Protein AF-A0A7X7LGB9-F1 (afdb_monomer_lite)

Structure (mmCIF, N/CA/C/O backbone):
data_AF-A0A7X7LGB9-F1
#
_entry.id   AF-A0A7X7LGB9-F1
#
loop_
_atom_site.group_PDB
_atom_site.id
_atom_site.type_symbol
_atom_site.label_atom_id
_atom_site.label_alt_id
_atom_site.label_comp_id
_atom_site.label_asym_id
_atom_site.label_entity_id
_atom_site.label_seq_id
_atom_site.pdbx_PDB_ins_code
_atom_site.Cartn_x
_atom_site.Cartn_y
_atom_site.Cartn_z
_atom_site.occupancy
_atom_site.B_iso_or_equiv
_atom_site.auth_seq_id
_atom_site.auth_comp_id
_atom_site.auth_asym_id
_atom_site.auth_atom_id
_atom_site.pdbx_PDB_model_num
ATOM 1 N N . LEU A 1 1 ? -16.919 -2.072 -1.150 1.00 90.69 1 LEU A N 1
ATOM 2 C CA . LEU A 1 1 ? -17.784 -2.721 -2.164 1.00 90.69 1 LEU A CA 1
ATOM 3 C C . LEU A 1 1 ? -18.386 -4.032 -1.655 1.00 90.69 1 LEU A C 1
ATOM 5 O O . LEU A 1 1 ? -19.567 -4.039 -1.337 1.00 90.69 1 LEU A O 1
ATOM 9 N N . MET A 1 2 ? -17.583 -5.096 -1.514 1.00 95.00 2 MET A N 1
ATOM 10 C CA . MET A 1 2 ? -18.030 -6.426 -1.065 1.00 95.00 2 MET A CA 1
ATOM 11 C C . MET A 1 2 ? -18.875 -6.377 0.216 1.00 95.00 2 MET A C 1
ATOM 13 O O . MET A 1 2 ? -20.050 -6.721 0.174 1.00 95.00 2 MET A O 1
ATOM 17 N N . PHE A 1 3 ? -18.330 -5.839 1.314 1.00 96.50 3 PHE A N 1
ATOM 18 C CA . PHE A 1 3 ? -19.058 -5.692 2.584 1.00 96.50 3 PHE A CA 1
ATOM 19 C C . PHE A 1 3 ? -20.400 -4.949 2.450 1.00 96.50 3 PHE A C 1
ATOM 21 O O . PHE A 1 3 ? -21.400 -5.345 3.041 1.00 96.50 3 PHE A O 1
ATOM 28 N N . HIS A 1 4 ? -20.442 -3.888 1.638 1.00 96.69 4 HIS A N 1
ATOM 29 C CA . HIS A 1 4 ? -21.648 -3.081 1.445 1.00 96.69 4 HIS A CA 1
ATOM 30 C C . HIS A 1 4 ? -22.777 -3.883 0.789 1.00 96.69 4 HIS A C 1
ATOM 32 O O . HIS A 1 4 ? -23.897 -3.906 1.298 1.00 96.69 4 HIS A O 1
ATOM 38 N N . PHE A 1 5 ? -22.493 -4.549 -0.335 1.00 97.56 5 PHE A N 1
ATOM 39 C CA . PHE A 1 5 ? -23.503 -5.344 -1.033 1.00 97.56 5 PHE A CA 1
ATOM 40 C C . PHE A 1 5 ? -23.845 -6.637 -0.299 1.00 97.56 5 PHE A C 1
ATOM 42 O O . PHE A 1 5 ? -24.991 -7.074 -0.370 1.00 97.56 5 PHE A O 1
ATOM 49 N N . PHE A 1 6 ? -22.893 -7.197 0.451 1.00 97.19 6 PHE A N 1
ATOM 50 C CA . PHE A 1 6 ? -23.120 -8.359 1.300 1.00 97.19 6 PHE A CA 1
ATOM 51 C C . PHE A 1 6 ? -24.158 -8.054 2.384 1.00 97.19 6 PHE A C 1
ATOM 53 O O . PHE A 1 6 ? -25.169 -8.744 2.476 1.00 97.19 6 PHE A O 1
ATOM 60 N N . ASN A 1 7 ? -23.982 -6.954 3.125 1.00 95.56 7 ASN A N 1
ATOM 61 C CA . ASN A 1 7 ? -24.929 -6.552 4.170 1.00 95.56 7 ASN A CA 1
ATOM 62 C C . ASN A 1 7 ? -26.306 -6.175 3.614 1.00 95.56 7 ASN A C 1
ATOM 64 O O . ASN A 1 7 ? -27.318 -6.407 4.266 1.00 95.56 7 ASN A O 1
ATOM 68 N N . LYS A 1 8 ? -26.356 -5.617 2.398 1.00 96.44 8 LYS A N 1
ATOM 69 C CA . LYS A 1 8 ? -27.615 -5.332 1.693 1.00 96.44 8 LYS A CA 1
ATOM 70 C C . LYS A 1 8 ? -28.238 -6.563 1.024 1.00 96.44 8 LYS A C 1
ATOM 72 O O . LYS A 1 8 ? -29.241 -6.410 0.337 1.00 96.44 8 LYS A O 1
ATOM 77 N N . GLN A 1 9 ? -27.628 -7.745 1.157 1.00 95.69 9 GLN A N 1
ATOM 78 C CA . GLN A 1 9 ? -28.042 -8.994 0.500 1.00 95.69 9 GLN A CA 1
ATOM 79 C C . GLN A 1 9 ? -28.180 -8.877 -1.032 1.00 95.69 9 GLN A C 1
ATOM 81 O O . GLN A 1 9 ? -28.880 -9.644 -1.688 1.00 95.69 9 GLN A O 1
ATOM 86 N N . LYS A 1 10 ? -27.471 -7.917 -1.635 1.00 97.19 10 LYS A N 1
ATOM 87 C CA . LYS A 1 10 ? -27.460 -7.654 -3.078 1.00 97.19 10 LYS A CA 1
ATOM 88 C C . LYS A 1 10 ? -26.366 -8.489 -3.751 1.00 97.19 10 LYS A C 1
ATOM 90 O O . LYS A 1 10 ? -25.413 -7.947 -4.309 1.00 97.19 10 LYS A O 1
ATOM 95 N N . TYR A 1 11 ? -26.491 -9.816 -3.675 1.00 97.00 11 TYR A N 1
ATOM 96 C CA . TYR A 1 11 ? -25.440 -10.756 -4.095 1.00 97.00 11 TYR A CA 1
ATOM 97 C C . TYR A 1 11 ? -25.090 -10.656 -5.583 1.00 97.00 11 TYR A C 1
ATOM 99 O O . TYR A 1 11 ? -23.913 -10.694 -5.924 1.00 97.00 11 TYR A O 1
ATOM 107 N N . SER A 1 12 ? -26.070 -10.447 -6.468 1.00 96.56 12 SER A N 1
ATOM 108 C CA . SER A 1 12 ? -25.801 -10.306 -7.906 1.00 96.56 12 SER A CA 1
ATOM 109 C C . SER A 1 12 ? -24.891 -9.114 -8.207 1.00 96.56 12 SER A C 1
ATOM 111 O O . SER A 1 12 ? -23.901 -9.260 -8.917 1.00 96.56 12 SER A O 1
ATOM 113 N N . TYR A 1 13 ? -25.169 -7.957 -7.597 1.00 97.06 13 TYR A N 1
ATOM 114 C CA . TYR A 1 13 ? -24.317 -6.771 -7.718 1.00 97.06 13 TYR A CA 1
ATOM 115 C C . TYR A 1 13 ? -22.935 -7.000 -7.107 1.00 97.06 13 TYR A C 1
ATOM 117 O O . TYR A 1 13 ? -21.938 -6.570 -7.682 1.00 97.06 13 TYR A O 1
ATOM 125 N N . LEU A 1 14 ? -22.867 -7.693 -5.964 1.00 97.88 14 LEU A N 1
ATOM 126 C CA . LEU A 1 14 ? -21.600 -8.065 -5.340 1.00 97.88 14 LEU A CA 1
ATOM 127 C C . LEU A 1 14 ? -20.740 -8.877 -6.309 1.00 97.88 14 LEU A C 1
ATOM 129 O O . LEU A 1 14 ? -19.599 -8.492 -6.560 1.00 97.88 14 LEU A O 1
ATOM 133 N N . PHE A 1 15 ? -21.276 -9.966 -6.863 1.00 98.25 15 PHE A N 1
ATOM 134 C CA . PHE A 1 15 ? -20.524 -10.840 -7.759 1.00 98.25 15 PHE A CA 1
ATOM 135 C C . PHE A 1 15 ? -20.129 -10.112 -9.042 1.00 98.25 15 PHE A C 1
ATOM 137 O O . PHE A 1 15 ? -18.942 -10.007 -9.328 1.00 98.25 15 PHE A O 1
ATOM 144 N N . ILE A 1 16 ? -21.084 -9.529 -9.768 1.00 97.69 16 ILE A N 1
ATOM 145 C CA . ILE A 1 16 ? -20.810 -8.903 -11.069 1.00 97.69 16 ILE A CA 1
ATOM 146 C C . ILE A 1 16 ? -19.759 -7.793 -10.939 1.00 97.69 16 ILE A C 1
ATOM 148 O O . ILE A 1 16 ? -18.756 -7.808 -11.648 1.00 97.69 16 ILE A O 1
ATOM 152 N N . LEU A 1 17 ? -19.931 -6.859 -9.997 1.00 97.75 17 LEU A N 1
ATOM 153 C CA . LEU A 1 17 ? -19.014 -5.721 -9.875 1.00 97.75 17 LEU A CA 1
ATOM 154 C C . LEU A 1 17 ? -17.619 -6.140 -9.406 1.00 97.75 17 LEU A C 1
ATOM 156 O O . LEU A 1 17 ? -16.625 -5.581 -9.865 1.00 97.75 17 LEU A O 1
ATOM 160 N N . THR A 1 18 ? -17.521 -7.118 -8.502 1.00 97.19 18 THR A N 1
ATOM 161 C CA . THR A 1 18 ? -16.208 -7.580 -8.027 1.00 97.19 18 THR A CA 1
ATOM 162 C C . THR A 1 18 ? -15.459 -8.362 -9.101 1.00 97.19 18 THR A C 1
ATOM 164 O O . THR A 1 18 ? -14.255 -8.169 -9.231 1.00 97.19 18 THR A O 1
ATOM 167 N N . TYR A 1 19 ? -16.149 -9.145 -9.937 1.00 97.88 19 TYR A N 1
ATOM 168 C CA . TYR A 1 19 ? -15.525 -9.836 -11.068 1.00 97.88 19 TYR A CA 1
ATOM 169 C C . TYR A 1 19 ? -15.124 -8.895 -12.212 1.00 97.88 19 TYR A C 1
ATOM 171 O O . TYR A 1 19 ? -14.071 -9.115 -12.802 1.00 97.88 19 TYR A O 1
ATOM 179 N N . ILE A 1 20 ? -15.871 -7.813 -12.473 1.00 97.12 20 ILE A N 1
ATOM 180 C CA . ILE A 1 20 ? -15.446 -6.758 -13.417 1.00 97.12 20 ILE A CA 1
ATOM 181 C C . ILE A 1 20 ? -14.145 -6.089 -12.937 1.00 97.12 20 ILE A C 1
ATOM 183 O O . ILE A 1 20 ? -13.202 -5.895 -13.705 1.00 97.12 20 ILE A O 1
ATOM 187 N N . ILE A 1 21 ? -14.049 -5.770 -11.642 1.00 96.56 21 ILE A N 1
ATOM 188 C CA . ILE A 1 21 ? -12.813 -5.218 -11.065 1.00 96.56 21 ILE A CA 1
ATOM 189 C C . ILE A 1 21 ? -11.687 -6.260 -11.113 1.00 96.56 21 ILE A C 1
ATOM 191 O O . ILE A 1 21 ? -10.544 -5.919 -11.433 1.00 96.56 21 ILE A O 1
ATOM 195 N N . ALA A 1 22 ? -11.997 -7.529 -10.833 1.00 96.88 22 ALA A N 1
ATOM 196 C CA . ALA A 1 22 ? -11.032 -8.618 -10.896 1.00 96.88 22 ALA A CA 1
ATOM 197 C C . ALA A 1 22 ? -10.492 -8.813 -12.318 1.00 96.88 22 ALA A C 1
ATOM 199 O O . ALA A 1 22 ? -9.289 -9.009 -12.456 1.00 96.88 22 ALA A O 1
ATOM 200 N N . SER A 1 23 ? -11.318 -8.695 -13.368 1.00 97.56 23 SER A N 1
ATOM 201 C CA . SER A 1 23 ? -10.850 -8.793 -14.759 1.00 97.56 23 SER A CA 1
ATOM 202 C C . SER A 1 23 ? -9.877 -7.675 -15.108 1.00 97.56 23 SER A C 1
ATOM 204 O O . SER A 1 23 ? -8.796 -7.955 -15.619 1.00 97.56 23 SER A O 1
ATOM 206 N N . SER A 1 24 ? -10.185 -6.427 -14.745 1.00 96.12 24 SER A N 1
ATOM 207 C CA . SER A 1 24 ? -9.262 -5.307 -14.968 1.00 96.12 24 SER A CA 1
ATOM 208 C C . SER A 1 24 ? -7.958 -5.502 -14.194 1.00 96.12 24 SER A C 1
ATOM 210 O O . SER A 1 24 ? -6.872 -5.315 -14.732 1.00 96.12 24 SER A O 1
ATOM 212 N N . THR A 1 25 ? -8.049 -5.956 -12.943 1.00 94.19 25 THR A N 1
ATOM 213 C CA . THR A 1 25 ? -6.868 -6.202 -12.103 1.00 94.19 25 THR A CA 1
ATOM 214 C C . THR A 1 25 ? -6.035 -7.374 -12.629 1.00 94.19 25 THR A C 1
ATOM 216 O O . THR A 1 25 ? -4.808 -7.323 -12.574 1.00 94.19 25 THR A O 1
ATOM 219 N N . PHE A 1 26 ? -6.668 -8.411 -13.184 1.00 95.25 26 PHE A N 1
ATOM 220 C CA . PHE A 1 26 ? -5.982 -9.536 -13.818 1.00 95.25 26 PHE A CA 1
ATOM 221 C C . PHE A 1 26 ? -5.215 -9.091 -15.064 1.00 95.25 26 PHE A C 1
ATOM 223 O O . PHE A 1 26 ? -4.068 -9.482 -15.241 1.00 95.25 26 PHE A O 1
ATOM 230 N N . LEU A 1 27 ? -5.790 -8.216 -15.890 1.00 94.44 27 LEU A N 1
ATOM 231 C CA . LEU A 1 27 ? -5.083 -7.653 -17.045 1.00 94.44 27 LEU A CA 1
ATOM 232 C C . LEU A 1 27 ? -3.901 -6.750 -16.642 1.00 94.44 27 LEU A C 1
ATOM 234 O O . LEU A 1 27 ? -2.987 -6.557 -17.435 1.00 94.44 27 LEU A O 1
ATOM 238 N N . MET A 1 28 ? -3.878 -6.234 -15.407 1.00 91.19 28 MET A N 1
ATOM 239 C CA . MET A 1 28 ? -2.767 -5.426 -14.879 1.00 91.19 28 MET A CA 1
ATOM 240 C C . MET A 1 28 ? -1.692 -6.245 -14.149 1.00 91.19 28 MET A C 1
ATOM 242 O O . MET A 1 28 ? -0.513 -5.906 -14.211 1.00 91.19 28 MET A O 1
ATOM 246 N N . LYS A 1 29 ? -2.088 -7.270 -13.381 1.00 88.19 29 LYS A N 1
ATOM 247 C CA . LYS A 1 29 ? -1.201 -8.000 -12.451 1.00 88.19 29 LYS A CA 1
ATOM 248 C C . LYS A 1 29 ? -1.229 -9.525 -12.584 1.00 88.19 29 LYS A C 1
ATOM 250 O O . LYS A 1 29 ? -0.450 -10.189 -11.905 1.00 88.19 29 LYS A O 1
ATOM 255 N N . GLY A 1 30 ? -2.095 -10.087 -13.419 1.00 90.94 30 GLY A N 1
ATOM 256 C CA . GLY A 1 30 ? -2.214 -11.525 -13.650 1.00 90.94 30 GLY A CA 1
ATOM 257 C C . GLY A 1 30 ? -2.900 -12.293 -12.516 1.00 90.94 30 GLY A C 1
ATOM 258 O O . GLY A 1 30 ? -3.811 -11.796 -11.847 1.00 90.94 30 GLY A O 1
ATOM 259 N N . ILE A 1 31 ? -2.435 -13.528 -12.300 1.00 90.25 31 ILE A N 1
ATOM 260 C CA . ILE A 1 31 ? -3.031 -14.548 -11.415 1.00 90.25 31 ILE A CA 1
ATOM 261 C C . ILE A 1 31 ? -3.324 -14.072 -9.983 1.00 90.25 31 ILE A C 1
ATOM 263 O O . ILE A 1 31 ? -4.385 -14.441 -9.470 1.00 90.25 31 ILE A O 1
ATOM 267 N N . PRO A 1 32 ? -2.491 -13.239 -9.322 1.00 88.75 32 PRO A N 1
ATOM 268 C CA . PRO A 1 32 ? -2.776 -12.806 -7.957 1.00 88.75 32 PRO A CA 1
ATOM 269 C C . PRO A 1 32 ? -4.174 -12.189 -7.795 1.00 88.75 32 PRO A C 1
ATOM 271 O O . PRO A 1 32 ? -4.833 -12.448 -6.793 1.00 88.75 32 PRO A O 1
ATOM 274 N N . ALA A 1 33 ? -4.680 -11.457 -8.796 1.00 91.88 33 ALA A N 1
ATOM 275 C CA . ALA A 1 33 ? -6.021 -10.863 -8.759 1.00 91.88 33 ALA A CA 1
ATOM 276 C C . ALA A 1 33 ? -7.133 -11.901 -8.516 1.00 91.88 33 ALA A C 1
ATOM 278 O O . ALA A 1 33 ? -8.051 -11.657 -7.731 1.00 91.88 33 ALA A O 1
ATOM 279 N N . LEU A 1 34 ? -7.026 -13.072 -9.152 1.00 93.50 34 LEU A N 1
ATOM 280 C CA . LEU A 1 34 ? -7.978 -14.169 -8.982 1.00 93.50 34 LEU A CA 1
ATOM 281 C C . LEU A 1 34 ? -7.879 -14.799 -7.595 1.00 93.50 34 LEU A C 1
ATOM 283 O O . LEU A 1 34 ? -8.910 -15.072 -6.984 1.00 93.50 34 LEU A O 1
ATOM 287 N N . ALA A 1 35 ? -6.661 -14.982 -7.078 1.00 92.00 35 ALA A N 1
ATOM 288 C CA . ALA A 1 35 ? -6.456 -15.511 -5.733 1.00 92.00 35 ALA A CA 1
ATOM 289 C C . ALA A 1 35 ? -7.105 -14.601 -4.674 1.00 92.00 35 ALA A C 1
ATOM 291 O O . ALA A 1 35 ? -7.884 -15.085 -3.852 1.00 92.00 35 ALA A O 1
ATOM 292 N N . PHE A 1 36 ? -6.881 -13.280 -4.747 1.00 92.75 36 PHE A N 1
ATOM 293 C CA . PHE A 1 36 ? -7.501 -12.321 -3.820 1.00 92.75 36 PHE A CA 1
ATOM 294 C C . PHE A 1 36 ? -9.024 -12.306 -3.920 1.00 92.75 36 PHE A C 1
ATOM 296 O O . PHE A 1 36 ? -9.704 -12.259 -2.894 1.00 92.75 36 PHE A O 1
ATOM 303 N N . GLN A 1 37 ? -9.570 -12.356 -5.136 1.00 96.06 37 GLN A N 1
ATOM 304 C CA . GLN A 1 37 ? -11.014 -12.398 -5.361 1.00 96.06 37 GLN A CA 1
ATOM 305 C C . GLN A 1 37 ? -11.632 -13.671 -4.764 1.00 96.06 37 GLN A C 1
ATOM 307 O O . GLN A 1 37 ? -12.593 -13.587 -3.997 1.00 96.06 37 GLN A O 1
ATOM 312 N N . ALA A 1 38 ? -11.062 -14.840 -5.070 1.00 96.25 38 ALA A N 1
ATOM 313 C CA . ALA A 1 38 ? -11.567 -16.126 -4.601 1.00 96.25 38 ALA A CA 1
ATOM 314 C C . ALA A 1 38 ? -11.508 -16.234 -3.071 1.00 96.25 38 ALA A C 1
ATOM 316 O O . ALA A 1 38 ? -12.519 -16.549 -2.441 1.00 96.25 38 ALA A O 1
ATOM 317 N N . ILE A 1 39 ? -10.361 -15.904 -2.464 1.00 96.69 39 ILE A N 1
ATOM 318 C CA . ILE A 1 39 ? -10.184 -15.936 -1.006 1.00 96.69 39 ILE A CA 1
ATOM 319 C C . ILE A 1 39 ? -11.137 -14.954 -0.332 1.00 96.69 39 ILE A C 1
ATOM 321 O O . ILE A 1 39 ? -11.820 -15.322 0.621 1.00 96.69 39 ILE A O 1
ATOM 325 N N . SER A 1 40 ? -11.236 -13.720 -0.834 1.00 96.94 40 SER A N 1
ATOM 326 C CA . SER A 1 40 ? -12.088 -12.699 -0.216 1.00 96.94 40 SER A CA 1
ATOM 327 C C . SER A 1 40 ? -13.568 -13.077 -0.248 1.00 96.94 40 SER A C 1
ATOM 329 O O . SER A 1 40 ? -14.252 -12.906 0.761 1.00 96.94 40 SER A O 1
ATOM 331 N N . LEU A 1 41 ? -14.068 -13.622 -1.365 1.00 97.75 41 LEU A N 1
ATOM 332 C CA . LEU A 1 41 ? -15.443 -14.120 -1.450 1.00 97.75 41 LEU A CA 1
ATOM 333 C C . LEU A 1 41 ? -15.659 -15.321 -0.528 1.00 97.75 41 LEU A C 1
ATOM 335 O O . LEU A 1 41 ? -16.600 -15.318 0.263 1.00 97.75 41 LEU A O 1
ATOM 339 N N . LEU A 1 42 ? -14.779 -16.321 -0.592 1.00 97.75 42 LEU A N 1
ATOM 340 C CA . LEU A 1 42 ? -14.874 -17.524 0.231 1.00 97.75 42 LEU A CA 1
ATOM 341 C C . LEU A 1 42 ? -14.981 -17.165 1.716 1.00 97.75 42 LEU A C 1
ATOM 343 O O . LEU A 1 42 ? -15.925 -17.556 2.402 1.00 97.75 42 LEU A O 1
ATOM 347 N N . VAL A 1 43 ? -14.047 -16.348 2.188 1.00 97.38 43 VAL A N 1
ATOM 348 C CA . VAL A 1 43 ? -13.953 -15.909 3.579 1.00 97.38 43 VAL A CA 1
ATOM 349 C C . VAL A 1 43 ? -15.163 -15.078 3.987 1.00 97.38 43 VAL A C 1
ATOM 351 O O . VAL A 1 43 ? -15.717 -15.306 5.060 1.00 97.38 43 VAL A O 1
ATOM 354 N N . LEU A 1 44 ? -15.620 -14.156 3.134 1.00 97.56 44 LEU A N 1
ATOM 355 C CA . LEU A 1 44 ? -16.805 -13.339 3.397 1.00 97.56 44 LEU A CA 1
ATOM 356 C C . LEU A 1 44 ? -18.060 -14.198 3.598 1.00 97.56 44 LEU A C 1
ATOM 358 O O . LEU A 1 44 ? -18.796 -13.996 4.564 1.00 97.56 44 LEU A O 1
ATOM 362 N N . PHE A 1 45 ? -18.300 -15.170 2.715 1.00 97.56 45 PHE A N 1
ATOM 363 C CA . PHE A 1 45 ? -19.491 -16.018 2.785 1.00 97.56 45 PHE A CA 1
ATOM 364 C C . PHE A 1 45 ? -19.404 -17.094 3.877 1.00 97.56 45 PHE A C 1
ATOM 366 O O . PHE A 1 45 ? -20.441 -17.443 4.444 1.00 97.56 45 PHE A O 1
ATOM 373 N N . ILE A 1 46 ? -18.206 -17.578 4.228 1.00 97.31 46 ILE A N 1
ATOM 374 C CA . ILE A 1 46 ? -18.001 -18.426 5.415 1.00 97.31 46 ILE A CA 1
ATOM 375 C C . ILE A 1 46 ? -18.271 -17.619 6.686 1.00 97.31 46 ILE A C 1
ATOM 377 O O . ILE A 1 46 ? -19.080 -18.032 7.517 1.00 97.31 46 ILE A O 1
ATOM 381 N N . TRP A 1 47 ? -17.648 -16.445 6.821 1.00 96.56 47 TRP A N 1
ATOM 382 C CA . TRP A 1 47 ? -17.803 -15.578 7.990 1.00 96.56 47 TRP A CA 1
ATOM 383 C C . TRP A 1 47 ? -19.260 -15.165 8.206 1.00 96.56 47 TRP A C 1
ATOM 385 O O . TRP A 1 47 ? -19.775 -15.238 9.321 1.00 96.56 47 TRP A O 1
ATOM 395 N N . GLY A 1 48 ? -19.955 -14.800 7.129 1.00 95.12 48 GLY A N 1
ATOM 396 C CA . GLY A 1 48 ? -21.374 -14.472 7.172 1.00 95.12 48 GLY A CA 1
ATOM 397 C C . GLY A 1 48 ? -22.313 -15.679 7.255 1.00 95.12 48 GLY A C 1
ATOM 398 O O . GLY A 1 48 ? -23.522 -15.484 7.177 1.00 95.12 48 GLY A O 1
ATOM 399 N N . LYS A 1 49 ? -21.792 -16.911 7.393 1.00 96.25 49 LYS A N 1
ATOM 400 C CA . LYS A 1 49 ? -22.556 -18.174 7.466 1.00 96.25 49 LYS A CA 1
ATOM 401 C C . LYS A 1 49 ? -23.522 -18.388 6.291 1.00 96.25 49 LYS A C 1
ATOM 403 O O . LYS A 1 49 ? -24.580 -18.993 6.433 1.00 96.25 49 LYS A O 1
ATOM 408 N N . GLN A 1 50 ? -23.159 -17.898 5.110 1.00 96.19 50 GLN A N 1
ATOM 409 C CA . GLN A 1 50 ? -23.975 -17.923 3.893 1.00 96.19 50 GLN A CA 1
ATOM 410 C C . GLN A 1 50 ? -23.264 -18.646 2.741 1.00 96.19 50 GLN A C 1
ATOM 412 O O . GLN A 1 50 ? -23.480 -18.319 1.579 1.00 96.19 50 GLN A O 1
ATOM 417 N N . PHE A 1 51 ? -22.442 -19.657 3.041 1.00 96.19 51 PHE A N 1
ATOM 418 C CA . PHE A 1 51 ? -21.613 -20.384 2.067 1.00 96.19 51 PHE A CA 1
ATOM 419 C C . PHE A 1 51 ? -22.371 -20.827 0.802 1.00 96.19 51 PHE A C 1
ATOM 421 O O . PHE A 1 51 ? -21.887 -20.637 -0.310 1.00 96.19 51 PHE A O 1
ATOM 428 N N . LYS A 1 52 ? -23.612 -21.313 0.951 1.00 95.94 52 LYS A N 1
ATOM 429 C CA . LYS A 1 52 ? -24.465 -21.740 -0.175 1.00 95.94 52 LYS A CA 1
ATOM 430 C C . LYS A 1 52 ? -24.703 -20.637 -1.219 1.00 95.94 52 LYS A C 1
ATOM 432 O O . LYS A 1 52 ? -24.942 -20.941 -2.382 1.00 95.94 52 LYS A O 1
ATOM 437 N N . LYS A 1 53 ? -24.618 -19.358 -0.838 1.00 95.94 53 LYS A N 1
ATOM 438 C CA . LYS A 1 53 ? -24.806 -18.218 -1.749 1.00 95.94 53 LYS A CA 1
ATOM 439 C C . LYS A 1 53 ? -23.661 -18.057 -2.758 1.00 95.94 53 LYS A C 1
ATOM 441 O O . LYS A 1 53 ? -23.862 -17.388 -3.767 1.00 95.94 53 LYS A O 1
ATOM 446 N N . LEU A 1 54 ? -22.512 -18.705 -2.545 1.00 96.50 54 LEU A N 1
ATOM 447 C CA . LEU A 1 54 ? -21.459 -18.820 -3.562 1.00 96.50 54 LEU A CA 1
ATOM 448 C C . LEU A 1 54 ? -21.910 -19.641 -4.779 1.00 96.50 54 LEU A C 1
ATOM 450 O O . LEU A 1 54 ? -21.330 -19.502 -5.843 1.00 96.50 54 LEU A O 1
ATOM 454 N N . PHE A 1 55 ? -22.955 -20.459 -4.665 1.00 97.00 55 PHE A N 1
ATOM 455 C CA . PHE A 1 55 ? -23.466 -21.271 -5.775 1.00 97.00 55 PHE A CA 1
ATOM 456 C C . PHE A 1 55 ? -24.692 -20.643 -6.449 1.00 97.00 55 PHE A C 1
ATOM 458 O O . PHE A 1 55 ? -25.452 -21.323 -7.133 1.00 97.00 55 PHE A O 1
ATOM 465 N N . LEU A 1 56 ? -24.920 -19.340 -6.253 1.00 96.25 56 LEU A N 1
ATOM 466 C CA . LEU A 1 56 ? -25.973 -18.630 -6.973 1.00 96.25 56 LEU A CA 1
ATOM 467 C C . LEU A 1 56 ? -25.635 -18.527 -8.471 1.00 96.25 56 LEU A C 1
ATOM 469 O O . LEU A 1 56 ? -24.481 -18.244 -8.802 1.00 96.25 56 LEU A O 1
ATOM 473 N N . PRO A 1 57 ? -26.630 -18.611 -9.377 1.00 97.31 57 PRO A N 1
ATOM 474 C CA . PRO A 1 57 ? -26.426 -18.403 -10.815 1.00 97.31 57 PRO A CA 1
ATOM 475 C C . PRO A 1 57 ? -25.706 -17.090 -11.147 1.00 97.31 57 PRO A C 1
ATOM 477 O O . PRO A 1 57 ? -24.883 -17.034 -12.054 1.00 97.31 57 PRO A O 1
ATOM 480 N N . SER A 1 58 ? -25.942 -16.040 -10.356 1.00 97.06 58 SER A N 1
ATOM 481 C CA . SER A 1 58 ? -25.260 -14.752 -10.500 1.00 97.06 58 SER A CA 1
ATOM 482 C C . SER A 1 58 ? -23.742 -14.827 -10.312 1.00 97.06 58 SER A C 1
ATOM 484 O O . SER A 1 58 ? -23.024 -14.020 -10.895 1.00 97.06 58 SER A O 1
ATOM 486 N N . HIS A 1 59 ? -23.241 -15.758 -9.494 1.00 98.12 59 HIS A N 1
ATOM 487 C CA . HIS A 1 59 ? -21.802 -15.955 -9.321 1.00 98.12 59 HIS A CA 1
ATOM 488 C C . HIS A 1 59 ? -21.190 -16.591 -10.572 1.00 98.12 59 HIS A C 1
ATOM 490 O O . HIS A 1 59 ? -20.187 -16.097 -11.077 1.00 98.12 59 HIS A O 1
ATOM 496 N N . PHE A 1 60 ? -21.846 -17.611 -11.131 1.00 98.00 60 PHE A N 1
ATOM 497 C CA . PHE A 1 60 ? -21.434 -18.231 -12.391 1.00 98.00 60 PHE A CA 1
ATOM 498 C C . PHE A 1 60 ? -21.497 -17.251 -13.565 1.00 98.00 60 PHE A C 1
ATOM 500 O O . PHE A 1 60 ? -20.565 -17.197 -14.361 1.00 98.00 60 PHE A O 1
ATOM 507 N N . LEU A 1 61 ? -22.535 -16.411 -13.627 1.00 98.06 61 LEU A N 1
ATOM 508 C CA . LEU A 1 61 ? -22.611 -15.319 -14.598 1.00 98.06 61 LEU A CA 1
ATOM 509 C C . LEU A 1 61 ? -21.423 -14.355 -14.452 1.00 98.06 61 LEU A C 1
ATOM 511 O O . LEU A 1 61 ? -20.812 -13.979 -15.446 1.00 98.06 61 LEU A O 1
ATOM 515 N N . ALA A 1 62 ? -21.059 -13.983 -13.223 1.00 97.94 62 ALA A N 1
ATOM 516 C CA . ALA A 1 62 ? -19.919 -13.106 -12.965 1.00 97.94 62 ALA A CA 1
ATOM 517 C C . ALA A 1 62 ? -18.572 -13.743 -13.365 1.00 97.94 62 ALA A C 1
ATOM 519 O O . ALA A 1 62 ? -17.725 -13.065 -13.946 1.00 97.94 62 ALA A O 1
ATOM 520 N N . ILE A 1 63 ? -18.398 -15.049 -13.130 1.00 98.19 63 ILE A N 1
ATOM 521 C CA . ILE A 1 63 ? -17.250 -15.820 -13.634 1.00 98.19 63 ILE A CA 1
ATOM 522 C C . ILE A 1 63 ? -17.235 -15.807 -15.168 1.00 98.19 63 ILE A C 1
ATOM 524 O O . ILE A 1 63 ? -16.191 -15.549 -15.762 1.00 98.19 63 ILE A O 1
ATOM 528 N N . GLY A 1 64 ? -18.387 -16.015 -15.813 1.00 98.19 64 GLY A N 1
ATOM 529 C CA . GLY A 1 64 ? -18.529 -15.935 -17.268 1.00 98.19 64 GLY A CA 1
ATOM 530 C C . GLY A 1 64 ? -18.135 -14.566 -17.826 1.00 98.19 64 GLY A C 1
ATOM 531 O O . GLY A 1 64 ? -17.378 -14.499 -18.790 1.00 98.19 64 GLY A O 1
ATOM 532 N N . ILE A 1 65 ? -18.558 -13.475 -17.178 1.00 97.88 65 ILE A N 1
ATOM 533 C CA . ILE A 1 65 ? -18.148 -12.105 -17.533 1.00 97.88 65 ILE A CA 1
ATOM 534 C C . ILE A 1 65 ? -16.628 -11.947 -17.426 1.00 97.88 65 ILE A C 1
ATOM 536 O O . ILE A 1 65 ? -16.002 -11.400 -18.331 1.00 97.88 65 ILE A O 1
ATOM 540 N N . PHE A 1 66 ? -16.012 -12.447 -16.354 1.00 98.25 66 PHE A N 1
ATOM 541 C CA . PHE A 1 66 ? -14.558 -12.397 -16.200 1.00 98.25 66 PHE A CA 1
ATOM 542 C C . PHE A 1 66 ? -13.834 -13.159 -17.314 1.00 98.25 66 PHE A C 1
ATOM 544 O O . PHE A 1 66 ? -12.908 -12.618 -17.920 1.00 98.25 66 PHE A O 1
ATOM 551 N N . VAL A 1 67 ? -14.268 -14.389 -17.610 1.00 97.88 67 VAL A N 1
ATOM 552 C CA . VAL A 1 67 ? -13.696 -15.213 -18.685 1.00 97.88 67 VAL A CA 1
ATOM 553 C C . VAL A 1 67 ? -13.872 -14.527 -20.035 1.00 97.88 67 VAL A C 1
ATOM 555 O O . VAL A 1 67 ? -12.929 -14.493 -20.817 1.00 97.88 67 VAL A O 1
ATOM 558 N N . PHE A 1 68 ? -15.032 -13.928 -20.293 1.00 98.00 68 PHE A N 1
ATOM 559 C CA . PHE A 1 68 ? -15.289 -13.185 -21.521 1.00 98.00 68 PHE A CA 1
ATOM 560 C C . PHE A 1 68 ? -14.351 -11.980 -21.674 1.00 98.00 68 PHE A C 1
ATOM 562 O O . PHE A 1 68 ? -13.749 -11.809 -22.729 1.00 98.00 68 PHE A O 1
ATOM 569 N N . LEU A 1 69 ? -14.171 -11.171 -20.626 1.00 97.81 69 LEU A N 1
ATOM 570 C CA . LEU A 1 69 ? -13.320 -9.978 -20.686 1.00 97.81 69 LEU A CA 1
ATOM 571 C C . LEU A 1 69 ? -11.833 -10.330 -20.823 1.00 97.81 69 LEU A C 1
ATOM 573 O O . LEU A 1 69 ? -11.143 -9.807 -21.698 1.00 97.81 69 LEU A O 1
ATOM 577 N N . VAL A 1 70 ? -11.333 -11.231 -19.974 1.00 96.81 70 VAL A N 1
ATOM 578 C CA . VAL A 1 70 ? -9.918 -11.631 -19.980 1.00 96.81 70 VAL A CA 1
ATOM 579 C C . VAL A 1 70 ? -9.604 -12.496 -21.198 1.00 96.81 70 VAL A C 1
ATOM 581 O O . VAL A 1 70 ? -8.633 -12.243 -21.909 1.00 96.81 70 VAL A O 1
ATOM 584 N N . GLY A 1 71 ? -10.437 -13.501 -21.464 1.00 95.44 71 GLY A N 1
ATOM 585 C CA . GLY A 1 71 ? -10.299 -14.390 -22.612 1.00 95.44 71 GLY A CA 1
ATOM 586 C C . GLY A 1 71 ? -10.454 -13.643 -23.930 1.00 95.44 71 GLY A C 1
ATOM 587 O O . GLY A 1 71 ? -9.638 -13.838 -24.823 1.00 95.44 71 GLY A O 1
ATOM 588 N N . GLY A 1 72 ? -11.418 -12.725 -24.031 1.00 96.12 72 GLY A N 1
ATOM 589 C CA . GLY A 1 72 ? -11.601 -11.868 -25.201 1.00 96.12 72 GLY A CA 1
ATOM 590 C C . GLY A 1 72 ? -10.370 -11.011 -25.496 1.00 96.12 72 GLY A C 1
ATOM 591 O O . GLY A 1 72 ? -9.929 -10.957 -26.642 1.00 96.12 72 GLY A O 1
ATOM 592 N N . TYR A 1 73 ? -9.752 -10.416 -24.470 1.00 95.69 73 TYR A N 1
ATOM 593 C CA . TYR A 1 73 ? -8.497 -9.676 -24.634 1.00 95.69 73 TYR A CA 1
ATOM 594 C C . TYR A 1 73 ? -7.377 -10.555 -25.208 1.00 95.69 73 TYR A C 1
ATOM 596 O O . TYR A 1 73 ? -6.784 -10.209 -26.231 1.00 95.69 73 TYR A O 1
ATOM 604 N N . TYR A 1 74 ? -7.103 -11.709 -24.591 1.00 93.94 74 TYR A N 1
ATOM 605 C CA . TYR A 1 74 ? -6.024 -12.591 -25.047 1.00 93.94 74 TYR A CA 1
ATOM 606 C C . TYR A 1 74 ? -6.317 -13.244 -26.399 1.00 93.94 74 TYR A C 1
ATOM 608 O O . TYR A 1 74 ? -5.400 -13.441 -27.194 1.00 93.94 74 TYR A O 1
ATOM 616 N N . PHE A 1 75 ? -7.584 -13.527 -26.697 1.00 93.88 75 PHE A N 1
ATOM 617 C CA . PHE A 1 75 ? -8.011 -14.018 -28.000 1.00 93.88 75 PHE A CA 1
ATOM 618 C C . PHE A 1 75 ? -7.717 -12.988 -29.096 1.00 93.88 75 PHE A C 1
ATOM 620 O O . PHE A 1 75 ? -7.026 -13.305 -30.063 1.00 93.88 75 PHE A O 1
ATOM 627 N N . LEU A 1 76 ? -8.148 -11.734 -28.914 1.00 94.75 76 LEU A N 1
ATOM 628 C CA . LEU A 1 76 ? -7.856 -10.646 -29.853 1.00 94.75 76 LEU A CA 1
ATOM 629 C C . LEU A 1 76 ? -6.350 -10.384 -29.986 1.00 94.75 76 LEU A C 1
ATOM 631 O O . LEU A 1 76 ? -5.863 -10.106 -31.082 1.00 94.75 76 LEU A O 1
ATOM 635 N N . PHE A 1 77 ? -5.601 -10.495 -28.887 1.00 92.75 77 PHE A N 1
ATOM 636 C CA . PHE A 1 77 ? -4.147 -10.368 -28.902 1.00 92.75 77 PHE A CA 1
ATOM 637 C C . PHE A 1 77 ? -3.480 -11.474 -29.733 1.00 92.75 77 PHE A C 1
ATOM 639 O O . PHE A 1 77 ? -2.576 -11.186 -30.519 1.00 92.75 77 PHE A O 1
ATOM 646 N N . ASN A 1 78 ? -3.954 -12.716 -29.610 1.00 92.31 78 ASN A N 1
ATOM 647 C CA . ASN A 1 78 ? -3.455 -13.858 -30.373 1.00 92.31 78 ASN A CA 1
ATOM 648 C C . ASN A 1 78 ? -3.793 -13.772 -31.865 1.00 92.31 78 ASN A C 1
ATOM 650 O O . ASN A 1 78 ? -2.975 -14.169 -32.686 1.00 92.31 78 ASN A O 1
ATOM 654 N N . LEU A 1 79 ? -4.954 -13.218 -32.234 1.00 92.94 79 LEU A N 1
ATOM 655 C CA . LEU A 1 79 ? -5.283 -12.974 -33.646 1.00 92.94 79 LEU A CA 1
ATOM 656 C C . LEU A 1 79 ? -4.271 -12.037 -34.321 1.00 92.94 79 LEU A C 1
ATOM 658 O O . LEU A 1 79 ? -3.994 -12.188 -35.506 1.00 92.94 79 LEU A O 1
ATOM 662 N N . LYS A 1 80 ? -3.703 -11.087 -33.568 1.00 92.25 80 LYS A N 1
ATOM 663 C CA . LYS A 1 80 ? -2.650 -10.184 -34.057 1.00 92.25 80 LYS A CA 1
ATOM 664 C C . LYS A 1 80 ? -1.242 -10.770 -33.943 1.00 92.25 80 LYS A C 1
ATOM 666 O O . LYS A 1 80 ? -0.360 -10.346 -34.678 1.00 92.25 80 LYS A O 1
ATOM 671 N N . ASN A 1 81 ? -1.031 -11.713 -33.024 1.00 89.88 81 ASN A N 1
ATOM 672 C CA . ASN A 1 81 ? 0.270 -12.318 -32.734 1.00 89.88 81 ASN A CA 1
ATOM 673 C C . ASN A 1 81 ? 0.126 -13.847 -32.613 1.00 89.88 81 ASN A C 1
ATOM 675 O O . ASN A 1 81 ? 0.076 -14.374 -31.493 1.00 89.88 81 ASN A O 1
ATOM 679 N N . PRO A 1 82 ? 0.016 -14.568 -33.743 1.00 88.00 82 PRO A N 1
ATOM 680 C CA . PRO A 1 82 ? -0.222 -16.006 -33.724 1.00 88.00 82 PRO A CA 1
ATOM 681 C C . PRO A 1 82 ? 0.889 -16.767 -32.991 1.00 88.00 82 PRO A C 1
ATOM 683 O O . PRO A 1 82 ? 2.073 -16.523 -33.207 1.00 88.00 82 PRO A O 1
ATOM 686 N N . GLY A 1 83 ? 0.501 -17.708 -32.126 1.00 84.94 83 GLY A N 1
ATOM 687 C CA . GLY A 1 83 ? 1.432 -18.603 -31.426 1.00 84.94 83 GLY A CA 1
ATOM 688 C C . GLY A 1 83 ? 1.981 -18.075 -30.097 1.00 84.94 83 GLY A C 1
ATOM 689 O O . GLY A 1 83 ? 2.731 -18.785 -29.436 1.00 84.94 83 GLY A O 1
ATOM 690 N N . VAL A 1 84 ? 1.585 -16.874 -29.657 1.00 86.56 84 VAL A N 1
ATOM 691 C CA . VAL A 1 84 ? 2.118 -16.251 -28.426 1.00 86.56 84 VAL A CA 1
ATOM 692 C C . VAL A 1 84 ? 1.385 -16.701 -27.148 1.00 86.56 84 VAL A C 1
ATOM 694 O O . VAL A 1 84 ? 1.936 -16.605 -26.050 1.00 86.56 84 VAL A O 1
ATOM 697 N N . LEU A 1 85 ? 0.162 -17.242 -27.252 1.00 87.31 85 LEU A N 1
ATOM 698 C CA . LEU A 1 85 ? -0.632 -17.666 -26.083 1.00 87.31 85 LEU A CA 1
ATOM 699 C C . LEU A 1 85 ? 0.077 -18.658 -25.143 1.00 87.31 85 LEU A C 1
ATOM 701 O O . LEU A 1 85 ? 0.032 -18.421 -23.932 1.00 87.31 85 LEU A O 1
ATOM 705 N N . PRO A 1 86 ? 0.730 -19.736 -25.627 1.00 88.62 86 PRO A N 1
ATOM 706 C CA . PRO A 1 86 ? 1.422 -20.674 -24.746 1.00 88.62 86 PRO A CA 1
ATOM 707 C C . PRO A 1 86 ? 2.506 -19.994 -23.905 1.00 88.62 86 PRO A C 1
ATOM 709 O O . PRO A 1 86 ? 2.596 -20.247 -22.704 1.00 88.62 86 PRO A O 1
ATOM 712 N N . GLU A 1 87 ? 3.274 -19.077 -24.501 1.00 86.94 87 GLU A N 1
ATOM 713 C CA . GLU A 1 87 ? 4.326 -18.334 -23.800 1.00 86.94 87 GLU A CA 1
ATOM 714 C C . GLU A 1 87 ? 3.752 -17.348 -22.776 1.00 86.94 87 GLU A C 1
ATOM 716 O O . GLU A 1 87 ? 4.285 -17.232 -21.673 1.00 86.94 87 GLU A O 1
ATOM 721 N N . ILE A 1 88 ? 2.620 -16.699 -23.070 1.00 87.81 88 ILE A N 1
ATOM 722 C CA . ILE A 1 88 ? 1.914 -15.854 -22.091 1.00 87.81 88 ILE A CA 1
ATOM 723 C C . ILE A 1 88 ? 1.459 -16.684 -20.891 1.00 87.81 88 ILE A C 1
ATOM 725 O O . ILE A 1 88 ? 1.715 -16.304 -19.750 1.00 87.81 88 ILE A O 1
ATOM 729 N N . VAL A 1 89 ? 0.791 -17.816 -21.127 1.00 88.12 89 VAL A N 1
ATOM 730 C CA . VAL A 1 89 ? 0.289 -18.682 -20.049 1.00 88.12 89 VAL A CA 1
ATOM 731 C C . VAL A 1 89 ? 1.446 -19.214 -19.210 1.00 88.12 89 VAL A C 1
ATOM 733 O O . VAL A 1 89 ? 1.407 -19.136 -17.981 1.00 88.12 89 VAL A O 1
ATOM 736 N N . LYS A 1 90 ? 2.510 -19.686 -19.867 1.00 88.62 90 LYS A N 1
ATOM 737 C CA . LYS A 1 90 ? 3.738 -20.134 -19.211 1.00 88.62 90 LYS A CA 1
ATOM 738 C C . LYS A 1 90 ? 4.350 -19.024 -18.365 1.00 88.62 90 LYS A C 1
ATOM 740 O O . LYS A 1 90 ? 4.697 -19.279 -17.218 1.00 88.62 90 LYS A O 1
ATOM 745 N N . THR A 1 91 ? 4.415 -17.799 -18.885 1.00 87.19 91 THR A N 1
ATOM 746 C CA . THR A 1 91 ? 4.929 -16.631 -18.158 1.00 87.19 91 THR A CA 1
ATOM 747 C C . THR A 1 91 ? 4.053 -16.295 -16.953 1.00 87.19 91 THR A C 1
ATOM 749 O O . THR A 1 91 ? 4.576 -16.125 -15.858 1.00 87.19 91 THR A O 1
ATOM 752 N N . LEU A 1 92 ? 2.725 -16.261 -17.104 1.00 87.19 92 LEU A N 1
ATOM 753 C CA . LEU A 1 92 ? 1.791 -15.968 -16.010 1.00 87.19 92 LEU A CA 1
ATOM 754 C C . LEU A 1 92 ? 1.910 -16.981 -14.868 1.00 87.19 92 LEU A C 1
ATOM 756 O O . LEU A 1 92 ? 1.938 -16.589 -13.699 1.00 87.19 92 LEU A O 1
ATOM 760 N N . ILE A 1 93 ? 1.992 -18.271 -15.202 1.00 84.75 93 ILE A N 1
ATOM 761 C CA . ILE A 1 93 ? 2.175 -19.344 -14.222 1.00 84.75 93 ILE A CA 1
ATOM 762 C C . ILE A 1 93 ? 3.562 -19.232 -13.593 1.00 84.75 93 ILE A C 1
ATOM 764 O O . ILE A 1 93 ? 3.673 -19.177 -12.371 1.00 84.75 93 ILE A O 1
ATOM 768 N N . TYR A 1 94 ? 4.612 -19.132 -14.411 1.00 82.50 94 TYR A N 1
ATOM 769 C CA . TYR A 1 94 ? 5.988 -19.046 -13.937 1.00 82.50 94 TYR A CA 1
ATOM 770 C C . TYR A 1 94 ? 6.178 -17.863 -12.986 1.00 82.50 94 TYR A C 1
ATOM 772 O O . TYR A 1 94 ? 6.606 -18.076 -11.859 1.00 82.50 94 TYR A O 1
ATOM 780 N N . GLU A 1 95 ? 5.769 -16.651 -13.362 1.00 79.06 95 GLU A N 1
ATOM 781 C CA . GLU A 1 95 ? 5.894 -15.440 -12.534 1.00 79.06 95 GLU A CA 1
ATOM 782 C C . GLU A 1 95 ? 5.113 -15.501 -11.216 1.00 79.06 95 GLU A C 1
ATOM 784 O O . GLU A 1 95 ? 5.476 -14.821 -10.248 1.00 79.06 95 GLU A O 1
ATOM 789 N N . SER A 1 96 ? 4.050 -16.307 -11.174 1.00 72.62 96 SER A N 1
ATOM 790 C CA . SER A 1 96 ? 3.216 -16.496 -9.985 1.00 72.62 96 SER A CA 1
ATOM 791 C C . SER A 1 96 ? 3.747 -17.607 -9.077 1.00 72.62 96 SER A C 1
ATOM 793 O O . SER A 1 96 ? 3.650 -17.494 -7.859 1.00 72.62 96 SER A O 1
ATOM 795 N N . THR A 1 97 ? 4.342 -18.661 -9.644 1.00 69.31 97 THR A N 1
ATOM 796 C CA . THR A 1 97 ? 4.880 -19.808 -8.897 1.00 69.31 97 THR A CA 1
ATOM 797 C C . THR A 1 97 ? 6.329 -19.599 -8.463 1.00 69.31 97 THR A C 1
ATOM 799 O O . THR A 1 97 ? 6.712 -20.082 -7.399 1.00 69.31 97 THR A O 1
ATOM 802 N N . HIS A 1 98 ? 7.144 -18.856 -9.224 1.00 61.09 98 HIS A N 1
ATOM 803 C CA . HIS A 1 98 ? 8.575 -18.688 -8.931 1.00 61.09 98 HIS A CA 1
ATOM 804 C C . HIS A 1 98 ? 8.838 -18.034 -7.571 1.00 61.09 98 HIS A C 1
ATOM 806 O O . HIS A 1 98 ? 9.870 -18.285 -6.965 1.00 61.09 98 HIS A O 1
ATOM 812 N N . LYS A 1 99 ? 7.874 -17.254 -7.074 1.00 59.00 99 LYS A N 1
ATOM 813 C CA . LYS A 1 99 ? 7.967 -16.497 -5.819 1.00 59.00 99 LYS A CA 1
ATOM 814 C C . LYS A 1 99 ? 7.416 -17.260 -4.605 1.00 59.00 99 LYS A C 1
ATOM 816 O O . LYS A 1 99 ? 7.456 -16.747 -3.493 1.00 59.00 99 LYS A O 1
ATOM 821 N N . THR A 1 100 ? 6.901 -18.480 -4.792 1.00 58.91 100 THR A N 1
ATOM 822 C CA . THR A 1 100 ? 6.331 -19.303 -3.706 1.00 58.91 100 THR A CA 1
ATOM 823 C C . THR A 1 100 ? 7.398 -20.167 -3.021 1.00 58.91 100 THR A C 1
ATOM 825 O O . THR A 1 100 ? 8.341 -20.623 -3.668 1.00 58.91 100 THR A O 1
ATOM 828 N N . GLY A 1 101 ? 7.250 -20.420 -1.711 1.00 51.34 101 GLY A N 1
ATOM 829 C CA . GLY A 1 101 ? 8.250 -21.091 -0.856 1.00 51.34 101 GLY A CA 1
ATOM 830 C C . GLY A 1 101 ? 8.729 -22.485 -1.298 1.00 51.34 101 GLY A C 1
ATOM 831 O O . GLY A 1 101 ? 9.722 -22.982 -0.777 1.00 51.34 101 GLY A O 1
ATOM 832 N N . VAL A 1 102 ? 8.095 -23.096 -2.306 1.00 56.22 102 VAL A N 1
ATOM 833 C CA . VAL A 1 102 ? 8.480 -24.400 -2.876 1.00 56.22 102 VAL A CA 1
ATOM 834 C C . VAL A 1 102 ? 9.893 -24.384 -3.479 1.00 56.22 102 VAL A C 1
ATOM 836 O O . VAL A 1 102 ? 10.560 -25.413 -3.480 1.00 56.22 102 VAL A O 1
ATOM 839 N N . LYS A 1 103 ? 10.384 -23.233 -3.964 1.00 59.28 103 LYS A N 1
ATOM 840 C CA . LYS A 1 103 ? 11.711 -23.135 -4.605 1.00 59.28 103 LYS A CA 1
ATOM 841 C C . LYS A 1 103 ? 12.840 -22.618 -3.714 1.00 59.28 103 LYS A C 1
ATOM 843 O O . LYS A 1 103 ? 13.997 -22.780 -4.081 1.00 59.28 103 LYS A O 1
ATOM 848 N N . MET A 1 104 ? 12.535 -21.997 -2.575 1.00 58.47 104 MET A N 1
ATOM 849 C CA . MET A 1 104 ? 13.521 -21.176 -1.854 1.00 58.47 104 MET A CA 1
ATOM 850 C C . MET A 1 104 ? 14.214 -21.860 -0.677 1.00 58.47 104 MET A C 1
ATOM 852 O O . MET A 1 104 ? 15.104 -21.275 -0.064 1.00 58.47 104 MET A O 1
ATOM 856 N N . GLY A 1 105 ? 13.875 -23.119 -0.407 1.00 67.06 105 GLY A N 1
ATOM 857 C CA . GLY A 1 105 ? 14.423 -23.877 0.711 1.00 67.06 105 GLY A CA 1
ATOM 858 C C . GLY A 1 105 ? 13.640 -23.646 2.004 1.00 67.06 105 GLY A C 1
ATOM 859 O O . GLY A 1 105 ? 13.054 -22.590 2.248 1.00 67.06 105 GLY A O 1
ATOM 860 N N . PHE A 1 106 ? 13.606 -24.674 2.847 1.00 74.06 106 PHE A N 1
ATOM 861 C CA . PHE A 1 106 ? 12.815 -24.669 4.077 1.00 74.06 106 PHE A CA 1
ATOM 862 C C . PHE A 1 106 ? 13.253 -23.570 5.058 1.00 74.06 106 PHE A C 1
ATOM 864 O O . PHE A 1 106 ? 12.412 -22.864 5.608 1.00 74.06 106 PHE A O 1
ATOM 871 N N . TRP A 1 107 ? 14.563 -23.380 5.237 1.00 77.31 107 TRP A N 1
ATOM 872 C CA . TRP A 1 107 ? 15.113 -22.458 6.237 1.00 77.31 107 TRP A CA 1
ATOM 873 C C . TRP A 1 107 ? 14.866 -20.981 5.928 1.00 77.31 107 TRP A C 1
ATOM 875 O O . TRP A 1 107 ? 14.558 -20.214 6.836 1.00 77.31 107 TRP A O 1
ATOM 885 N N . THR A 1 108 ? 14.947 -20.583 4.658 1.00 74.62 108 THR A N 1
ATOM 886 C CA . THR A 1 108 ? 14.634 -19.209 4.228 1.00 74.62 108 THR A CA 1
ATOM 887 C C . THR A 1 108 ? 13.150 -18.916 4.422 1.00 74.62 108 THR A C 1
ATOM 889 O O . THR A 1 108 ? 12.787 -17.866 4.945 1.00 74.62 108 THR A O 1
ATOM 892 N N . THR A 1 109 ? 12.292 -19.883 4.089 1.00 76.88 109 THR A N 1
ATOM 893 C CA . THR A 1 109 ? 10.845 -19.777 4.287 1.00 76.88 109 THR A CA 1
ATOM 894 C C . THR A 1 109 ? 10.492 -19.709 5.766 1.00 76.88 109 THR A C 1
ATOM 896 O O . THR A 1 109 ? 9.700 -18.861 6.163 1.00 76.88 109 THR A O 1
ATOM 899 N N . PHE A 1 110 ? 11.118 -20.540 6.599 1.00 82.19 110 PHE A N 1
ATOM 900 C CA . PHE A 1 110 ? 10.910 -20.516 8.042 1.00 82.19 110 PHE A CA 1
ATOM 901 C C . PHE A 1 110 ? 11.364 -19.193 8.665 1.00 82.19 110 PHE A C 1
ATOM 903 O O . PHE A 1 110 ? 10.610 -18.603 9.430 1.00 82.19 110 PHE A O 1
ATOM 910 N N . GLY A 1 111 ? 12.549 -18.688 8.305 1.00 83.50 111 GLY A N 1
ATOM 911 C CA . GLY A 1 111 ? 13.015 -17.373 8.754 1.00 83.50 111 GLY A CA 1
ATOM 912 C C . GLY A 1 111 ? 12.041 -16.258 8.364 1.00 83.50 111 GLY A C 1
ATOM 913 O O . GLY A 1 111 ? 11.637 -15.462 9.213 1.00 83.50 111 GLY A O 1
ATOM 914 N N . HIS A 1 112 ? 11.578 -16.273 7.111 1.00 85.56 112 HIS A N 1
ATOM 915 C CA . HIS A 1 112 ? 10.602 -15.314 6.593 1.00 85.56 112 HIS A CA 1
ATOM 916 C C . HIS A 1 112 ? 9.281 -15.319 7.368 1.00 85.56 112 HIS A C 1
ATOM 918 O O . HIS A 1 112 ? 8.729 -14.253 7.625 1.00 85.56 112 HIS A O 1
ATOM 924 N N . LEU A 1 113 ? 8.791 -16.482 7.823 1.00 85.56 113 LEU A N 1
ATOM 925 C CA . LEU A 1 113 ? 7.568 -16.550 8.640 1.00 85.56 113 LEU A CA 1
ATOM 926 C C . LEU A 1 113 ? 7.646 -15.656 9.888 1.00 85.56 113 LEU A C 1
ATOM 928 O O . LEU A 1 113 ? 6.621 -15.115 10.312 1.00 85.56 113 LEU A O 1
ATOM 932 N N . PHE A 1 114 ? 8.839 -15.493 10.464 1.00 87.31 114 PHE A N 1
ATOM 933 C CA . PHE A 1 114 ? 9.049 -14.663 11.646 1.00 87.31 114 PHE A CA 1
ATOM 934 C C . PHE A 1 114 ? 9.453 -13.232 11.311 1.00 87.31 114 PHE A C 1
ATOM 936 O O . PHE A 1 114 ? 9.012 -12.332 12.018 1.00 87.31 114 PHE A O 1
ATOM 943 N N . THR A 1 115 ? 10.251 -12.984 10.266 1.00 88.75 115 THR A N 1
ATOM 944 C CA . THR A 1 115 ? 10.695 -11.618 9.925 1.00 88.75 115 THR A CA 1
ATOM 945 C C . THR A 1 115 ? 9.616 -10.813 9.206 1.00 88.75 115 THR A C 1
ATOM 947 O O . THR A 1 115 ? 9.452 -9.623 9.484 1.00 88.75 115 THR A O 1
ATOM 950 N N . PHE A 1 116 ? 8.816 -11.461 8.355 1.00 89.12 116 PHE A N 1
ATOM 951 C CA . PHE A 1 116 ? 7.836 -10.809 7.489 1.00 89.12 116 PHE A CA 1
ATOM 952 C C . PHE A 1 116 ? 6.836 -9.899 8.221 1.00 89.12 116 PHE A C 1
ATOM 954 O O . PHE A 1 116 ? 6.594 -8.791 7.740 1.00 89.12 116 PHE A O 1
ATOM 961 N N . PRO A 1 117 ? 6.259 -10.268 9.383 1.00 88.69 117 PRO A N 1
ATOM 962 C CA . PRO A 1 117 ? 5.357 -9.372 10.106 1.00 88.69 117 PRO A CA 1
ATOM 963 C C . PRO A 1 117 ? 6.047 -8.084 10.549 1.00 88.69 117 PRO A C 1
ATOM 965 O O . PRO A 1 117 ? 5.469 -7.005 10.427 1.00 88.69 117 PRO A O 1
ATOM 968 N N . PHE A 1 118 ? 7.288 -8.177 11.031 1.00 90.00 118 PHE A N 1
ATOM 969 C CA . PHE A 1 118 ? 8.055 -7.010 11.462 1.00 90.00 118 PHE A CA 1
ATOM 970 C C . PHE A 1 118 ? 8.455 -6.140 10.270 1.00 90.00 118 PHE A C 1
ATOM 972 O O . PHE A 1 118 ? 8.294 -4.922 10.336 1.00 90.00 118 PHE A O 1
ATOM 979 N N . GLU A 1 119 ? 8.890 -6.751 9.166 1.00 89.56 119 GLU A N 1
ATOM 980 C CA . GLU A 1 119 ? 9.174 -6.051 7.909 1.00 89.56 119 GLU A CA 1
ATOM 981 C C . GLU A 1 119 ? 7.932 -5.335 7.376 1.00 89.56 119 GLU A C 1
ATOM 983 O O . GLU A 1 119 ? 7.995 -4.156 7.024 1.00 89.56 119 GLU A O 1
ATOM 988 N N . LEU A 1 120 ? 6.777 -6.007 7.386 1.00 89.44 120 LEU A N 1
ATOM 989 C CA . LEU A 1 120 ? 5.498 -5.413 7.023 1.00 89.44 120 LEU A CA 1
ATOM 990 C C . LEU A 1 120 ? 5.229 -4.177 7.884 1.00 89.44 120 LEU A C 1
ATOM 992 O O . LEU A 1 120 ? 4.968 -3.105 7.346 1.00 89.44 120 LEU A O 1
ATOM 996 N N . PHE A 1 121 ? 5.324 -4.274 9.211 1.00 90.06 121 PHE A N 1
ATOM 997 C CA . PHE A 1 121 ? 5.078 -3.107 10.056 1.00 90.06 121 PHE A CA 1
ATOM 998 C C . PHE A 1 121 ? 6.079 -1.977 9.806 1.00 90.06 121 PHE A C 1
ATOM 1000 O O . PHE A 1 121 ? 5.658 -0.822 9.725 1.00 90.06 121 PHE A O 1
ATOM 1007 N N . TYR A 1 122 ? 7.360 -2.307 9.630 1.00 90.94 122 TYR A N 1
ATOM 1008 C CA . TYR A 1 122 ? 8.445 -1.361 9.385 1.00 90.94 122 TYR A CA 1
ATOM 1009 C C . TYR A 1 122 ? 8.270 -0.587 8.073 1.00 90.94 122 TYR A C 1
ATOM 1011 O O . TYR A 1 122 ? 8.325 0.643 8.070 1.00 90.94 122 TYR A O 1
ATOM 1019 N N . HIS A 1 123 ? 7.991 -1.277 6.965 1.00 90.62 123 HIS A N 1
ATOM 1020 C CA . HIS A 1 123 ? 7.880 -0.658 5.640 1.00 90.62 123 HIS A CA 1
ATOM 1021 C C . HIS A 1 123 ? 6.728 0.340 5.511 1.00 90.62 123 HIS A C 1
ATOM 1023 O O . HIS A 1 123 ? 6.759 1.202 4.632 1.00 90.62 123 HIS A O 1
ATOM 1029 N N . PHE A 1 124 ? 5.724 0.231 6.379 1.00 92.00 124 PHE A N 1
ATOM 1030 C CA . PHE A 1 124 ? 4.563 1.114 6.392 1.00 92.00 124 PHE A CA 1
ATOM 1031 C C . PHE A 1 124 ? 4.533 2.054 7.599 1.00 92.00 124 PHE A C 1
ATOM 1033 O O . PHE A 1 124 ? 3.512 2.703 7.836 1.00 92.00 124 PHE A O 1
ATOM 1040 N N . LEU A 1 125 ? 5.633 2.181 8.349 1.00 92.31 125 LEU A N 1
ATOM 1041 C CA . LEU A 1 125 ? 5.755 3.242 9.345 1.00 92.31 125 LEU A CA 1
ATOM 1042 C C . LEU A 1 125 ? 5.600 4.621 8.676 1.00 92.31 125 LEU A C 1
ATOM 1044 O O . LEU A 1 125 ? 6.074 4.830 7.558 1.00 92.31 125 LEU A O 1
ATOM 1048 N N . PRO A 1 126 ? 4.943 5.586 9.342 1.00 92.44 126 PRO A N 1
ATOM 1049 C CA . PRO A 1 126 ? 4.364 5.513 10.690 1.00 92.44 126 PRO A CA 1
ATOM 1050 C C . PRO A 1 126 ? 2.908 5.001 10.733 1.00 92.44 126 PRO A C 1
ATOM 1052 O O . PRO A 1 126 ? 2.303 4.950 11.803 1.00 92.44 126 PRO A O 1
ATOM 1055 N N . TRP A 1 127 ? 2.321 4.624 9.595 1.00 92.38 127 TRP A N 1
ATOM 1056 C CA . TRP A 1 127 ? 0.893 4.292 9.451 1.00 92.38 127 TRP A CA 1
ATOM 1057 C C . TRP A 1 127 ? 0.462 3.000 10.134 1.00 92.38 127 TRP A C 1
ATOM 1059 O O . TRP A 1 127 ? -0.719 2.792 10.406 1.00 92.38 127 TRP A O 1
ATOM 1069 N N . THR A 1 128 ? 1.422 2.139 10.432 1.00 94.00 128 THR A N 1
ATOM 1070 C CA . THR A 1 128 ? 1.226 0.899 11.178 1.00 94.00 128 THR A CA 1
ATOM 1071 C C . THR A 1 128 ? 1.221 1.096 12.689 1.00 94.00 128 THR A C 1
ATOM 1073 O O . THR A 1 128 ? 0.673 0.259 13.402 1.00 94.00 128 THR A O 1
ATOM 1076 N N . LEU A 1 129 ? 1.746 2.215 13.204 1.00 94.75 129 LEU A N 1
ATOM 1077 C CA . LEU A 1 129 ? 1.822 2.463 14.647 1.00 94.75 129 LEU A CA 1
ATOM 1078 C C . LEU A 1 129 ? 0.457 2.416 15.368 1.00 94.75 129 LEU A C 1
ATOM 1080 O O . LEU A 1 129 ? 0.382 1.823 16.445 1.00 94.75 129 LEU A O 1
ATOM 1084 N N . PRO A 1 130 ? -0.646 2.955 14.806 1.00 95.75 130 PRO A N 1
ATOM 1085 C CA . PRO A 1 130 ? -1.969 2.877 15.432 1.00 95.75 130 PRO A CA 1
ATOM 1086 C C . PRO A 1 130 ? -2.478 1.456 15.674 1.00 95.75 130 PRO A C 1
ATOM 1088 O O . PRO A 1 130 ? -3.306 1.251 16.556 1.00 95.75 130 PRO A O 1
ATOM 1091 N N . ILE A 1 131 ? -1.984 0.464 14.927 1.00 96.00 131 ILE A N 1
ATOM 1092 C CA . ILE A 1 131 ? -2.379 -0.942 15.088 1.00 96.00 131 ILE A CA 1
ATOM 1093 C C . ILE A 1 131 ? -1.971 -1.453 16.471 1.00 96.00 131 ILE A C 1
ATOM 1095 O O . ILE A 1 131 ? -2.720 -2.210 17.083 1.00 96.00 131 ILE A O 1
ATOM 1099 N N . PHE A 1 132 ? -0.841 -0.991 17.015 1.00 96.06 132 PHE A N 1
ATOM 1100 C CA . PHE A 1 132 ? -0.374 -1.406 18.341 1.00 96.06 132 PHE A CA 1
ATOM 1101 C C . PHE A 1 132 ? -1.292 -0.937 19.480 1.00 96.06 132 PHE A C 1
ATOM 1103 O O . PHE A 1 132 ? -1.218 -1.474 20.581 1.00 96.06 132 PHE A O 1
ATOM 1110 N N . LEU A 1 133 ? -2.238 -0.019 19.231 1.00 96.88 133 LEU A N 1
ATOM 1111 C CA . LEU A 1 133 ? -3.285 0.297 20.209 1.00 96.88 133 LEU A CA 1
ATOM 1112 C C . LEU A 1 133 ? -4.226 -0.889 20.472 1.00 96.88 133 LEU A C 1
ATOM 1114 O O . LEU A 1 133 ? -4.886 -0.926 21.510 1.00 96.88 133 LEU A O 1
ATOM 1118 N N . LEU A 1 134 ? -4.268 -1.878 19.575 1.00 96.88 134 LEU A N 1
ATOM 1119 C CA . LEU A 1 134 ? -4.998 -3.129 19.780 1.00 96.88 134 LEU A CA 1
ATOM 1120 C C . LEU A 1 134 ? -4.390 -4.014 20.875 1.00 96.88 134 LEU A C 1
ATOM 1122 O O . LEU A 1 134 ? -5.069 -4.925 21.337 1.00 96.88 134 LEU A O 1
ATOM 1126 N N . LEU A 1 135 ? -3.160 -3.744 21.329 1.00 96.19 135 LEU A N 1
ATOM 1127 C CA . LEU A 1 135 ? -2.578 -4.432 22.487 1.00 96.19 135 LEU A CA 1
ATOM 1128 C C . LEU A 1 135 ? -3.334 -4.100 23.786 1.00 96.19 135 LEU A C 1
ATOM 1130 O O . LEU A 1 135 ? -3.315 -4.877 24.739 1.00 96.19 135 LEU A O 1
ATOM 1134 N N . PHE A 1 136 ? -4.056 -2.974 23.829 1.00 96.31 136 PHE A N 1
ATOM 1135 C CA . PHE A 1 136 ? -4.889 -2.612 24.971 1.00 96.31 136 PHE A CA 1
ATOM 1136 C C . PHE A 1 136 ? -6.261 -3.288 24.873 1.00 96.31 136 PHE A C 1
ATOM 1138 O O . PHE A 1 136 ? -7.066 -2.970 23.996 1.00 96.31 136 PHE A O 1
ATOM 1145 N N . LYS A 1 137 ? -6.570 -4.171 25.834 1.00 95.12 137 LYS A N 1
ATOM 1146 C CA . LYS A 1 137 ? -7.806 -4.982 25.871 1.00 95.12 137 LYS A CA 1
ATOM 1147 C C . LYS A 1 137 ? -9.083 -4.174 25.609 1.00 95.12 137 LYS A C 1
ATOM 1149 O O . LYS A 1 137 ? -9.925 -4.595 24.817 1.00 95.12 137 LYS A O 1
ATOM 1154 N N . LYS A 1 138 ? -9.238 -3.007 26.244 1.00 96.12 138 LYS A N 1
ATOM 1155 C CA . LYS A 1 138 ? -10.426 -2.152 26.069 1.00 96.12 138 LYS A CA 1
ATOM 1156 C C . LYS A 1 138 ? -10.542 -1.620 24.636 1.00 96.12 138 LYS A C 1
ATOM 1158 O O . LYS A 1 138 ? -11.617 -1.704 24.040 1.00 96.12 138 LYS A O 1
ATOM 1163 N N . THR A 1 139 ? -9.436 -1.147 24.062 1.00 97.00 139 THR A N 1
ATOM 1164 C CA . THR A 1 139 ? -9.370 -0.690 22.667 1.00 97.00 139 THR A CA 1
ATOM 1165 C C . THR A 1 139 ? -9.648 -1.832 21.697 1.00 97.00 139 THR A C 1
ATOM 1167 O O . THR A 1 139 ? -10.453 -1.654 20.787 1.00 97.00 139 THR A O 1
ATOM 1170 N N . PHE A 1 140 ? -9.062 -3.014 21.912 1.00 97.56 140 PHE A N 1
ATOM 1171 C CA . PHE A 1 140 ? -9.318 -4.206 21.099 1.00 97.56 140 PHE A CA 1
ATOM 1172 C C . PHE A 1 140 ? -10.812 -4.541 21.042 1.00 97.56 140 PHE A C 1
ATOM 1174 O O . PHE A 1 140 ? -11.404 -4.607 19.962 1.00 97.56 140 PHE A O 1
ATOM 1181 N N . VAL A 1 141 ? -11.447 -4.679 22.211 1.00 96.94 141 VAL A N 1
ATOM 1182 C CA . VAL A 1 141 ? -12.871 -5.023 22.318 1.00 96.94 141 VAL A CA 1
ATOM 1183 C C . VAL A 1 141 ? -13.738 -3.972 21.626 1.00 96.94 141 VAL A C 1
ATOM 1185 O O . VAL A 1 141 ? -14.617 -4.324 20.843 1.00 96.94 141 VAL A O 1
ATOM 1188 N N . ASN A 1 142 ? -13.486 -2.683 21.866 1.00 97.12 142 ASN A N 1
ATOM 1189 C CA . ASN A 1 142 ? -14.269 -1.611 21.251 1.00 97.12 142 ASN A CA 1
ATOM 1190 C C . ASN A 1 142 ? -14.046 -1.500 19.737 1.00 97.12 142 ASN A C 1
ATOM 1192 O O . ASN A 1 142 ? -14.995 -1.234 19.000 1.00 97.12 142 ASN A O 1
ATOM 1196 N N . THR A 1 143 ? -12.829 -1.767 19.263 1.00 97.69 143 THR A N 1
ATOM 1197 C CA . THR A 1 143 ? -12.487 -1.758 17.834 1.00 97.69 143 THR A CA 1
ATOM 1198 C C . THR A 1 143 ? -13.297 -2.802 17.078 1.00 97.69 143 THR A C 1
ATOM 1200 O O . THR A 1 143 ? -13.987 -2.497 16.105 1.00 97.69 143 THR A O 1
ATOM 1203 N N . PHE A 1 144 ? -13.292 -4.035 17.581 1.00 97.94 144 PHE A N 1
ATOM 1204 C CA . PHE A 1 144 ? -13.963 -5.152 16.930 1.00 97.94 144 PHE A CA 1
ATOM 1205 C C . PHE A 1 144 ? -15.461 -5.252 17.248 1.00 97.94 144 PHE A C 1
ATOM 1207 O O . PHE A 1 144 ? -16.123 -6.164 16.762 1.00 97.94 144 PHE A O 1
ATOM 1214 N N . LYS A 1 145 ? -16.071 -4.307 17.974 1.00 97.06 145 LYS A N 1
ATOM 1215 C CA . LYS A 1 145 ? -17.545 -4.180 17.980 1.00 97.06 145 LYS A CA 1
ATOM 1216 C C . LYS A 1 145 ? -18.081 -3.797 16.599 1.00 97.06 145 LYS A C 1
ATOM 1218 O O . LYS A 1 145 ? -19.176 -4.214 16.238 1.00 97.06 145 LYS A O 1
ATOM 1223 N N . ASN A 1 146 ? -17.298 -3.065 15.808 1.00 97.69 146 ASN A N 1
ATOM 1224 C CA . ASN A 1 146 ? -17.689 -2.639 14.473 1.00 97.69 146 ASN A CA 1
ATOM 1225 C C . ASN A 1 146 ? -17.541 -3.776 13.442 1.00 97.69 146 ASN A C 1
ATOM 1227 O O . ASN A 1 146 ? -16.444 -4.291 13.206 1.00 97.69 146 ASN A O 1
ATOM 1231 N N . SER A 1 147 ? -18.648 -4.146 12.792 1.00 96.44 147 SER A N 1
ATOM 1232 C CA . SER A 1 147 ? -18.692 -5.229 11.801 1.00 96.44 147 SER A CA 1
ATOM 1233 C C . SER A 1 147 ? -17.839 -4.962 10.559 1.00 96.44 147 SER A C 1
ATOM 1235 O O . SER A 1 147 ? -17.291 -5.904 9.994 1.00 96.44 147 SER A O 1
ATOM 1237 N N . PHE A 1 148 ? -17.682 -3.700 10.145 1.00 97.56 148 PHE A N 1
ATOM 1238 C CA . PHE A 1 148 ? -16.822 -3.349 9.012 1.00 97.56 148 PHE A CA 1
ATOM 1239 C C . PHE A 1 148 ? -15.340 -3.527 9.355 1.00 97.56 148 PHE A C 1
ATOM 1241 O O . PHE A 1 148 ? -14.571 -4.038 8.546 1.00 97.56 148 PHE A O 1
ATOM 1248 N N . ILE A 1 149 ? -14.946 -3.176 10.581 1.00 98.12 149 ILE A N 1
ATOM 1249 C CA . ILE A 1 149 ? -13.569 -3.360 11.052 1.00 98.12 149 ILE A CA 1
ATOM 1250 C C . ILE A 1 149 ? -13.234 -4.845 11.209 1.00 98.12 149 ILE A C 1
ATOM 1252 O O . ILE A 1 149 ? -12.171 -5.282 10.770 1.00 98.12 149 ILE A O 1
ATOM 1256 N N . LYS A 1 150 ? -14.169 -5.641 11.748 1.00 97.44 150 LYS A N 1
ATOM 1257 C CA . LYS A 1 150 ? -14.071 -7.110 11.744 1.00 97.44 150 LYS A CA 1
ATOM 1258 C C . LYS A 1 150 ? -13.876 -7.653 10.331 1.00 97.44 150 LYS A C 1
ATOM 1260 O O . LYS A 1 150 ? -12.943 -8.413 10.104 1.00 97.44 150 LYS A O 1
ATOM 1265 N N . TYR A 1 151 ? -14.716 -7.230 9.386 1.00 97.12 151 TYR A N 1
ATOM 1266 C CA . TYR A 1 151 ? -14.591 -7.616 7.983 1.00 97.12 151 TYR A CA 1
ATOM 1267 C C . TYR A 1 151 ? -13.196 -7.287 7.423 1.00 97.12 151 TYR A C 1
ATOM 1269 O O . TYR A 1 151 ? -12.550 -8.166 6.859 1.00 97.12 151 TYR A O 1
ATOM 1277 N N . ASN A 1 152 ? -12.686 -6.069 7.640 1.00 97.94 152 ASN A N 1
ATOM 1278 C CA . ASN A 1 152 ? -11.354 -5.677 7.166 1.00 97.94 152 ASN A CA 1
ATOM 1279 C C . ASN A 1 152 ? -10.245 -6.562 7.750 1.00 97.94 152 ASN A C 1
ATOM 1281 O O . ASN A 1 152 ? -9.346 -6.960 7.013 1.00 97.94 152 ASN A O 1
ATOM 1285 N N . ALA A 1 153 ? -10.317 -6.903 9.040 1.00 97.56 153 ALA A N 1
ATOM 1286 C CA . ALA A 1 153 ? -9.321 -7.756 9.686 1.00 97.56 153 ALA A CA 1
ATOM 1287 C C . ALA A 1 153 ? -9.345 -9.184 9.143 1.00 97.56 153 ALA A C 1
ATOM 1289 O O . ALA A 1 153 ? -8.296 -9.732 8.826 1.00 97.56 153 ALA A O 1
ATOM 1290 N N . ILE A 1 154 ? -10.533 -9.767 8.981 1.00 97.19 154 ILE A N 1
ATOM 1291 C CA . ILE A 1 154 ? -10.678 -11.136 8.479 1.00 97.19 154 ILE A CA 1
ATOM 1292 C C . ILE A 1 154 ? -10.181 -11.225 7.028 1.00 97.19 154 ILE A C 1
ATOM 1294 O O . ILE A 1 154 ? -9.415 -12.129 6.698 1.00 97.19 154 ILE A O 1
ATOM 1298 N N . ILE A 1 155 ? -10.556 -10.271 6.170 1.00 97.25 155 ILE A N 1
ATOM 1299 C CA . ILE A 1 155 ? -10.088 -10.233 4.777 1.00 97.25 155 ILE A CA 1
ATOM 1300 C C . ILE A 1 155 ? -8.578 -10.005 4.709 1.00 97.25 155 ILE A C 1
ATOM 1302 O O . ILE A 1 155 ? -7.909 -10.643 3.897 1.00 97.25 155 ILE A O 1
ATOM 1306 N N . PHE A 1 156 ? -8.026 -9.133 5.558 1.00 96.25 156 PHE A N 1
ATOM 1307 C CA . PHE A 1 156 ? -6.583 -8.938 5.644 1.00 96.25 156 PHE A CA 1
ATOM 1308 C C . PHE A 1 156 ? -5.866 -10.236 6.036 1.00 96.25 156 PHE A C 1
ATOM 1310 O O . PHE A 1 156 ? -4.989 -10.680 5.302 1.00 96.25 156 PHE A O 1
ATOM 1317 N N . ILE A 1 157 ? -6.279 -10.874 7.136 1.00 95.31 157 ILE A N 1
ATOM 1318 C CA . ILE A 1 157 ? -5.666 -12.110 7.645 1.00 95.31 157 ILE A CA 1
ATOM 1319 C C . ILE A 1 157 ? -5.733 -13.225 6.598 1.00 95.31 157 ILE A C 1
ATOM 1321 O O . ILE A 1 157 ? -4.741 -13.904 6.364 1.00 95.31 157 ILE A O 1
ATOM 1325 N N . ALA A 1 158 ? -6.869 -13.400 5.925 1.00 95.81 158 ALA A N 1
ATOM 1326 C CA . ALA A 1 158 ? -7.001 -14.476 4.952 1.00 95.81 158 ALA A CA 1
ATOM 1327 C C . ALA A 1 158 ? -6.107 -14.285 3.717 1.00 95.81 158 ALA A C 1
ATOM 1329 O O . ALA A 1 158 ? -5.556 -15.246 3.190 1.00 95.81 158 ALA A O 1
ATOM 1330 N N . ASN A 1 159 ? -5.949 -13.044 3.255 1.00 94.88 159 ASN A N 1
ATOM 1331 C CA . ASN A 1 159 ? -5.193 -12.757 2.039 1.00 94.88 159 ASN A CA 1
ATOM 1332 C C . ASN A 1 159 ? -3.684 -12.589 2.290 1.00 94.88 159 ASN A C 1
ATOM 1334 O O . ASN A 1 159 ? -2.891 -12.829 1.382 1.00 94.88 159 ASN A O 1
ATOM 1338 N N . ILE A 1 160 ? -3.265 -12.203 3.503 1.00 92.25 160 ILE A N 1
ATOM 1339 C CA . ILE A 1 160 ? -1.846 -11.959 3.807 1.00 92.25 160 ILE A CA 1
ATOM 1340 C C . ILE A 1 160 ? -1.067 -13.274 3.894 1.00 92.25 160 ILE A C 1
ATOM 1342 O O . ILE A 1 160 ? 0.131 -13.290 3.627 1.00 92.25 160 ILE A O 1
ATOM 1346 N N . ILE A 1 161 ? -1.758 -14.382 4.188 1.00 88.31 161 ILE A N 1
ATOM 1347 C CA . ILE A 1 161 ? -1.182 -15.728 4.292 1.00 88.31 161 ILE A CA 1
ATOM 1348 C C . ILE A 1 161 ? -0.411 -16.112 3.023 1.00 88.31 161 ILE A C 1
ATOM 1350 O O . ILE A 1 161 ? 0.681 -16.657 3.136 1.00 88.31 161 ILE A O 1
ATOM 1354 N N . ILE A 1 162 ? -0.904 -15.761 1.826 1.00 86.12 162 ILE A N 1
ATOM 1355 C CA . ILE A 1 162 ? -0.191 -16.051 0.565 1.00 86.12 162 ILE A CA 1
ATOM 1356 C C . ILE A 1 162 ? 1.225 -15.456 0.581 1.00 86.12 162 ILE A C 1
ATOM 1358 O O . ILE A 1 162 ? 2.174 -16.093 0.132 1.00 86.12 162 ILE A O 1
ATOM 1362 N N . TYR A 1 163 ? 1.372 -14.243 1.114 1.00 86.25 163 TYR A N 1
ATOM 1363 C CA . TYR A 1 163 ? 2.657 -13.549 1.177 1.00 86.25 163 TYR A CA 1
ATOM 1364 C C . TYR A 1 163 ? 3.518 -13.981 2.356 1.00 86.25 163 TYR A C 1
ATOM 1366 O O . TYR A 1 163 ? 4.744 -13.953 2.272 1.00 86.25 163 TYR A O 1
ATOM 1374 N N . TRP A 1 164 ? 2.877 -14.434 3.428 1.00 85.19 164 TRP A N 1
ATOM 1375 C CA . TRP A 1 164 ? 3.563 -14.991 4.582 1.00 85.19 164 TRP A CA 1
ATOM 1376 C C . TRP A 1 164 ? 4.373 -16.240 4.207 1.00 85.19 164 TRP A C 1
ATOM 1378 O O . TRP A 1 164 ? 5.453 -16.446 4.740 1.00 85.19 164 TRP A O 1
ATOM 1388 N N . PHE A 1 165 ? 3.913 -17.023 3.225 1.00 81.62 165 PHE A N 1
ATOM 1389 C CA . PHE A 1 165 ? 4.629 -18.189 2.680 1.00 81.62 165 PHE A CA 1
ATOM 1390 C C . PHE A 1 165 ? 5.442 -17.889 1.401 1.00 81.62 165 PHE A C 1
ATOM 1392 O O . PHE A 1 165 ? 5.848 -18.807 0.683 1.00 81.62 165 PHE A O 1
ATOM 1399 N N . SER A 1 166 ? 5.678 -16.612 1.091 1.00 80.56 166 SER A N 1
ATOM 1400 C CA . SER A 1 166 ? 6.370 -16.150 -0.119 1.00 80.56 166 SER A CA 1
ATOM 1401 C C . SER A 1 166 ? 7.602 -15.317 0.269 1.00 80.56 166 SER A C 1
ATOM 1403 O O . SER A 1 166 ? 7.482 -14.096 0.361 1.00 80.56 166 SER A O 1
ATOM 1405 N N . PRO A 1 167 ? 8.784 -15.933 0.463 1.00 69.56 167 PRO A N 1
ATOM 1406 C CA . PRO A 1 167 ? 9.991 -15.248 0.956 1.00 69.56 167 PRO A CA 1
ATOM 1407 C C . PRO A 1 167 ? 10.470 -14.049 0.119 1.00 69.56 167 PRO A C 1
ATOM 1409 O O . PRO A 1 167 ? 11.093 -13.134 0.635 1.00 69.56 167 PRO A O 1
ATOM 1412 N N . GLU A 1 168 ? 10.124 -13.998 -1.168 1.00 70.69 168 GLU A N 1
ATOM 1413 C CA . GLU A 1 168 ? 10.458 -12.898 -2.091 1.00 70.69 168 GLU A CA 1
ATOM 1414 C C . GLU A 1 168 ? 9.306 -11.887 -2.239 1.00 70.69 168 GLU A C 1
ATOM 1416 O O . GLU A 1 168 ? 9.211 -11.136 -3.219 1.00 70.69 168 GLU A O 1
ATOM 1421 N N . ALA A 1 169 ? 8.370 -11.865 -1.289 1.00 69.00 169 ALA A N 1
ATOM 1422 C CA . ALA A 1 169 ? 7.273 -10.913 -1.311 1.00 69.00 169 ALA A CA 1
ATOM 1423 C C . ALA A 1 169 ? 7.793 -9.489 -1.075 1.00 69.00 169 ALA A C 1
ATOM 1425 O O . ALA A 1 169 ? 8.006 -9.054 0.052 1.00 69.00 169 ALA A O 1
ATOM 1426 N N . PHE A 1 170 ? 7.933 -8.714 -2.151 1.00 71.88 170 PHE A N 1
ATOM 1427 C CA . PHE A 1 170 ? 8.257 -7.298 -2.025 1.00 71.88 170 PHE A 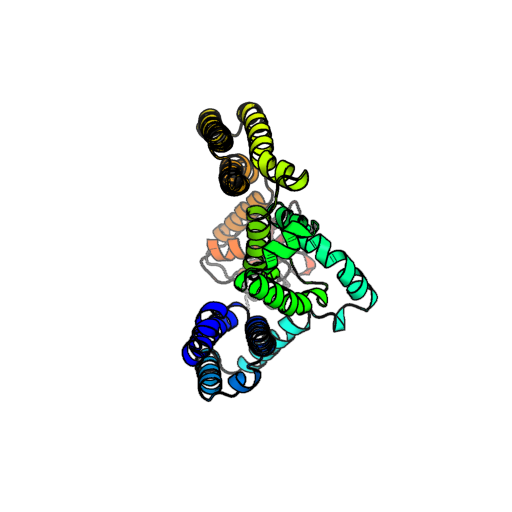CA 1
ATOM 1428 C C . PHE A 1 170 ? 7.129 -6.532 -1.303 1.00 71.88 170 PHE A C 1
ATOM 1430 O O . PHE A 1 170 ? 5.956 -6.711 -1.651 1.00 71.88 170 PHE A O 1
ATOM 1437 N N . PRO A 1 171 ? 7.444 -5.565 -0.417 1.00 77.69 171 PRO A N 1
ATOM 1438 C CA . PRO A 1 171 ? 6.440 -4.797 0.334 1.00 77.69 171 PRO A CA 1
ATOM 1439 C C . PRO A 1 171 ? 5.385 -4.111 -0.547 1.00 77.69 171 PRO A C 1
ATOM 1441 O O . PRO A 1 171 ? 4.213 -4.013 -0.184 1.00 77.69 171 PRO A O 1
ATOM 1444 N N . ARG A 1 172 ? 5.769 -3.700 -1.765 1.00 82.38 172 ARG A N 1
ATOM 1445 C CA . ARG A 1 172 ? 4.861 -3.105 -2.765 1.00 82.38 172 ARG A CA 1
ATOM 1446 C C . ARG A 1 172 ? 3.703 -4.018 -3.184 1.00 82.38 172 ARG A C 1
ATOM 1448 O O . ARG A 1 172 ? 2.687 -3.533 -3.677 1.00 82.38 172 ARG A O 1
ATOM 1455 N N . TYR A 1 173 ? 3.824 -5.333 -3.008 1.00 84.31 173 TYR A N 1
ATOM 1456 C CA . TYR A 1 173 ? 2.733 -6.272 -3.278 1.00 84.31 173 TYR A CA 1
ATOM 1457 C C . TYR A 1 173 ? 1.605 -6.152 -2.255 1.00 84.31 173 TYR A C 1
ATOM 1459 O O . TYR A 1 173 ? 0.446 -6.368 -2.598 1.00 84.31 173 TYR A O 1
ATOM 1467 N N . LEU A 1 174 ? 1.924 -5.693 -1.046 1.00 87.56 174 LEU A N 1
ATOM 1468 C CA . LEU A 1 174 ? 0.995 -5.588 0.074 1.00 87.56 174 LEU A CA 1
ATOM 1469 C C . LEU A 1 174 ? 0.188 -4.282 0.053 1.00 87.56 174 LEU A C 1
ATOM 1471 O O . LEU A 1 174 ? -0.774 -4.147 0.805 1.00 87.56 174 LEU A O 1
ATOM 1475 N N . PHE A 1 175 ? 0.520 -3.337 -0.839 1.00 89.50 175 PHE A N 1
ATOM 1476 C CA . PHE A 1 175 ? -0.106 -2.007 -0.913 1.00 89.50 175 PHE A CA 1
ATOM 1477 C C . PHE A 1 175 ? -1.630 -2.069 -1.026 1.00 89.50 175 PHE A C 1
ATOM 1479 O O . PHE A 1 175 ? -2.324 -1.272 -0.407 1.00 89.50 175 PHE A O 1
ATOM 1486 N N . MET A 1 176 ? -2.164 -3.044 -1.762 1.00 89.69 176 MET A N 1
ATOM 1487 C CA . MET A 1 176 ? -3.613 -3.216 -1.921 1.00 89.69 176 MET A CA 1
ATOM 1488 C C . MET A 1 176 ? -4.327 -3.625 -0.625 1.00 89.69 176 MET A C 1
ATOM 1490 O O . MET A 1 176 ? -5.519 -3.377 -0.470 1.00 89.69 176 MET A O 1
ATOM 1494 N N . MET A 1 177 ? -3.604 -4.246 0.309 1.00 91.19 177 MET A N 1
ATOM 1495 C CA . MET A 1 177 ? -4.138 -4.714 1.586 1.00 91.19 177 MET A CA 1
ATOM 1496 C C . MET A 1 177 ? -3.994 -3.666 2.692 1.00 91.19 177 MET A C 1
ATOM 1498 O O . MET A 1 177 ? -4.734 -3.701 3.674 1.00 91.19 177 MET A O 1
ATOM 1502 N N . MET A 1 178 ? -3.076 -2.712 2.527 1.00 93.12 178 MET A N 1
ATOM 1503 C CA . MET A 1 178 ? -2.802 -1.682 3.528 1.00 93.12 178 MET A CA 1
ATOM 1504 C C . MET A 1 178 ? -4.012 -0.822 3.895 1.00 93.12 178 MET A C 1
ATOM 1506 O O . MET A 1 178 ? -4.192 -0.585 5.088 1.00 93.12 178 MET A O 1
ATOM 1510 N N . PRO A 1 179 ? -4.907 -0.425 2.966 1.00 94.56 179 PRO A N 1
ATOM 1511 C CA . PRO A 1 179 ? -6.129 0.278 3.342 1.00 94.56 179 PRO A CA 1
ATOM 1512 C C . PRO A 1 179 ? -6.964 -0.469 4.391 1.00 94.56 179 PRO A C 1
ATOM 1514 O O . PRO A 1 179 ? -7.519 0.170 5.283 1.00 94.56 179 PRO A O 1
ATOM 1517 N N . LEU A 1 180 ? -7.025 -1.807 4.342 1.00 95.88 180 LEU A N 1
ATOM 1518 C CA . LEU A 1 180 ? -7.750 -2.611 5.335 1.00 95.88 180 LEU A CA 1
ATOM 1519 C C . LEU A 1 180 ? -7.108 -2.466 6.718 1.00 95.88 180 LEU A C 1
ATOM 1521 O O . LEU A 1 180 ? -7.795 -2.182 7.699 1.00 95.88 180 LEU A O 1
ATOM 1525 N N . VAL A 1 181 ? -5.784 -2.605 6.771 1.00 95.44 181 VAL A N 1
ATOM 1526 C CA . VAL A 1 181 ? -4.983 -2.537 7.996 1.00 95.44 181 VAL A CA 1
ATOM 1527 C C . VAL A 1 181 ? -5.006 -1.139 8.610 1.00 95.44 181 VAL A C 1
ATOM 1529 O O . VAL A 1 181 ? -5.272 -0.986 9.801 1.00 95.44 181 VAL A O 1
ATOM 1532 N N . PHE A 1 182 ? -4.784 -0.107 7.798 1.00 95.12 182 PHE A N 1
ATOM 1533 C CA . PHE A 1 182 ? -4.801 1.281 8.250 1.00 95.12 182 PHE A CA 1
ATOM 1534 C C . PHE A 1 182 ? -6.186 1.678 8.752 1.00 95.12 182 PHE A C 1
ATOM 1536 O O . PHE A 1 182 ? -6.291 2.349 9.774 1.00 95.12 182 PHE A O 1
ATOM 1543 N N . THR A 1 183 ? -7.257 1.199 8.108 1.00 96.31 183 THR A N 1
ATOM 1544 C CA . THR A 1 183 ? -8.626 1.428 8.595 1.00 96.31 183 THR A CA 1
ATOM 1545 C C . THR A 1 183 ? -8.820 0.844 9.995 1.00 96.31 183 THR A C 1
ATOM 1547 O O . THR A 1 183 ? -9.403 1.507 10.852 1.00 96.31 183 THR A O 1
ATOM 1550 N N . ILE A 1 184 ? -8.306 -0.364 10.260 1.00 97.69 184 ILE A N 1
ATOM 1551 C CA . ILE A 1 184 ? -8.348 -0.969 11.600 1.00 97.69 184 ILE A CA 1
ATOM 1552 C C . ILE A 1 184 ? -7.558 -0.110 12.596 1.00 97.69 184 ILE A C 1
ATOM 1554 O O . ILE A 1 184 ? -8.089 0.234 13.649 1.00 97.69 184 ILE A O 1
ATOM 1558 N N . GLY A 1 185 ? -6.320 0.265 12.260 1.00 96.62 185 GLY A N 1
ATOM 1559 C CA . GLY A 1 185 ? -5.451 1.060 13.131 1.00 96.62 185 GLY A CA 1
ATOM 1560 C C . GLY A 1 185 ? -6.023 2.443 13.460 1.00 96.62 185 GLY A C 1
ATOM 1561 O O . GLY A 1 185 ? -6.063 2.836 14.624 1.00 96.62 185 GLY A O 1
ATOM 1562 N N . PHE A 1 186 ? -6.529 3.179 12.468 1.00 95.69 186 PHE A N 1
ATOM 1563 C CA . PHE A 1 186 ? -7.142 4.489 12.700 1.00 95.69 186 PHE A CA 1
ATOM 1564 C C . PHE A 1 186 ? -8.455 4.392 13.472 1.00 95.69 186 PHE A C 1
ATOM 1566 O O . PHE A 1 186 ? -8.714 5.229 14.338 1.00 95.69 186 PHE A O 1
ATOM 1573 N N . TYR A 1 187 ? -9.264 3.359 13.218 1.00 96.88 187 TYR A N 1
ATOM 1574 C CA . TYR A 1 187 ? -10.455 3.132 14.028 1.00 96.88 187 TYR A CA 1
ATOM 1575 C C . TYR A 1 187 ? -10.075 2.812 15.478 1.00 96.88 187 TYR A C 1
ATOM 1577 O O . TYR A 1 187 ? -10.634 3.420 16.390 1.00 96.88 187 TYR A O 1
ATOM 1585 N N . ALA A 1 188 ? -9.072 1.953 15.699 1.00 97.06 188 ALA A N 1
ATOM 1586 C CA . ALA A 1 188 ? -8.529 1.670 17.028 1.00 97.06 188 ALA A CA 1
ATOM 1587 C C . ALA A 1 188 ? -8.048 2.945 17.733 1.00 97.06 188 ALA A C 1
ATOM 1589 O O . ALA A 1 188 ? -8.382 3.176 18.893 1.00 97.06 188 ALA A O 1
ATOM 1590 N N . TYR A 1 189 ? -7.348 3.826 17.018 1.00 96.12 189 TYR A N 1
ATOM 1591 C CA . TYR A 1 189 ? -6.957 5.138 17.526 1.00 96.12 189 TYR A CA 1
ATOM 1592 C C . TYR A 1 189 ? -8.161 5.999 17.934 1.00 96.12 189 TYR A C 1
ATOM 1594 O O . TYR A 1 189 ? -8.142 6.602 19.013 1.00 96.12 189 TYR A O 1
ATOM 1602 N N . SER A 1 190 ? -9.226 6.017 17.129 1.00 94.50 190 SER A N 1
ATOM 1603 C CA . SER A 1 190 ? -10.425 6.814 17.411 1.00 94.50 190 SER A CA 1
ATOM 1604 C C . SER A 1 190 ? -11.158 6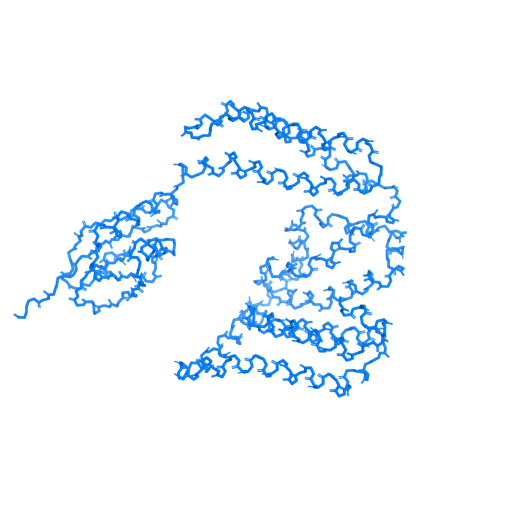.363 18.682 1.00 94.50 190 SER A C 1
ATOM 1606 O O . SER A 1 190 ? -11.570 7.208 19.473 1.00 94.50 190 SER A O 1
ATOM 1608 N N . VAL A 1 191 ? -11.243 5.049 18.931 1.00 95.12 191 VAL A N 1
ATOM 1609 C CA . VAL A 1 191 ? -11.963 4.465 20.082 1.00 95.12 191 VAL A CA 1
ATOM 1610 C C . VAL A 1 191 ? -11.081 4.197 21.306 1.00 95.12 191 VAL A C 1
ATOM 1612 O O . VAL A 1 191 ? -11.583 3.760 22.341 1.00 95.12 191 VAL A O 1
ATOM 1615 N N . SER A 1 192 ? -9.769 4.411 21.193 1.00 95.06 192 SER A N 1
ATOM 1616 C CA . SER A 1 192 ? -8.828 4.231 22.299 1.00 95.06 192 SER A CA 1
ATOM 1617 C C . SER A 1 192 ? -8.964 5.352 23.324 1.00 95.06 192 SER A C 1
ATOM 1619 O O . SER A 1 192 ? -8.973 6.535 22.971 1.00 95.06 192 SER A O 1
ATOM 1621 N N . ASP A 1 193 ? -8.937 4.993 24.605 1.00 91.62 193 ASP A N 1
ATOM 1622 C CA . ASP A 1 193 ? -8.744 5.964 25.682 1.00 91.62 193 ASP A CA 1
ATOM 1623 C C . ASP A 1 193 ? -7.331 6.563 25.637 1.00 91.62 193 ASP A C 1
ATOM 1625 O O . ASP A 1 193 ? -6.451 6.087 24.905 1.00 91.62 193 ASP A O 1
ATOM 1629 N N . LYS A 1 194 ? -7.105 7.607 26.443 1.00 91.12 194 LYS A N 1
ATOM 1630 C CA . LYS A 1 194 ? -5.770 8.171 26.658 1.00 91.12 194 LYS A CA 1
ATOM 1631 C C . LYS A 1 194 ? -4.855 7.099 27.257 1.00 91.12 194 LYS A C 1
ATOM 1633 O O . LYS A 1 194 ? -5.100 6.606 28.351 1.00 91.12 194 LYS A O 1
ATOM 1638 N N . ASN A 1 195 ? -3.794 6.766 26.534 1.00 93.25 195 ASN A N 1
ATOM 1639 C CA . ASN A 1 195 ? -2.691 5.924 26.985 1.00 93.25 195 ASN A CA 1
ATOM 1640 C C . ASN A 1 195 ? -1.380 6.460 26.393 1.00 93.25 195 ASN A C 1
ATOM 1642 O O . ASN A 1 195 ? -1.409 7.325 25.513 1.00 93.25 195 ASN A O 1
ATOM 1646 N N . ILE A 1 196 ? -0.247 5.937 26.866 1.00 94.12 196 ILE A N 1
ATOM 1647 C CA . ILE A 1 196 ? 1.084 6.401 26.454 1.00 94.12 196 ILE A CA 1
ATOM 1648 C C . ILE A 1 196 ? 1.283 6.326 24.934 1.00 94.12 196 ILE A C 1
ATOM 1650 O O . ILE A 1 196 ? 1.759 7.278 24.326 1.00 94.12 196 ILE A O 1
ATOM 1654 N N . LEU A 1 197 ? 0.836 5.245 24.287 1.00 94.56 197 LEU A N 1
ATOM 1655 C CA . LEU A 1 197 ? 0.989 5.071 22.844 1.00 94.56 197 LEU A CA 1
ATOM 1656 C C . LEU A 1 197 ? 0.123 6.065 22.060 1.00 94.56 197 LEU A C 1
ATOM 1658 O O . LEU A 1 197 ? 0.594 6.666 21.100 1.00 94.56 197 LEU A O 1
ATOM 1662 N N . LYS A 1 198 ? -1.126 6.289 22.480 1.00 94.56 198 LYS A N 1
ATOM 1663 C CA . LYS A 1 198 ? -2.004 7.296 21.869 1.00 94.56 198 LYS A CA 1
ATOM 1664 C C . LYS A 1 198 ? -1.421 8.699 22.019 1.00 94.56 198 LYS A C 1
ATOM 1666 O O . LYS A 1 198 ? -1.455 9.460 21.059 1.00 94.56 198 LYS A O 1
ATOM 1671 N N . GLN A 1 199 ? -0.835 9.015 23.174 1.00 94.19 199 GLN A N 1
ATOM 1672 C CA . GLN A 1 199 ? -0.116 10.274 23.366 1.00 94.19 199 GLN A CA 1
ATOM 1673 C C . GLN A 1 199 ? 1.072 10.379 22.404 1.00 94.19 199 GLN A C 1
ATOM 1675 O O . GLN A 1 199 ? 1.170 11.368 21.689 1.00 94.19 199 GLN A O 1
ATOM 1680 N N . ILE A 1 200 ? 1.923 9.354 22.294 1.00 94.94 200 ILE A N 1
ATOM 1681 C CA . ILE A 1 200 ? 3.035 9.350 21.327 1.00 94.94 200 ILE A CA 1
ATOM 1682 C C . ILE A 1 200 ? 2.528 9.636 19.905 1.00 94.94 200 ILE A C 1
ATOM 1684 O O . ILE A 1 200 ? 3.065 10.508 19.226 1.00 94.94 200 ILE A O 1
ATOM 1688 N N . LEU A 1 201 ? 1.457 8.961 19.475 1.00 95.44 201 LEU A N 1
ATOM 1689 C CA . LEU A 1 201 ? 0.832 9.182 18.166 1.00 95.44 201 LEU A CA 1
ATOM 1690 C C . LEU A 1 201 ? 0.296 10.610 17.995 1.00 95.44 201 LEU A C 1
ATOM 1692 O O . LEU A 1 201 ? 0.422 11.183 16.913 1.00 95.44 201 LEU A O 1
ATOM 1696 N N . ASP A 1 202 ? -0.278 11.191 19.050 1.00 95.12 202 ASP A N 1
ATOM 1697 C CA . ASP A 1 202 ? -0.767 12.569 19.047 1.00 95.12 202 ASP A CA 1
ATOM 1698 C C . ASP A 1 202 ? 0.374 13.575 18.897 1.00 95.12 202 ASP A C 1
ATOM 1700 O O . ASP A 1 202 ? 0.217 14.555 18.175 1.00 95.12 202 ASP A O 1
ATOM 1704 N N . TYR A 1 203 ? 1.513 13.353 19.557 1.00 95.75 203 TYR A N 1
ATOM 1705 C CA . TYR A 1 203 ? 2.669 14.259 19.537 1.00 95.75 203 TYR A CA 1
ATOM 1706 C C . TYR A 1 203 ? 3.595 14.058 18.327 1.00 95.75 203 TYR A C 1
ATOM 1708 O O . TYR A 1 203 ? 4.363 14.958 17.994 1.00 95.75 203 TYR A O 1
ATOM 1716 N N . LEU A 1 204 ? 3.503 12.928 17.624 1.00 95.69 204 LEU A N 1
ATOM 1717 C CA . LEU A 1 204 ? 4.331 12.614 16.458 1.00 95.69 204 LEU A CA 1
ATOM 1718 C C . LEU A 1 204 ? 4.351 13.720 15.372 1.00 95.69 204 LEU A C 1
ATOM 1720 O O . LEU A 1 204 ? 5.448 14.143 15.002 1.00 95.69 204 LEU A O 1
ATOM 1724 N N . PRO A 1 205 ? 3.210 14.256 14.878 1.00 95.75 205 PRO A N 1
ATOM 1725 C CA . PRO A 1 205 ? 3.224 15.344 13.890 1.00 95.75 205 PRO A CA 1
ATOM 1726 C C . PRO A 1 205 ? 3.812 16.659 14.424 1.00 95.75 205 PRO A C 1
ATOM 1728 O O . PRO A 1 205 ? 4.358 17.438 13.642 1.00 95.75 205 PRO A O 1
ATOM 1731 N N . LEU A 1 206 ? 3.732 16.905 15.738 1.00 96.56 206 LEU A N 1
ATOM 1732 C CA . LEU A 1 206 ? 4.324 18.081 16.381 1.00 96.56 206 LEU A CA 1
ATOM 1733 C C . LEU A 1 206 ? 5.853 17.975 16.382 1.00 96.56 206 LEU A C 1
ATOM 1735 O O . LEU A 1 206 ? 6.536 18.878 15.905 1.00 96.56 206 LEU A O 1
ATOM 1739 N N . ILE A 1 207 ? 6.378 16.848 16.873 1.00 96.81 207 ILE A N 1
ATOM 1740 C CA . ILE A 1 207 ? 7.820 16.576 16.935 1.00 96.81 207 ILE A CA 1
ATOM 1741 C C . ILE A 1 207 ? 8.421 16.608 15.526 1.00 96.81 207 ILE A C 1
ATOM 1743 O O . ILE A 1 207 ? 9.426 17.278 15.296 1.00 96.81 207 ILE A O 1
ATOM 1747 N N . ALA A 1 208 ? 7.773 15.945 14.565 1.00 96.69 208 ALA A N 1
ATOM 1748 C CA . ALA A 1 208 ? 8.237 15.902 13.184 1.00 96.69 208 ALA A CA 1
ATOM 1749 C C . ALA A 1 208 ? 8.275 17.299 12.535 1.00 96.69 208 ALA A C 1
ATOM 1751 O O . ALA A 1 208 ? 9.254 17.640 11.872 1.00 96.69 208 ALA A O 1
ATOM 1752 N N . SER A 1 209 ? 7.258 18.135 12.787 1.00 97.19 209 SER A N 1
ATOM 1753 C CA . SER A 1 209 ? 7.225 19.529 12.321 1.00 97.19 209 SER A CA 1
ATOM 1754 C C . SER A 1 209 ? 8.375 20.362 12.894 1.00 97.19 209 SER A C 1
ATOM 1756 O O . SER A 1 209 ? 9.027 21.080 12.141 1.00 97.19 209 SER A O 1
ATOM 1758 N N . PHE A 1 210 ? 8.680 20.247 14.193 1.00 97.81 210 PHE A N 1
ATOM 1759 C CA . PHE A 1 210 ? 9.809 20.969 14.797 1.00 97.81 210 PHE A CA 1
ATOM 1760 C C . PHE A 1 210 ? 11.159 20.547 14.212 1.00 97.81 210 PHE A C 1
ATOM 1762 O O . PHE A 1 210 ? 11.973 21.408 13.879 1.00 97.81 210 PHE A O 1
ATOM 1769 N N . ILE A 1 211 ? 11.378 19.240 14.036 1.00 96.81 211 ILE A N 1
ATOM 1770 C CA . ILE A 1 211 ? 12.598 18.721 13.403 1.00 96.81 211 ILE A CA 1
ATOM 1771 C C . ILE A 1 211 ? 12.721 19.262 11.974 1.00 96.81 211 ILE A C 1
ATOM 1773 O O . ILE A 1 211 ? 13.781 19.753 11.592 1.00 96.81 211 ILE A O 1
ATOM 1777 N N . ALA A 1 212 ? 11.640 19.224 11.190 1.00 95.88 212 ALA A N 1
ATOM 1778 C CA . ALA A 1 212 ? 11.651 19.707 9.812 1.00 9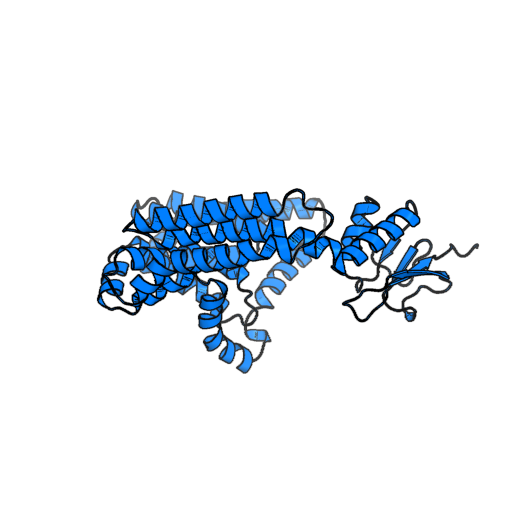5.88 212 ALA A CA 1
ATOM 1779 C C . ALA A 1 212 ? 11.908 21.220 9.711 1.00 95.88 212 ALA A C 1
ATOM 1781 O O . ALA A 1 212 ? 12.665 21.639 8.839 1.00 95.88 212 ALA A O 1
ATOM 1782 N N . ILE A 1 213 ? 11.341 22.031 10.613 1.00 96.56 213 ILE A N 1
ATOM 1783 C CA . ILE A 1 213 ? 11.646 23.469 10.704 1.00 96.56 213 ILE A CA 1
ATOM 1784 C C . ILE A 1 213 ? 13.133 23.672 11.000 1.00 96.56 213 ILE A C 1
ATOM 1786 O O . ILE A 1 213 ? 13.783 24.445 10.302 1.00 96.56 213 ILE A O 1
ATOM 1790 N N . GLY A 1 214 ? 13.679 22.942 11.980 1.00 94.38 214 GLY A N 1
ATOM 1791 C CA . GLY A 1 214 ? 15.105 22.976 12.299 1.00 94.38 214 GLY A CA 1
ATOM 1792 C C . GLY A 1 214 ? 15.964 22.705 11.066 1.00 94.38 214 GLY A C 1
ATOM 1793 O O . GLY A 1 214 ? 16.812 23.521 10.728 1.00 94.38 214 GLY A O 1
ATOM 1794 N N . LEU A 1 215 ? 15.684 21.623 10.331 1.00 92.19 215 LEU A N 1
ATOM 1795 C CA . LEU A 1 215 ? 16.395 21.283 9.094 1.00 92.19 215 LEU A CA 1
ATOM 1796 C C . LEU A 1 215 ? 16.287 22.383 8.026 1.00 92.19 215 LEU A C 1
ATOM 1798 O O . LEU A 1 215 ? 17.295 22.742 7.420 1.00 92.19 215 LEU A O 1
ATOM 1802 N N . LEU A 1 216 ? 15.093 22.942 7.807 1.00 91.69 216 LEU A N 1
ATOM 1803 C CA . LEU A 1 216 ? 14.863 23.981 6.797 1.00 91.69 216 LEU A CA 1
ATOM 1804 C C . LEU A 1 216 ? 15.587 25.295 7.098 1.00 91.69 216 LEU A C 1
ATOM 1806 O O . LEU A 1 216 ? 15.980 25.983 6.161 1.00 91.69 216 LEU A O 1
ATOM 1810 N N . LEU A 1 217 ? 15.811 25.632 8.371 1.00 91.00 217 LEU A N 1
ATOM 1811 C CA . LEU A 1 217 ? 16.61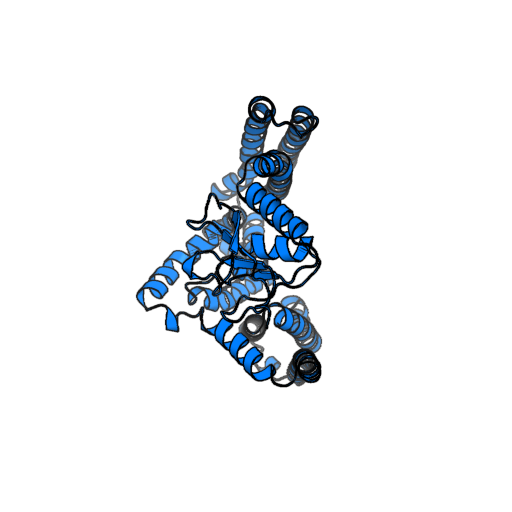5 26.803 8.737 1.00 91.00 217 LEU A CA 1
ATOM 1812 C C . LEU A 1 217 ? 18.077 26.665 8.282 1.00 91.00 217 LEU A C 1
ATOM 1814 O O . LEU A 1 217 ? 18.710 27.667 7.959 1.00 91.00 217 LEU A O 1
ATOM 1818 N N . TYR A 1 218 ? 18.601 25.438 8.198 1.00 86.50 218 TYR A N 1
ATOM 1819 C CA . TYR A 1 218 ? 19.970 25.174 7.741 1.00 86.50 218 TYR A CA 1
ATOM 1820 C C . TYR A 1 218 ? 20.098 25.036 6.216 1.00 86.50 218 TYR A C 1
ATOM 1822 O O . TYR A 1 218 ? 21.189 25.240 5.679 1.00 86.50 218 TYR A O 1
ATOM 1830 N N . VAL A 1 219 ? 19.013 24.718 5.498 1.00 85.50 219 VAL A N 1
ATOM 1831 C CA . VAL A 1 219 ? 19.036 24.448 4.046 1.00 85.50 219 VAL A CA 1
ATOM 1832 C C . VAL A 1 219 ? 19.700 25.564 3.219 1.00 85.50 219 VAL A C 1
ATOM 1834 O O . VAL A 1 219 ? 20.591 25.232 2.431 1.00 85.50 219 VAL A O 1
ATOM 1837 N N . PRO A 1 220 ? 19.369 26.863 3.395 1.00 81.12 220 PRO A N 1
ATOM 1838 C CA . PRO A 1 220 ? 19.966 27.944 2.603 1.00 81.12 220 PRO A CA 1
ATOM 1839 C C . PRO A 1 220 ? 21.488 28.083 2.753 1.00 81.12 220 PRO A C 1
ATOM 1841 O O . PRO A 1 220 ? 22.140 28.655 1.882 1.00 81.12 220 PRO A O 1
ATOM 1844 N N . PHE A 1 221 ? 22.062 27.573 3.846 1.00 80.50 221 PHE A N 1
ATOM 1845 C CA . PHE A 1 221 ? 23.495 27.674 4.124 1.00 80.50 221 PHE A CA 1
ATOM 1846 C C . PHE A 1 221 ? 24.304 26.527 3.503 1.00 80.50 221 PHE A C 1
ATOM 1848 O O . PHE A 1 221 ? 25.454 26.739 3.120 1.00 80.50 221 PHE A O 1
ATOM 1855 N N . PHE A 1 222 ? 23.710 25.334 3.379 1.00 75.06 222 PHE A N 1
ATOM 1856 C CA . PHE A 1 222 ? 24.389 24.124 2.895 1.00 75.06 222 PHE A CA 1
ATOM 1857 C C . PHE A 1 222 ? 24.158 23.836 1.409 1.00 75.06 222 PHE A C 1
ATOM 1859 O O . PHE A 1 222 ? 25.076 23.387 0.726 1.00 75.06 222 PHE A O 1
ATOM 1866 N N . LEU A 1 223 ? 22.959 24.105 0.889 1.00 71.12 223 LEU A N 1
ATOM 1867 C CA . LEU A 1 223 ? 22.622 23.852 -0.513 1.00 71.12 223 LEU A CA 1
ATOM 1868 C C . LEU A 1 223 ? 22.850 25.121 -1.345 1.00 71.12 223 LEU A C 1
ATOM 1870 O O . LEU A 1 223 ? 21.907 25.766 -1.802 1.00 71.12 223 LEU A O 1
ATOM 1874 N N . LYS A 1 224 ? 24.120 25.505 -1.526 1.00 64.31 224 LYS A N 1
ATOM 1875 C CA . LYS A 1 224 ? 24.521 26.562 -2.473 1.00 64.31 224 LYS A CA 1
ATOM 1876 C C . LYS A 1 224 ? 24.551 26.004 -3.895 1.00 64.31 224 LYS A C 1
ATOM 1878 O O . LYS A 1 224 ? 25.616 25.852 -4.486 1.00 64.31 224 LYS A O 1
ATOM 1883 N N . GLU A 1 225 ? 23.389 25.660 -4.428 1.00 63.59 225 GLU A N 1
ATOM 1884 C CA . GLU A 1 225 ? 23.295 25.088 -5.769 1.00 63.59 225 GLU A CA 1
ATOM 1885 C C . GLU A 1 225 ? 22.882 26.108 -6.816 1.00 63.59 225 GLU A C 1
ATOM 1887 O O . GLU A 1 225 ? 22.024 26.967 -6.596 1.00 63.59 225 GLU A O 1
ATOM 1892 N N . LYS A 1 226 ? 23.524 26.002 -7.980 1.00 55.59 226 LYS A N 1
ATOM 1893 C CA . LYS A 1 226 ? 23.347 26.906 -9.112 1.00 55.59 226 LYS A CA 1
ATOM 1894 C C . LYS A 1 226 ? 22.134 26.468 -9.934 1.00 55.59 226 LYS A C 1
ATOM 1896 O O . LYS A 1 226 ? 22.284 25.968 -11.036 1.00 55.59 226 LYS A O 1
ATOM 1901 N N . GLY A 1 227 ? 20.926 26.693 -9.426 1.00 58.75 227 GLY A N 1
ATOM 1902 C CA . GLY A 1 227 ? 19.727 26.390 -10.218 1.00 58.75 227 GLY A CA 1
ATOM 1903 C C . GLY A 1 227 ? 18.389 26.592 -9.523 1.00 58.75 227 GLY A C 1
ATOM 1904 O O . GLY A 1 227 ? 17.382 26.801 -10.198 1.00 58.75 227 GLY A O 1
ATOM 1905 N N . ILE A 1 228 ? 18.351 26.591 -8.188 1.00 63.53 228 ILE A N 1
ATOM 1906 C CA . ILE A 1 228 ? 17.106 26.838 -7.455 1.00 63.53 228 ILE A CA 1
ATOM 1907 C C . ILE A 1 228 ? 17.015 28.319 -7.088 1.00 63.53 228 ILE A C 1
ATOM 1909 O O . ILE A 1 228 ? 17.631 28.793 -6.130 1.00 63.53 228 ILE A O 1
ATOM 1913 N N . VAL A 1 229 ? 16.213 29.056 -7.857 1.00 61.38 229 VAL A N 1
ATOM 1914 C CA . VAL A 1 229 ? 15.879 30.450 -7.558 1.00 61.38 229 VAL A CA 1
ATOM 1915 C C . VAL A 1 229 ? 15.114 30.501 -6.227 1.00 61.38 229 VAL A C 1
ATOM 1917 O O . VAL A 1 229 ? 14.054 29.899 -6.074 1.00 61.38 229 VAL A O 1
ATOM 1920 N N . ASN A 1 230 ? 15.668 31.241 -5.262 1.00 81.38 230 ASN A N 1
ATOM 1921 C CA . ASN A 1 230 ? 15.086 31.568 -3.953 1.00 81.38 230 ASN A CA 1
ATOM 1922 C C . ASN A 1 230 ? 14.861 30.394 -2.974 1.00 81.38 230 ASN A C 1
ATOM 1924 O O . ASN A 1 230 ? 13.805 30.293 -2.345 1.00 81.38 230 ASN A O 1
ATOM 1928 N N . MET A 1 231 ? 15.894 29.575 -2.734 1.00 82.19 231 MET A N 1
ATOM 1929 C CA . MET A 1 231 ? 15.922 28.555 -1.662 1.00 82.19 231 MET A CA 1
ATOM 1930 C C . MET A 1 231 ? 15.436 29.068 -0.296 1.00 82.19 231 MET A C 1
ATOM 1932 O O . MET A 1 231 ? 14.730 28.359 0.424 1.00 82.19 231 MET A O 1
ATOM 1936 N N . ALA A 1 232 ? 15.774 30.312 0.055 1.00 87.25 232 ALA A N 1
ATOM 1937 C CA . ALA A 1 232 ? 15.322 30.944 1.292 1.00 87.25 232 ALA A CA 1
ATOM 1938 C C . ALA A 1 232 ? 13.797 31.154 1.321 1.00 87.25 232 ALA A C 1
ATOM 1940 O O . ALA A 1 232 ? 13.159 30.840 2.322 1.00 87.25 232 ALA A O 1
ATOM 1941 N N . LEU A 1 233 ? 13.194 31.610 0.216 1.00 88.81 233 LEU A N 1
ATOM 1942 C CA . LEU A 1 233 ? 11.745 31.818 0.120 1.00 88.81 233 LEU A CA 1
ATOM 1943 C C . LEU A 1 233 ? 10.984 30.490 0.190 1.00 88.81 233 LEU A C 1
ATOM 1945 O O . LEU A 1 233 ? 9.993 30.386 0.909 1.00 88.81 233 LEU A O 1
ATOM 1949 N N . LEU A 1 234 ? 11.476 29.458 -0.504 1.00 90.31 234 LEU A N 1
ATOM 1950 C CA . LEU A 1 234 ? 10.916 28.108 -0.405 1.00 90.31 234 LEU A CA 1
ATOM 1951 C C . LEU A 1 234 ? 11.019 27.569 1.027 1.00 90.31 234 LEU A C 1
ATOM 1953 O O . LEU A 1 234 ? 10.065 26.981 1.533 1.00 90.31 234 LEU A O 1
ATOM 1957 N N . SER A 1 235 ? 12.148 27.800 1.703 1.00 92.00 235 SER A N 1
ATOM 1958 C CA . SER A 1 235 ? 12.335 27.373 3.095 1.00 92.00 235 SER A CA 1
ATOM 1959 C C . SER A 1 235 ? 11.341 28.077 4.020 1.00 92.00 235 SER A C 1
ATOM 1961 O O . SER A 1 235 ? 10.681 27.412 4.814 1.00 92.00 235 SER A O 1
ATOM 1963 N N . LEU A 1 236 ? 11.150 29.392 3.862 1.00 93.69 236 LEU A N 1
ATOM 1964 C CA . LEU A 1 236 ? 10.151 30.165 4.609 1.00 93.69 236 LEU A CA 1
ATOM 1965 C C . LEU A 1 236 ? 8.722 29.663 4.367 1.00 93.69 236 LEU A C 1
ATOM 1967 O O . LEU A 1 236 ? 7.958 29.530 5.322 1.00 93.69 236 LEU A O 1
ATOM 1971 N N . LEU A 1 237 ? 8.368 29.327 3.122 1.00 95.25 237 LEU A N 1
ATOM 1972 C CA . LEU A 1 237 ? 7.058 28.764 2.787 1.00 95.25 237 LEU A CA 1
ATOM 1973 C C . LEU A 1 237 ? 6.805 27.440 3.524 1.00 95.25 237 LEU A C 1
ATOM 1975 O O . LEU A 1 237 ? 5.762 27.275 4.156 1.00 95.25 237 LEU A O 1
ATOM 1979 N N . PHE A 1 238 ? 7.751 26.496 3.483 1.00 96.00 238 PHE A N 1
ATOM 1980 C CA . PHE A 1 238 ? 7.583 25.216 4.180 1.00 96.00 238 PHE A CA 1
ATOM 1981 C C . PHE A 1 238 ? 7.643 25.356 5.704 1.00 96.00 238 PHE A C 1
ATOM 1983 O O . PHE A 1 238 ? 6.900 24.663 6.398 1.00 96.00 238 PHE A O 1
ATOM 1990 N N . ILE A 1 239 ? 8.443 26.287 6.234 1.00 96.88 239 ILE A N 1
ATOM 1991 C CA . ILE A 1 239 ? 8.411 26.643 7.658 1.00 96.88 239 ILE A CA 1
ATOM 1992 C C . ILE A 1 239 ? 7.015 27.150 8.039 1.00 96.88 239 ILE A C 1
ATOM 1994 O O . ILE A 1 239 ? 6.458 26.678 9.028 1.00 96.88 239 ILE A O 1
ATOM 1998 N N . ALA A 1 240 ? 6.405 28.032 7.241 1.00 97.69 240 ALA A N 1
ATOM 1999 C CA . ALA A 1 240 ? 5.045 28.514 7.484 1.00 97.69 240 ALA A CA 1
ATOM 2000 C C . ALA A 1 240 ? 4.013 27.371 7.461 1.00 97.69 240 ALA A C 1
ATOM 2002 O O . ALA A 1 240 ? 3.147 27.313 8.334 1.00 97.69 240 ALA A O 1
ATOM 2003 N N . ILE A 1 241 ? 4.138 26.416 6.530 1.00 97.81 241 ILE A N 1
ATOM 2004 C CA . ILE A 1 241 ? 3.287 25.214 6.480 1.00 97.81 241 ILE A CA 1
ATOM 2005 C C . ILE A 1 241 ? 3.447 24.366 7.752 1.00 97.81 241 ILE A C 1
ATOM 2007 O O . ILE A 1 241 ? 2.451 23.936 8.335 1.00 97.81 241 ILE A O 1
ATOM 2011 N N . PHE A 1 242 ? 4.675 24.136 8.222 1.00 97.94 242 PHE A N 1
ATOM 2012 C CA . PHE A 1 242 ? 4.903 23.358 9.442 1.00 97.94 242 PHE A CA 1
ATOM 2013 C C . PHE A 1 242 ? 4.443 24.100 10.702 1.00 97.94 242 PHE A C 1
ATOM 2015 O O . PHE A 1 242 ? 3.840 23.482 11.577 1.00 97.94 242 PHE A O 1
ATOM 2022 N N . ILE A 1 243 ? 4.602 25.425 10.775 1.00 97.75 243 ILE A N 1
ATOM 2023 C CA . ILE A 1 243 ? 4.006 26.251 11.838 1.00 97.75 243 ILE A CA 1
ATOM 2024 C C . ILE A 1 243 ? 2.476 26.147 11.805 1.00 97.75 243 ILE A C 1
ATOM 2026 O O . ILE A 1 243 ? 1.845 26.020 12.856 1.00 97.75 243 ILE A O 1
ATOM 2030 N N . PHE A 1 244 ? 1.866 26.138 10.619 1.00 97.38 244 PHE A N 1
ATOM 2031 C CA . PHE A 1 244 ? 0.426 25.946 10.476 1.00 97.38 244 PHE A CA 1
ATOM 2032 C C . PHE A 1 244 ? -0.021 24.560 10.968 1.00 97.38 244 PHE A C 1
ATOM 2034 O O . PHE A 1 244 ? -1.016 24.462 11.683 1.00 97.38 244 PHE A O 1
ATOM 2041 N N . ILE A 1 245 ? 0.743 23.496 10.699 1.00 96.69 245 ILE A N 1
ATOM 2042 C CA . ILE A 1 245 ? 0.483 22.159 11.265 1.00 96.69 245 ILE A CA 1
ATOM 2043 C C . ILE A 1 245 ? 0.562 22.183 12.802 1.00 96.69 245 ILE A C 1
ATOM 2045 O O . ILE A 1 245 ? -0.300 21.606 13.466 1.00 96.69 245 ILE A O 1
ATOM 2049 N N . ILE A 1 246 ? 1.534 22.893 13.384 1.00 97.12 246 ILE A N 1
ATOM 2050 C CA . ILE A 1 246 ? 1.652 23.077 14.843 1.00 97.12 246 ILE A CA 1
ATOM 2051 C C . ILE A 1 246 ? 0.442 23.842 15.402 1.00 97.12 246 ILE A C 1
ATOM 2053 O O . ILE A 1 246 ? -0.098 23.488 16.454 1.00 97.12 246 ILE A O 1
ATOM 2057 N N . TYR A 1 247 ? -0.015 24.879 14.701 1.00 96.75 247 TYR A N 1
ATOM 2058 C CA . TYR A 1 247 ? -1.221 25.623 15.056 1.00 96.75 247 TYR A CA 1
ATOM 2059 C C . TYR A 1 247 ? -2.467 24.724 15.034 1.00 96.75 247 TYR A C 1
ATOM 2061 O O . TYR A 1 247 ? -3.218 24.693 16.014 1.00 96.75 247 TYR A O 1
ATOM 2069 N N . LEU A 1 248 ? -2.656 23.937 13.967 1.00 95.69 248 LEU A N 1
ATOM 2070 C CA . LEU A 1 248 ? -3.754 22.975 13.860 1.00 95.69 248 LEU A CA 1
ATOM 2071 C C . LEU A 1 248 ? -3.688 21.924 14.967 1.00 95.69 248 LEU A C 1
ATOM 2073 O O . LEU A 1 248 ? -4.711 21.607 15.564 1.00 95.69 248 LEU A O 1
ATOM 2077 N N . TRP A 1 249 ? -2.493 21.443 15.312 1.00 96.00 249 TRP A N 1
ATOM 2078 C CA . TRP A 1 249 ? -2.298 20.503 16.413 1.00 96.00 249 TRP A CA 1
ATOM 2079 C C . TRP A 1 249 ? -2.773 21.064 17.762 1.00 96.00 249 TRP A C 1
ATOM 2081 O O . TRP A 1 249 ? -3.382 20.344 18.559 1.00 96.00 249 TRP A O 1
ATOM 2091 N N . LYS A 1 250 ? -2.548 22.363 18.015 1.00 94.06 250 LYS A N 1
ATOM 2092 C CA . LYS A 1 250 ? -3.059 23.040 19.219 1.00 94.06 250 LYS A CA 1
ATOM 2093 C C . LYS A 1 250 ? -4.581 23.183 19.197 1.00 94.06 250 LYS A C 1
ATOM 2095 O O . LYS A 1 250 ? -5.213 22.992 20.232 1.00 94.06 250 LYS A O 1
ATOM 2100 N N . LYS A 1 251 ? -5.166 23.525 18.044 1.00 93.12 251 LYS A N 1
ATOM 2101 C CA . LYS A 1 251 ? -6.617 23.739 17.896 1.00 93.12 251 LYS A CA 1
ATOM 2102 C C . LYS A 1 251 ? -7.418 22.440 17.904 1.00 93.12 251 LYS A C 1
ATOM 2104 O O . LYS A 1 251 ? -8.521 22.406 18.441 1.00 93.12 251 LYS A O 1
ATOM 2109 N N . GLN A 1 252 ? -6.873 21.378 17.327 1.00 86.38 252 GLN A N 1
ATOM 2110 C CA . GLN A 1 252 ? -7.551 20.106 17.155 1.00 86.38 252 GLN A CA 1
ATOM 2111 C C . GLN A 1 252 ? -7.186 19.141 18.289 1.00 86.38 252 GLN A C 1
ATOM 2113 O O . GLN A 1 252 ? -6.020 18.816 18.507 1.00 86.38 252 GLN A O 1
ATOM 2118 N N . THR A 1 253 ? -8.191 18.646 19.012 1.00 79.44 253 THR A N 1
ATOM 2119 C CA . THR A 1 253 ? -8.012 17.668 20.103 1.00 79.44 253 THR A CA 1
ATOM 2120 C C . THR A 1 253 ? -8.330 16.232 19.684 1.00 79.44 253 THR A C 1
ATOM 2122 O O . THR A 1 253 ? -7.969 15.295 20.392 1.00 79.44 253 THR A O 1
ATOM 2125 N N . THR A 1 254 ? -8.962 16.036 18.524 1.00 80.69 254 THR A N 1
ATOM 2126 C CA . THR A 1 254 ? -9.366 14.730 17.982 1.00 80.69 254 THR A CA 1
ATOM 2127 C C . THR A 1 254 ? -8.641 14.437 16.671 1.00 80.69 254 THR A C 1
ATOM 2129 O O . THR A 1 254 ? -8.465 15.329 15.855 1.00 80.69 254 THR A O 1
ATOM 2132 N N . ASN A 1 255 ? -8.235 13.191 16.410 1.00 83.12 255 ASN A N 1
ATOM 2133 C CA . ASN A 1 255 ? -7.625 12.796 15.124 1.00 83.12 255 ASN A CA 1
ATOM 2134 C C . ASN A 1 255 ? -6.331 13.538 14.754 1.00 83.12 255 ASN A C 1
ATOM 2136 O O . ASN A 1 255 ? -6.040 13.726 13.574 1.00 83.12 255 ASN A O 1
ATOM 2140 N N . ARG A 1 256 ? -5.510 13.891 15.752 1.00 91.62 256 ARG A N 1
ATOM 2141 C CA . ARG A 1 256 ? -4.214 14.566 15.550 1.00 91.62 256 ARG A CA 1
ATOM 2142 C C . ARG A 1 256 ? -3.279 13.793 14.631 1.00 91.62 256 ARG A C 1
ATOM 2144 O O . ARG A 1 256 ? -2.525 14.401 13.884 1.00 91.62 256 ARG A O 1
ATOM 2151 N N . ILE A 1 257 ? -3.387 12.468 14.609 1.00 90.31 257 ILE A N 1
ATOM 2152 C CA . ILE A 1 257 ? -2.618 11.624 13.694 1.00 90.31 257 ILE A CA 1
ATOM 2153 C C . ILE A 1 257 ? -2.857 11.945 12.207 1.00 90.31 257 ILE A C 1
ATOM 2155 O O . ILE A 1 257 ? -1.978 11.706 11.387 1.00 90.31 257 ILE A O 1
ATOM 2159 N N . MET A 1 258 ? -3.991 12.546 11.830 1.00 90.69 258 MET A N 1
ATOM 2160 C CA . MET A 1 258 ? -4.218 12.995 10.448 1.00 90.69 258 MET A CA 1
ATOM 2161 C C . MET A 1 258 ? -3.293 14.149 10.048 1.00 90.69 258 MET A C 1
ATOM 2163 O O . MET A 1 258 ? -2.929 14.261 8.880 1.00 90.69 258 MET A O 1
ATOM 2167 N N . LEU A 1 259 ? -2.828 14.956 11.007 1.00 94.56 259 LEU A N 1
ATOM 2168 C CA . LEU A 1 259 ? -1.828 16.000 10.761 1.00 94.56 259 LEU A CA 1
ATOM 2169 C C . LEU A 1 259 ? -0.488 15.417 10.304 1.00 94.56 259 LEU A C 1
ATOM 2171 O O . LEU A 1 259 ? 0.265 16.085 9.601 1.00 94.56 259 LEU A O 1
ATOM 2175 N N . LEU A 1 260 ? -0.216 14.151 10.628 1.00 94.25 260 LEU A N 1
ATOM 2176 C CA . LEU A 1 260 ? 0.952 13.440 10.122 1.00 94.25 260 LEU A CA 1
ATOM 2177 C C . LEU A 1 260 ? 0.871 13.206 8.608 1.00 94.25 260 LEU A C 1
ATOM 2179 O O . LEU A 1 260 ? 1.901 13.227 7.945 1.00 94.25 260 LEU A O 1
ATOM 2183 N N . ALA A 1 261 ? -0.331 13.031 8.044 1.00 93.06 261 ALA A N 1
ATOM 2184 C CA . ALA A 1 261 ? -0.516 12.908 6.595 1.00 93.06 261 ALA A CA 1
ATOM 2185 C C . ALA A 1 261 ? -0.129 14.200 5.883 1.00 93.06 261 ALA A C 1
ATOM 2187 O O . ALA A 1 261 ? 0.647 14.172 4.928 1.00 93.06 261 ALA A O 1
ATOM 2188 N N . PHE A 1 262 ? -0.626 15.326 6.401 1.00 93.56 262 PHE A N 1
ATOM 2189 C CA . PHE A 1 262 ? -0.272 16.653 5.911 1.00 93.56 262 PHE A CA 1
ATOM 2190 C C . PHE A 1 262 ? 1.231 16.894 6.038 1.00 93.56 262 PHE A C 1
ATOM 2192 O O . PHE A 1 262 ? 1.867 17.257 5.053 1.00 93.56 262 PHE 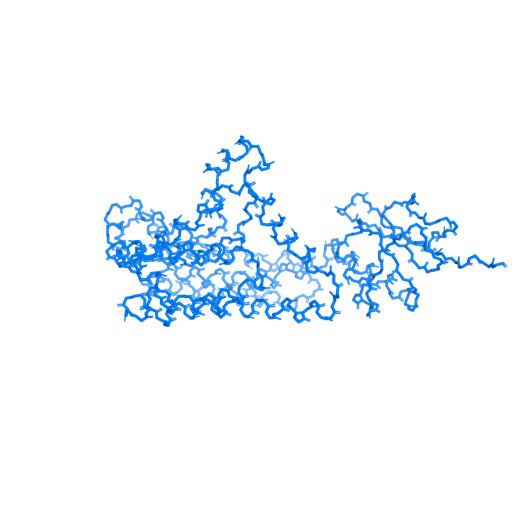A O 1
ATOM 2199 N N . PHE A 1 263 ? 1.816 16.588 7.200 1.00 96.12 263 PHE A N 1
ATOM 2200 C CA . PHE A 1 263 ? 3.258 16.678 7.405 1.00 96.12 263 PHE A CA 1
ATOM 2201 C C . PHE A 1 263 ? 4.044 15.855 6.376 1.00 96.12 263 PHE A C 1
ATOM 2203 O O . PHE A 1 263 ? 4.913 16.403 5.706 1.00 96.12 263 PHE A O 1
ATOM 2210 N N . LEU A 1 264 ? 3.742 14.562 6.218 1.00 95.25 264 LEU A N 1
ATOM 2211 C CA . LEU A 1 264 ? 4.487 13.671 5.322 1.00 95.25 264 LEU A CA 1
ATOM 2212 C C . LEU A 1 264 ? 4.373 14.102 3.860 1.00 95.25 264 LEU A C 1
ATOM 2214 O O . LEU A 1 264 ? 5.363 14.043 3.132 1.00 95.25 264 LEU A O 1
ATOM 2218 N N . LEU A 1 265 ? 3.195 14.564 3.433 1.00 96.00 265 LEU A N 1
ATOM 2219 C CA . LEU A 1 265 ? 2.997 15.096 2.089 1.00 96.00 265 LEU A CA 1
ATOM 2220 C C . LEU A 1 265 ? 3.822 16.370 1.876 1.00 96.00 265 LEU A C 1
ATOM 2222 O O . LEU A 1 265 ? 4.592 16.444 0.920 1.00 96.00 265 LEU A O 1
ATOM 2226 N N . SER A 1 266 ? 3.716 17.344 2.783 1.00 96.19 266 SER A N 1
ATOM 2227 C CA . SER A 1 266 ? 4.478 18.594 2.713 1.00 96.19 266 SER A CA 1
ATOM 2228 C C . SER A 1 266 ? 5.983 18.340 2.752 1.00 96.19 266 SER A C 1
ATOM 2230 O O . SER A 1 266 ? 6.715 18.881 1.928 1.00 96.19 266 SER A O 1
ATOM 2232 N N . PHE A 1 267 ? 6.445 17.456 3.636 1.00 94.94 267 PHE A N 1
ATOM 2233 C CA . PHE A 1 267 ? 7.843 17.052 3.720 1.00 94.94 267 PHE A CA 1
ATOM 2234 C C . PHE A 1 267 ? 8.313 16.363 2.437 1.00 94.94 267 PHE A C 1
ATOM 2236 O O . PHE A 1 267 ? 9.405 16.647 1.954 1.00 94.94 267 PHE A O 1
ATOM 2243 N N . LYS A 1 268 ? 7.492 15.493 1.834 1.00 94.44 268 LYS A N 1
ATOM 2244 C CA . LYS A 1 268 ? 7.833 14.829 0.571 1.00 94.44 268 LYS A CA 1
ATOM 2245 C C . LYS A 1 268 ? 7.964 15.825 -0.580 1.00 94.44 268 LYS A C 1
ATOM 2247 O O . LYS A 1 268 ? 8.881 15.689 -1.389 1.00 94.44 268 LYS A O 1
ATOM 2252 N N . ILE A 1 269 ? 7.082 16.821 -0.649 1.00 94.75 269 ILE A N 1
ATOM 2253 C CA . ILE A 1 269 ? 7.165 17.889 -1.652 1.00 94.75 269 ILE A CA 1
ATOM 2254 C C . ILE A 1 269 ? 8.415 18.740 -1.404 1.00 94.75 269 ILE A C 1
ATOM 2256 O O . ILE A 1 269 ? 9.186 18.941 -2.338 1.00 94.75 269 ILE A O 1
ATOM 2260 N N . ALA A 1 270 ? 8.667 19.159 -0.159 1.00 91.69 270 ALA A N 1
ATOM 2261 C CA . ALA A 1 270 ? 9.876 19.896 0.210 1.00 91.69 270 ALA A CA 1
ATOM 2262 C C . ALA A 1 270 ? 11.136 19.122 -0.196 1.00 91.69 270 ALA A C 1
ATOM 2264 O O . ALA A 1 270 ? 11.976 19.636 -0.926 1.00 91.69 270 ALA A O 1
ATOM 2265 N N . TYR A 1 271 ? 11.232 17.848 0.190 1.00 89.75 271 TYR A N 1
ATOM 2266 C CA . TYR A 1 271 ? 12.335 16.971 -0.190 1.00 89.75 271 TYR A CA 1
ATOM 2267 C C . TYR A 1 271 ? 12.531 16.925 -1.707 1.00 89.75 271 TYR A C 1
ATOM 2269 O O . TYR A 1 271 ? 13.654 17.031 -2.190 1.00 89.75 271 TYR A O 1
ATOM 2277 N N . ASN A 1 272 ? 11.448 16.783 -2.472 1.00 89.88 272 ASN A N 1
ATOM 2278 C CA . ASN A 1 272 ? 11.538 16.746 -3.925 1.00 89.88 272 ASN A CA 1
ATOM 2279 C C . ASN A 1 272 ? 12.037 18.081 -4.508 1.00 89.88 272 ASN A C 1
ATOM 2281 O O . ASN A 1 272 ? 12.784 18.051 -5.476 1.00 89.88 272 ASN A O 1
ATOM 2285 N N . LEU A 1 273 ? 11.668 19.225 -3.928 1.00 88.56 273 LEU A N 1
ATOM 2286 C CA . LEU A 1 273 ? 12.098 20.544 -4.404 1.00 88.56 273 LEU A CA 1
ATOM 2287 C C . LEU A 1 273 ? 13.535 20.894 -3.999 1.00 88.56 273 LEU A C 1
ATOM 2289 O O . LEU A 1 273 ? 14.246 21.504 -4.787 1.00 88.56 273 LEU A O 1
ATOM 2293 N N . PHE A 1 274 ? 13.976 20.494 -2.805 1.00 85.12 274 PHE A N 1
ATOM 2294 C CA . PHE A 1 274 ? 15.319 20.810 -2.308 1.00 85.12 274 PHE A CA 1
ATOM 2295 C C . PHE A 1 274 ? 16.372 19.775 -2.719 1.00 85.12 274 PHE A C 1
ATOM 2297 O O . PHE A 1 274 ? 17.488 20.136 -3.072 1.00 85.12 274 PHE A O 1
ATOM 2304 N N . VAL A 1 275 ? 16.045 18.480 -2.668 1.00 83.44 275 VAL A N 1
ATOM 2305 C CA . VAL A 1 275 ? 17.042 17.397 -2.764 1.00 83.44 275 VAL A CA 1
ATOM 2306 C C . VAL A 1 275 ? 17.141 16.806 -4.169 1.00 83.44 275 VAL A C 1
ATOM 2308 O O . VAL A 1 275 ? 18.214 16.352 -4.561 1.00 83.44 275 VAL A O 1
ATOM 2311 N N . ILE A 1 276 ? 16.055 16.760 -4.949 1.00 82.25 276 ILE A N 1
ATOM 2312 C CA . ILE A 1 276 ? 16.123 16.164 -6.296 1.00 82.25 276 ILE A CA 1
ATOM 2313 C C . ILE A 1 276 ? 16.956 17.015 -7.262 1.00 82.25 276 ILE A C 1
ATOM 2315 O O . ILE A 1 276 ? 17.803 16.411 -7.919 1.00 82.25 276 ILE A O 1
ATOM 2319 N N . PRO A 1 277 ? 16.794 18.352 -7.357 1.00 80.12 277 PRO A N 1
ATOM 2320 C CA . PRO A 1 277 ? 17.653 19.159 -8.227 1.00 80.12 277 PRO A CA 1
ATOM 2321 C C . PRO A 1 277 ? 19.131 19.018 -7.849 1.00 80.12 277 PRO A C 1
ATOM 2323 O O . PRO A 1 277 ? 19.961 18.751 -8.712 1.00 80.12 277 PRO A O 1
ATOM 2326 N N . SER A 1 278 ? 19.416 18.999 -6.546 1.00 76.25 278 SER A N 1
ATOM 2327 C CA . SER A 1 278 ? 20.749 18.725 -6.007 1.00 76.25 278 SER A CA 1
ATOM 2328 C C . SER A 1 278 ? 21.365 17.421 -6.475 1.00 76.25 278 SER A C 1
ATOM 2330 O O . SER A 1 278 ? 22.515 17.344 -6.923 1.00 76.25 278 SER A O 1
ATOM 2332 N N . ARG A 1 279 ? 20.568 16.356 -6.429 1.00 74.44 279 ARG A N 1
ATOM 2333 C CA . ARG A 1 279 ? 20.980 15.052 -6.939 1.00 74.44 279 ARG A CA 1
ATOM 2334 C C . ARG A 1 279 ? 21.090 15.040 -8.458 1.00 74.44 279 ARG A C 1
ATOM 2336 O O . ARG A 1 279 ? 21.914 14.297 -8.983 1.00 74.44 279 ARG A O 1
ATOM 2343 N N . ALA A 1 280 ? 20.280 15.811 -9.175 1.00 73.06 280 ALA A N 1
ATOM 2344 C CA . ALA A 1 280 ? 20.330 15.850 -10.630 1.00 73.06 280 ALA A CA 1
ATOM 2345 C C . ALA A 1 280 ? 21.673 16.403 -11.130 1.00 73.06 280 ALA A C 1
ATOM 2347 O O . ALA A 1 280 ? 22.214 15.862 -12.089 1.00 73.06 280 ALA A O 1
ATOM 2348 N N . GLU A 1 281 ? 22.257 17.390 -10.454 1.00 67.62 281 GLU A N 1
ATOM 2349 C CA . GLU A 1 281 ? 23.569 17.935 -10.833 1.00 67.62 281 GLU A CA 1
ATOM 2350 C C . GLU A 1 281 ? 24.731 16.991 -10.477 1.00 67.62 281 GLU A C 1
ATOM 2352 O O . GLU A 1 281 ? 25.717 16.913 -11.206 1.00 67.62 281 GLU A O 1
ATOM 2357 N N . ASN A 1 282 ? 24.598 16.212 -9.398 1.00 63.44 282 ASN A N 1
ATOM 2358 C CA . ASN A 1 282 ? 25.724 15.496 -8.785 1.00 63.44 282 ASN A CA 1
ATOM 2359 C C . ASN A 1 282 ? 25.691 13.959 -8.912 1.00 63.44 282 ASN A C 1
ATOM 2361 O O . ASN A 1 282 ? 26.500 13.271 -8.283 1.00 63.44 282 ASN A O 1
ATOM 2365 N N . THR A 1 283 ? 24.777 13.374 -9.696 1.00 67.44 283 THR A N 1
ATOM 2366 C CA . THR A 1 283 ? 24.644 11.905 -9.788 1.00 67.44 283 THR A CA 1
ATOM 2367 C C . THR A 1 283 ? 25.197 11.306 -11.075 1.00 67.44 283 THR A C 1
ATOM 2369 O O . THR A 1 283 ? 25.034 11.824 -12.176 1.00 67.44 283 THR A O 1
ATOM 2372 N N . ALA A 1 284 ? 25.774 10.109 -10.947 1.00 66.12 284 ALA A N 1
ATOM 2373 C CA . ALA A 1 284 ? 26.228 9.313 -12.086 1.00 66.12 284 ALA A CA 1
ATOM 2374 C C . ALA A 1 284 ? 25.109 8.958 -13.074 1.00 66.12 284 ALA A C 1
ATOM 2376 O O . ALA A 1 284 ? 25.386 8.736 -14.245 1.00 66.12 284 ALA A O 1
ATOM 2377 N N . ASN A 1 285 ? 23.850 8.914 -12.628 1.00 71.69 285 ASN A N 1
ATOM 2378 C CA . ASN A 1 285 ? 22.710 8.686 -13.516 1.00 71.69 285 ASN A CA 1
ATOM 2379 C C . ASN A 1 285 ? 22.546 9.824 -14.528 1.00 71.69 285 ASN A C 1
ATOM 2381 O O . ASN A 1 285 ? 22.168 9.563 -15.668 1.00 71.69 285 ASN A O 1
ATOM 2385 N N . THR A 1 286 ? 22.870 11.060 -14.141 1.00 75.25 286 THR A N 1
ATOM 2386 C CA . THR A 1 286 ? 22.902 12.201 -15.059 1.00 75.25 286 THR A CA 1
ATOM 2387 C C . THR A 1 286 ? 24.024 12.039 -16.071 1.00 75.25 286 THR A C 1
ATOM 2389 O O . THR A 1 286 ? 23.772 12.182 -17.259 1.00 75.25 286 THR A O 1
ATOM 2392 N N . THR A 1 287 ? 25.224 11.631 -15.647 1.00 76.69 287 THR A N 1
ATOM 2393 C CA . THR A 1 287 ? 26.322 11.314 -16.577 1.00 76.69 287 THR A CA 1
ATOM 2394 C C . THR A 1 287 ? 25.916 10.226 -17.568 1.00 76.69 287 THR A C 1
ATOM 2396 O O . THR A 1 287 ? 26.063 10.405 -18.770 1.00 76.69 287 THR A O 1
ATOM 2399 N N . VAL A 1 288 ? 25.331 9.126 -17.089 1.00 79.19 288 VAL A N 1
ATOM 2400 C CA . VAL A 1 288 ? 24.872 8.025 -17.946 1.00 79.19 288 VAL A CA 1
ATOM 2401 C C . VAL A 1 288 ? 23.799 8.491 -18.923 1.00 79.19 288 VAL A C 1
ATOM 2403 O O . VAL A 1 288 ? 23.857 8.131 -20.096 1.00 79.19 288 VAL A O 1
ATOM 2406 N N . LYS A 1 289 ? 22.841 9.304 -18.469 1.00 84.69 289 LYS A N 1
ATOM 2407 C CA . LYS A 1 289 ? 21.828 9.919 -19.330 1.00 84.69 289 LYS A CA 1
ATOM 2408 C C . LYS A 1 289 ? 22.481 10.766 -20.422 1.00 84.69 289 LYS A C 1
ATOM 2410 O O . LYS A 1 289 ? 22.210 10.533 -21.594 1.00 84.69 289 LYS A O 1
ATOM 2415 N N . THR A 1 290 ? 23.326 11.722 -20.043 1.00 85.50 290 THR A N 1
ATOM 2416 C CA . THR A 1 290 ? 23.961 12.665 -20.972 1.00 85.50 290 THR A CA 1
ATOM 2417 C C . THR A 1 290 ? 24.839 11.939 -21.986 1.00 85.50 290 THR A C 1
ATOM 2419 O O . THR A 1 290 ? 24.702 12.189 -23.177 1.00 85.50 290 THR A O 1
ATOM 2422 N N . GLU A 1 291 ? 25.656 10.977 -21.552 1.00 85.44 291 GLU A N 1
ATOM 2423 C CA . GLU A 1 291 ? 26.497 10.176 -22.451 1.00 85.44 291 GLU A CA 1
ATOM 2424 C C . GLU A 1 291 ? 25.672 9.269 -23.369 1.00 85.44 291 GLU A C 1
ATOM 2426 O O . GLU A 1 291 ? 25.975 9.148 -24.555 1.00 85.44 291 GLU A O 1
ATOM 2431 N N . SER A 1 292 ? 24.592 8.665 -22.856 1.00 87.44 292 SER A N 1
ATOM 2432 C CA . SER A 1 292 ? 23.717 7.828 -23.685 1.00 87.44 292 SER A CA 1
ATOM 2433 C C . SER A 1 292 ? 23.023 8.660 -24.768 1.00 87.44 292 SER A C 1
ATOM 2435 O O . SER A 1 292 ? 22.953 8.229 -25.914 1.00 87.44 292 SER A O 1
ATOM 2437 N N . ILE A 1 293 ? 22.560 9.871 -24.431 1.00 89.31 293 ILE A N 1
ATOM 2438 C CA . ILE A 1 293 ? 21.972 10.815 -25.394 1.00 89.31 293 ILE A CA 1
ATOM 2439 C C . ILE A 1 293 ? 23.030 11.307 -26.392 1.00 89.31 293 ILE A C 1
ATOM 2441 O O . ILE A 1 293 ? 22.761 11.342 -27.589 1.00 89.31 293 ILE A O 1
ATOM 2445 N N . ARG A 1 294 ? 24.245 11.636 -25.932 1.00 89.94 294 ARG A N 1
ATOM 2446 C CA . ARG A 1 294 ? 25.350 12.069 -26.801 1.00 89.94 294 ARG A CA 1
ATOM 2447 C C . ARG A 1 294 ? 25.643 11.030 -27.883 1.00 89.94 294 ARG A C 1
ATOM 2449 O O . ARG A 1 294 ? 25.672 11.376 -29.057 1.00 89.94 294 ARG A O 1
ATOM 2456 N N . ILE A 1 295 ? 25.816 9.766 -27.498 1.00 87.12 295 ILE A N 1
ATOM 2457 C CA . ILE A 1 295 ? 26.100 8.669 -28.437 1.00 87.12 295 ILE A CA 1
ATOM 2458 C C . ILE A 1 295 ? 24.904 8.389 -29.343 1.00 87.12 295 ILE A C 1
ATOM 2460 O O . ILE A 1 295 ? 25.079 8.180 -30.540 1.00 87.12 295 ILE A O 1
ATOM 2464 N N . ALA A 1 296 ? 23.690 8.409 -28.794 1.00 88.12 296 ALA A N 1
ATOM 2465 C CA . ALA A 1 296 ? 22.474 8.239 -29.577 1.00 88.12 296 ALA A CA 1
ATOM 2466 C C . ALA A 1 296 ? 22.369 9.256 -30.722 1.00 88.12 296 ALA A C 1
ATOM 2468 O O . ALA A 1 296 ? 22.082 8.855 -31.848 1.00 88.12 296 ALA A O 1
ATOM 2469 N N . ASN A 1 297 ? 22.650 10.529 -30.431 1.00 89.44 297 ASN A N 1
ATOM 2470 C CA . ASN A 1 297 ? 22.613 11.619 -31.405 1.00 89.44 297 ASN A CA 1
ATOM 2471 C C . ASN A 1 297 ? 23.811 11.571 -32.364 1.00 89.44 297 ASN A C 1
ATOM 2473 O O . ASN A 1 297 ? 23.668 11.844 -33.549 1.00 89.44 297 ASN A O 1
ATOM 2477 N N . GLN A 1 298 ? 24.999 11.201 -31.874 1.00 88.50 298 GLN A N 1
ATOM 2478 C CA . GLN A 1 298 ? 26.206 11.107 -32.701 1.00 88.50 298 GLN A CA 1
ATOM 2479 C C . GLN A 1 298 ? 26.070 10.073 -33.829 1.00 88.50 298 GLN A C 1
ATOM 2481 O O . GLN A 1 298 ? 26.615 10.278 -34.909 1.00 88.50 298 GLN A O 1
ATOM 2486 N N . TYR A 1 299 ? 25.349 8.977 -33.583 1.00 86.06 299 TYR A N 1
ATOM 2487 C CA . TYR A 1 299 ? 25.123 7.904 -34.558 1.00 86.06 299 TYR A CA 1
ATOM 2488 C C . TYR A 1 299 ? 23.657 7.822 -35.003 1.00 86.06 299 TYR A C 1
ATOM 2490 O O . TYR A 1 299 ? 23.115 6.732 -35.237 1.00 86.06 299 TYR A O 1
ATOM 2498 N N . GLU A 1 300 ? 22.989 8.973 -35.077 1.00 82.62 300 GLU A N 1
ATOM 2499 C CA . GLU A 1 300 ? 21.629 9.077 -35.592 1.00 82.62 300 GLU A CA 1
ATOM 2500 C C . GLU A 1 300 ? 21.558 8.564 -37.045 1.00 82.62 300 GLU A C 1
ATOM 2502 O O . GLU A 1 300 ? 22.495 8.705 -37.828 1.00 82.62 300 GLU A O 1
ATOM 2507 N N . GLY A 1 301 ? 20.468 7.876 -37.395 1.00 81.69 301 GLY A N 1
ATOM 2508 C CA . GLY A 1 301 ? 20.277 7.273 -38.722 1.00 81.69 301 GLY A CA 1
ATOM 2509 C C . GLY A 1 301 ? 20.977 5.924 -38.959 1.00 81.69 301 GLY A C 1
ATOM 2510 O O . GLY A 1 301 ? 20.541 5.170 -39.827 1.00 81.69 301 GLY A O 1
ATOM 2511 N N . GLN A 1 302 ? 21.990 5.548 -38.169 1.00 83.38 302 GLN A N 1
ATOM 2512 C CA . GLN A 1 302 ? 22.648 4.235 -38.290 1.00 83.38 302 GLN A CA 1
ATOM 2513 C C . GLN A 1 302 ? 21.878 3.134 -37.551 1.00 83.38 302 GLN A C 1
ATOM 2515 O O . GLN A 1 302 ? 21.247 3.409 -36.533 1.00 83.38 302 GLN A O 1
ATOM 2520 N N . GLN A 1 303 ? 21.949 1.871 -37.988 1.00 85.62 303 GLN A N 1
ATOM 2521 C CA . GLN A 1 303 ? 21.406 0.744 -37.206 1.00 85.62 303 GLN A CA 1
ATOM 2522 C C . GLN A 1 303 ? 22.152 0.611 -35.869 1.00 85.62 303 GLN A C 1
ATOM 2524 O O . GLN A 1 303 ? 23.363 0.806 -35.820 1.00 85.62 303 GLN A O 1
ATOM 2529 N N . PHE A 1 304 ? 21.437 0.298 -34.784 1.00 85.31 304 PHE A N 1
ATOM 2530 C CA . PHE A 1 304 ? 21.997 0.326 -33.428 1.00 85.31 304 PHE A CA 1
ATOM 2531 C C . PHE A 1 304 ? 21.597 -0.914 -32.643 1.00 85.31 304 PHE A C 1
ATOM 2533 O O . PHE A 1 304 ? 20.412 -1.181 -32.416 1.00 85.31 304 PHE A O 1
ATOM 2540 N N . TYR A 1 305 ? 22.615 -1.657 -32.234 1.00 87.12 305 TYR A N 1
ATOM 2541 C CA . TYR A 1 305 ? 22.508 -2.929 -31.549 1.00 87.12 305 TYR A CA 1
ATOM 2542 C C . TYR A 1 305 ? 23.099 -2.806 -30.154 1.00 87.12 305 TYR A C 1
ATOM 2544 O O . TYR A 1 305 ? 24.168 -2.228 -29.960 1.00 87.12 305 TYR A O 1
ATOM 2552 N N . VAL A 1 306 ? 22.399 -3.351 -29.166 1.00 85.06 306 VAL A N 1
ATOM 2553 C CA . VAL A 1 306 ? 22.785 -3.216 -27.761 1.00 85.06 306 VAL A CA 1
ATOM 2554 C C . VAL A 1 306 ? 22.834 -4.588 -27.109 1.00 85.06 306 VAL A C 1
ATOM 2556 O O . VAL A 1 306 ? 21.913 -5.392 -27.257 1.00 85.06 306 VAL A O 1
ATOM 2559 N N . ALA A 1 307 ? 23.920 -4.878 -26.399 1.00 81.19 307 ALA A N 1
ATOM 2560 C CA . ALA A 1 307 ? 24.040 -6.104 -25.625 1.00 81.19 307 ALA A CA 1
ATOM 2561 C C . ALA A 1 307 ? 23.046 -6.117 -24.451 1.00 81.19 307 ALA A C 1
ATOM 2563 O O . ALA A 1 307 ? 22.789 -5.096 -23.812 1.00 81.19 307 ALA A O 1
ATOM 2564 N N . ALA A 1 308 ? 22.508 -7.296 -24.129 1.00 75.75 308 ALA A N 1
ATOM 2565 C CA . ALA A 1 308 ? 21.474 -7.458 -23.100 1.00 75.75 308 ALA A CA 1
ATOM 2566 C C . ALA A 1 308 ? 21.932 -7.067 -21.679 1.00 75.75 308 ALA A C 1
ATOM 2568 O O . ALA A 1 308 ? 21.110 -6.837 -20.796 1.00 75.75 308 ALA A O 1
ATOM 2569 N N . ASN A 1 309 ? 23.245 -6.997 -21.455 1.00 77.31 309 ASN A N 1
ATOM 2570 C CA . ASN A 1 309 ? 23.881 -6.645 -20.187 1.00 77.31 309 ASN A CA 1
ATOM 2571 C C . ASN A 1 309 ? 24.090 -5.128 -20.001 1.00 77.31 309 ASN A C 1
ATOM 2573 O O . ASN A 1 309 ? 24.596 -4.706 -18.959 1.00 77.31 309 ASN A O 1
ATOM 2577 N N . ILE A 1 310 ? 23.714 -4.300 -20.980 1.00 79.94 310 ILE A N 1
ATOM 2578 C CA . ILE A 1 310 ? 23.775 -2.842 -20.858 1.00 79.94 310 ILE A CA 1
ATOM 2579 C C . ILE A 1 310 ? 22.727 -2.365 -19.840 1.00 79.94 310 ILE A C 1
ATOM 2581 O O . ILE A 1 310 ? 21.604 -2.872 -19.832 1.00 79.94 310 ILE A O 1
ATOM 2585 N N . PRO A 1 311 ? 23.042 -1.376 -18.981 1.00 78.50 311 PRO A N 1
ATOM 2586 C CA . PRO A 1 311 ? 22.074 -0.847 -18.028 1.00 78.50 311 PRO A CA 1
ATOM 2587 C C . PRO A 1 311 ? 20.783 -0.370 -18.707 1.00 78.50 311 PRO A C 1
ATOM 2589 O O . PRO A 1 311 ? 20.815 0.385 -19.680 1.00 78.50 311 PRO A O 1
ATOM 2592 N N . THR A 1 312 ? 19.628 -0.740 -18.146 1.00 82.25 312 THR A N 1
ATOM 2593 C CA . THR A 1 312 ? 18.299 -0.397 -18.692 1.00 82.25 312 THR A CA 1
ATOM 2594 C C . THR A 1 312 ? 18.101 1.106 -18.889 1.00 82.25 312 THR A C 1
ATOM 2596 O O . THR A 1 312 ? 17.439 1.523 -19.836 1.00 82.25 312 THR A O 1
ATOM 2599 N N . ILE A 1 313 ? 18.717 1.934 -18.039 1.00 82.62 313 ILE A N 1
ATOM 2600 C CA . ILE A 1 313 ? 18.683 3.394 -18.171 1.00 82.62 313 ILE A CA 1
ATOM 2601 C C . ILE A 1 313 ? 19.338 3.876 -19.477 1.00 82.62 313 ILE A C 1
ATOM 2603 O O . ILE A 1 313 ? 18.790 4.754 -20.137 1.00 82.62 313 ILE A O 1
ATOM 2607 N N . SER A 1 314 ? 20.456 3.272 -19.892 1.00 85.81 314 SER A N 1
ATOM 2608 C CA . SER A 1 314 ? 21.108 3.591 -21.166 1.00 85.81 314 SER A CA 1
ATOM 2609 C C . SER A 1 314 ? 20.267 3.126 -22.341 1.00 85.81 314 SER A C 1
ATOM 2611 O O . SER A 1 314 ? 20.051 3.901 -23.263 1.00 85.81 314 SER A O 1
ATOM 2613 N N . MET A 1 315 ? 19.714 1.909 -22.275 1.00 86.88 315 MET A N 1
ATOM 2614 C CA . MET A 1 315 ? 18.800 1.405 -23.308 1.00 86.88 315 MET A CA 1
ATOM 2615 C C . MET A 1 315 ? 17.601 2.338 -23.520 1.00 86.88 315 MET A C 1
ATOM 2617 O O . MET A 1 315 ? 17.259 2.666 -24.655 1.00 86.88 315 MET A O 1
ATOM 2621 N N . TYR A 1 316 ? 17.001 2.827 -22.432 1.00 88.25 316 TYR A N 1
ATOM 2622 C CA . TYR A 1 316 ? 15.913 3.797 -22.509 1.00 88.25 316 TYR A CA 1
ATOM 2623 C C . TYR A 1 316 ? 16.340 5.083 -23.229 1.00 88.25 316 TYR A C 1
ATOM 2625 O O . TYR A 1 316 ? 15.670 5.505 -24.169 1.00 88.25 316 TYR A O 1
ATOM 2633 N N . TYR A 1 317 ? 17.461 5.696 -22.830 1.00 89.38 317 TYR A N 1
ATOM 2634 C CA . TYR A 1 317 ? 17.905 6.957 -23.431 1.00 89.38 317 TYR A CA 1
ATOM 2635 C C . TYR A 1 317 ? 18.404 6.802 -24.870 1.00 89.38 317 TYR A C 1
ATOM 2637 O O . TYR A 1 317 ? 18.138 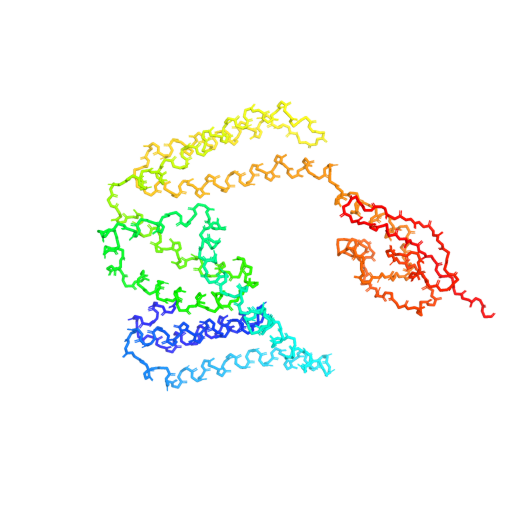7.688 -25.676 1.00 89.38 317 TYR A O 1
ATOM 2645 N N . PHE A 1 318 ? 19.030 5.675 -25.226 1.00 88.94 318 PHE A N 1
ATOM 2646 C CA . PHE A 1 318 ? 19.361 5.371 -26.619 1.00 88.94 318 PHE A CA 1
ATOM 2647 C C . PHE A 1 318 ? 18.101 5.295 -27.486 1.00 88.94 318 PHE A C 1
ATOM 2649 O O . PHE A 1 318 ? 18.040 5.928 -28.536 1.00 88.94 318 PHE A O 1
ATOM 2656 N N . SER A 1 319 ? 17.080 4.554 -27.041 1.00 87.94 319 SER A N 1
ATOM 2657 C CA . SER A 1 319 ? 15.827 4.415 -27.792 1.00 87.94 319 SER A CA 1
ATOM 2658 C C . SER A 1 319 ? 15.065 5.737 -27.885 1.00 87.94 319 SER A C 1
ATOM 2660 O O . SER A 1 319 ? 14.605 6.111 -28.962 1.00 87.94 319 SER A O 1
ATOM 2662 N N . SER A 1 320 ? 14.974 6.463 -26.766 1.00 88.88 320 SER A N 1
ATOM 2663 C CA . SER A 1 320 ? 14.242 7.726 -26.675 1.00 88.88 320 SER A CA 1
ATOM 2664 C C . SER A 1 320 ? 14.858 8.825 -27.533 1.00 88.88 320 SER A C 1
ATOM 2666 O O . SER A 1 320 ? 14.105 9.555 -28.162 1.00 88.88 320 SER A O 1
ATOM 2668 N N . ALA A 1 321 ? 16.187 8.966 -27.543 1.00 88.56 321 ALA A N 1
ATOM 2669 C CA . ALA A 1 321 ? 16.860 10.004 -28.325 1.00 88.56 321 ALA A CA 1
ATOM 2670 C C . ALA A 1 321 ? 16.843 9.698 -29.831 1.00 88.56 321 ALA A C 1
ATOM 2672 O O . ALA A 1 321 ? 16.752 10.609 -30.639 1.00 88.56 321 ALA A O 1
ATOM 2673 N N . ARG A 1 322 ? 16.859 8.413 -30.211 1.00 87.88 322 ARG A N 1
ATOM 2674 C CA . ARG A 1 322 ? 16.828 7.978 -31.618 1.00 87.88 322 ARG A CA 1
ATOM 2675 C C . ARG A 1 322 ? 15.423 7.812 -32.198 1.00 87.88 322 ARG A C 1
ATOM 2677 O O . ARG A 1 322 ? 15.296 7.454 -33.364 1.00 87.88 322 ARG A O 1
ATOM 2684 N N . HIS A 1 323 ? 14.379 7.944 -31.378 1.00 86.06 323 HIS A N 1
ATOM 2685 C CA . HIS A 1 323 ? 12.989 7.650 -31.751 1.00 86.06 323 HIS A CA 1
ATOM 2686 C C . HIS A 1 323 ? 12.792 6.265 -32.407 1.00 86.06 323 HIS A C 1
ATOM 2688 O O . HIS A 1 323 ? 11.915 6.072 -33.247 1.00 86.06 323 HIS A O 1
ATOM 2694 N N . SER A 1 324 ? 13.604 5.278 -32.015 1.00 82.31 324 SER A N 1
ATOM 2695 C CA . SER A 1 324 ? 13.634 3.943 -32.627 1.00 82.31 324 SER A CA 1
ATOM 2696 C C . SER A 1 324 ? 13.785 2.853 -31.570 1.00 82.31 324 SER A C 1
ATOM 2698 O O . SER A 1 324 ? 14.513 3.040 -30.590 1.00 82.31 324 SER A O 1
ATOM 2700 N N . LEU A 1 325 ? 13.153 1.695 -31.777 1.00 81.56 325 LEU A N 1
ATOM 2701 C CA . LEU A 1 325 ? 13.368 0.525 -30.921 1.00 81.56 325 LEU A CA 1
ATOM 2702 C C . LEU A 1 325 ? 14.794 -0.006 -31.093 1.00 81.56 325 LEU A C 1
ATOM 2704 O O . LEU A 1 325 ? 15.301 -0.109 -32.211 1.00 81.56 325 LEU A O 1
ATOM 2708 N N . LEU A 1 326 ? 15.431 -0.359 -29.978 1.00 82.94 326 LEU A N 1
ATOM 2709 C CA . LEU A 1 326 ? 16.746 -0.991 -29.996 1.00 82.94 326 LEU A CA 1
ATOM 2710 C C . LEU A 1 326 ? 16.630 -2.448 -30.427 1.00 82.94 326 LEU A C 1
ATOM 2712 O O . LEU A 1 326 ? 15.706 -3.155 -30.021 1.00 82.94 326 LEU A O 1
ATOM 2716 N N . LYS A 1 327 ? 17.617 -2.908 -31.192 1.00 83.75 327 LYS A N 1
ATOM 2717 C CA . LYS A 1 327 ? 17.796 -4.328 -31.487 1.00 83.75 327 LYS A CA 1
ATOM 2718 C C . LYS A 1 327 ? 18.809 -4.909 -30.509 1.00 83.75 327 LYS A C 1
ATOM 2720 O O . LYS A 1 327 ? 19.807 -4.267 -30.180 1.00 83.75 327 LYS A O 1
ATOM 2725 N N . LEU A 1 328 ? 18.559 -6.123 -30.032 1.00 80.44 328 LEU A N 1
ATOM 2726 C CA . LEU A 1 328 ? 19.544 -6.830 -29.221 1.00 80.44 328 LEU A CA 1
ATOM 2727 C C . LEU A 1 328 ? 20.702 -7.274 -30.117 1.00 80.44 328 LEU A C 1
ATOM 2729 O O . LEU A 1 328 ? 20.479 -7.785 -31.214 1.00 80.44 328 LEU A O 1
ATOM 2733 N N . SER A 1 329 ? 21.933 -7.055 -29.658 1.00 72.44 329 SER A N 1
ATOM 2734 C CA . SER A 1 329 ? 23.127 -7.492 -30.383 1.00 72.44 329 SER A CA 1
ATOM 2735 C C . SER A 1 329 ? 23.190 -9.018 -30.433 1.00 72.44 329 SER A C 1
ATOM 2737 O O . SER A 1 329 ? 23.200 -9.670 -29.389 1.00 72.44 329 SER A O 1
ATOM 2739 N N . SER A 1 330 ? 23.285 -9.582 -31.638 1.00 66.12 330 SER A N 1
ATOM 2740 C CA . SER A 1 330 ? 23.766 -10.948 -31.877 1.00 66.12 330 SER A CA 1
ATOM 2741 C C . SER A 1 330 ? 25.232 -10.896 -32.333 1.00 66.12 330 SER A C 1
ATOM 2743 O O . SER A 1 330 ? 25.781 -9.814 -32.534 1.00 66.12 330 SER A O 1
ATOM 2745 N N . LYS A 1 331 ? 25.897 -12.048 -32.491 1.00 59.88 331 LYS A N 1
ATOM 2746 C CA . LYS A 1 331 ? 27.254 -12.093 -33.074 1.00 59.88 331 LYS A CA 1
ATOM 2747 C C . LYS A 1 331 ? 27.276 -11.771 -34.577 1.00 59.88 331 LYS A C 1
ATOM 2749 O O . LYS A 1 331 ? 28.339 -11.497 -35.118 1.00 59.88 331 LYS A O 1
ATOM 2754 N N . GLU A 1 332 ? 26.120 -11.779 -35.234 1.00 63.09 332 GLU A N 1
ATOM 2755 C CA . GLU A 1 332 ? 25.956 -11.658 -36.687 1.00 63.09 332 GLU A CA 1
ATOM 2756 C C . GLU A 1 332 ? 25.415 -10.272 -37.074 1.00 63.09 332 GLU A C 1
ATOM 2758 O O . GLU A 1 332 ? 24.434 -10.142 -37.805 1.00 63.09 332 GLU A O 1
ATOM 2763 N N . VAL A 1 333 ? 26.015 -9.207 -36.542 1.00 71.50 333 VAL A N 1
ATOM 2764 C CA . VAL A 1 333 ? 25.676 -7.844 -36.972 1.00 71.50 333 VAL A CA 1
ATOM 2765 C C . VAL A 1 333 ? 26.424 -7.552 -38.269 1.00 71.50 333 VAL A C 1
ATOM 2767 O O . VAL A 1 333 ? 27.650 -7.538 -38.279 1.00 71.50 333 VAL A O 1
ATOM 2770 N N . SER A 1 334 ? 25.690 -7.332 -39.361 1.00 67.00 334 SER A N 1
ATOM 2771 C CA . SER A 1 334 ? 26.269 -7.095 -40.690 1.00 67.00 334 SER A CA 1
ATOM 2772 C C . SER A 1 334 ? 26.743 -5.656 -40.906 1.00 67.00 334 SER A C 1
ATOM 2774 O O . SER A 1 334 ? 27.696 -5.441 -41.649 1.00 67.00 334 SER A O 1
ATOM 2776 N N . GLU A 1 335 ? 26.077 -4.676 -40.286 1.00 81.56 335 GLU A N 1
ATOM 2777 C CA . GLU A 1 335 ? 26.412 -3.253 -40.397 1.00 81.56 335 GLU A CA 1
ATOM 2778 C C . GLU A 1 335 ? 25.736 -2.432 -39.286 1.00 81.56 335 GLU A C 1
ATOM 2780 O O . GLU A 1 335 ? 24.583 -2.693 -38.918 1.00 81.56 335 GLU A O 1
ATOM 2785 N N . GLY A 1 336 ? 26.442 -1.422 -38.772 1.00 84.81 336 GLY A N 1
ATOM 2786 C CA . GLY A 1 336 ? 25.923 -0.437 -37.822 1.00 84.81 336 GLY A CA 1
ATOM 2787 C C . GLY A 1 336 ? 26.715 -0.354 -36.519 1.00 84.81 336 GLY A C 1
ATOM 2788 O O . GLY A 1 336 ? 27.829 -0.864 -36.399 1.00 84.81 336 GLY A O 1
ATOM 2789 N N . ILE A 1 337 ? 26.125 0.303 -35.523 1.00 86.12 337 ILE A N 1
ATOM 2790 C CA . ILE A 1 337 ? 26.737 0.522 -34.214 1.00 86.12 337 ILE A CA 1
ATOM 2791 C C . ILE A 1 337 ? 26.351 -0.586 -33.248 1.00 86.12 337 ILE A C 1
ATOM 2793 O O . ILE A 1 337 ? 25.176 -0.926 -33.105 1.00 86.12 337 ILE A O 1
ATOM 2797 N N . VAL A 1 338 ? 27.344 -1.108 -32.536 1.00 85.69 338 VAL A N 1
ATOM 2798 C CA . VAL A 1 338 ? 27.189 -2.167 -31.546 1.00 85.69 338 VAL A CA 1
ATOM 2799 C C . VAL A 1 338 ? 27.738 -1.705 -30.205 1.00 85.69 338 VAL A C 1
ATOM 2801 O O . VAL A 1 338 ? 28.910 -1.353 -30.078 1.00 85.69 338 VAL A O 1
ATOM 2804 N N . VAL A 1 339 ? 26.880 -1.715 -29.187 1.00 84.31 339 VAL A N 1
ATOM 2805 C CA . VAL A 1 339 ? 27.229 -1.325 -27.818 1.00 84.31 339 VAL A CA 1
ATOM 2806 C C . VAL A 1 339 ? 27.314 -2.565 -26.934 1.00 84.31 339 VAL A C 1
ATOM 2808 O O . VAL A 1 339 ? 26.309 -3.242 -26.706 1.00 84.31 339 VAL A O 1
ATOM 2811 N N . VAL A 1 340 ? 28.506 -2.840 -26.403 1.00 82.88 340 VAL A N 1
ATOM 2812 C CA . VAL A 1 340 ? 28.807 -4.016 -25.564 1.00 82.88 340 VAL A CA 1
ATOM 2813 C C . VAL A 1 340 ? 29.443 -3.611 -24.242 1.00 82.88 340 VAL A C 1
ATOM 2815 O O . VAL A 1 340 ? 30.085 -2.568 -24.155 1.00 82.88 340 VAL A O 1
ATOM 2818 N N . THR A 1 341 ? 29.310 -4.431 -23.196 1.00 77.94 341 THR A N 1
ATOM 2819 C CA . THR A 1 341 ? 29.953 -4.131 -21.897 1.00 77.94 341 THR A CA 1
ATOM 2820 C C . THR A 1 341 ? 31.365 -4.699 -21.778 1.00 77.94 341 THR A C 1
ATOM 2822 O O . THR A 1 341 ? 32.116 -4.333 -20.875 1.00 77.94 341 THR A O 1
ATOM 2825 N N . GLN A 1 342 ? 31.755 -5.591 -22.689 1.00 80.12 342 GLN A N 1
ATOM 2826 C CA . GLN A 1 342 ? 33.079 -6.199 -22.711 1.00 80.12 342 GLN A CA 1
ATOM 2827 C C . GLN A 1 342 ? 33.612 -6.202 -24.139 1.00 80.12 342 GLN A C 1
ATOM 2829 O O . GLN A 1 342 ? 32.917 -6.614 -25.060 1.00 80.12 342 GLN A O 1
ATOM 2834 N N . LYS A 1 343 ? 34.873 -5.800 -24.337 1.00 79.75 343 LYS A N 1
ATOM 2835 C CA . LYS A 1 343 ? 35.481 -5.746 -25.680 1.00 79.75 343 LYS A CA 1
ATOM 2836 C C . LYS A 1 343 ? 35.433 -7.087 -26.425 1.00 79.75 343 LYS A C 1
ATOM 2838 O O . LYS A 1 343 ? 35.318 -7.093 -27.639 1.00 79.75 343 LYS A O 1
ATOM 2843 N N . ARG A 1 344 ? 35.483 -8.212 -25.701 1.00 79.62 344 ARG A N 1
ATOM 2844 C CA . ARG A 1 344 ? 35.391 -9.569 -26.274 1.00 79.62 344 ARG A CA 1
ATOM 2845 C C . ARG A 1 344 ? 34.021 -9.916 -26.870 1.00 79.62 344 ARG A C 1
ATOM 2847 O O . ARG A 1 344 ? 33.907 -10.917 -27.560 1.00 79.62 344 ARG A O 1
ATOM 2854 N N . GLU A 1 345 ? 32.988 -9.138 -26.554 1.00 78.38 345 GLU A N 1
ATOM 2855 C CA . GLU A 1 345 ? 31.638 -9.301 -27.107 1.00 78.38 345 GLU A CA 1
ATOM 2856 C C . GLU A 1 345 ? 31.478 -8.554 -28.444 1.00 78.38 345 GLU A C 1
ATOM 2858 O O . GLU A 1 345 ? 30.418 -8.640 -29.058 1.00 78.38 345 GLU A O 1
ATOM 2863 N N . ALA A 1 346 ? 32.502 -7.815 -28.892 1.00 78.31 346 ALA A N 1
ATOM 2864 C CA . ALA A 1 346 ? 32.466 -7.092 -30.155 1.00 78.31 346 ALA A CA 1
ATOM 2865 C C . ALA A 1 346 ? 32.376 -8.060 -31.352 1.00 78.31 346 ALA A C 1
ATOM 2867 O O . ALA A 1 346 ? 33.068 -9.083 -31.355 1.00 78.31 346 ALA A O 1
ATOM 2868 N N . PRO A 1 347 ? 31.566 -7.744 -32.379 1.00 80.44 347 PRO A N 1
ATOM 2869 C CA . PRO A 1 347 ? 31.554 -8.498 -33.629 1.00 80.44 347 PRO A CA 1
ATOM 2870 C C . PRO A 1 347 ? 32.929 -8.511 -34.310 1.00 80.44 347 PRO A C 1
ATOM 2872 O O . PRO A 1 347 ? 33.725 -7.579 -34.166 1.00 80.44 347 PRO A O 1
ATOM 2875 N N . GLU A 1 348 ? 33.211 -9.558 -35.084 1.00 75.94 348 GLU A N 1
ATOM 2876 C CA . GLU A 1 348 ? 34.471 -9.663 -35.824 1.00 75.94 348 GLU A CA 1
ATOM 2877 C C . GLU A 1 348 ? 34.616 -8.541 -36.860 1.00 75.94 348 GLU A C 1
ATOM 2879 O O . GLU A 1 348 ? 33.723 -8.306 -37.672 1.00 75.94 348 GLU A O 1
ATOM 2884 N N . GLY A 1 349 ? 35.771 -7.868 -36.861 1.00 76.06 349 GLY A N 1
ATOM 2885 C CA . GLY A 1 349 ? 36.049 -6.741 -37.760 1.00 76.06 349 GLY A CA 1
ATOM 2886 C C . GLY A 1 349 ? 35.460 -5.400 -37.308 1.00 76.06 349 GLY A C 1
ATOM 2887 O O . GLY A 1 349 ? 35.613 -4.408 -38.016 1.00 76.06 349 GLY A O 1
ATOM 2888 N N . ALA A 1 350 ? 34.819 -5.342 -36.137 1.00 83.00 350 ALA A N 1
ATOM 2889 C CA . ALA A 1 350 ? 34.274 -4.101 -35.603 1.00 83.00 350 ALA A CA 1
ATOM 2890 C C . ALA A 1 350 ? 35.384 -3.169 -35.082 1.00 83.00 350 ALA A C 1
ATOM 2892 O O . ALA A 1 350 ? 36.298 -3.592 -34.368 1.00 83.00 350 ALA A O 1
ATOM 2893 N N . VAL A 1 351 ? 35.287 -1.876 -35.396 1.00 84.94 351 VAL A N 1
ATOM 2894 C CA . VAL A 1 351 ? 36.263 -0.860 -34.977 1.00 84.94 351 VAL A CA 1
ATOM 2895 C C . VAL A 1 351 ? 35.744 -0.147 -33.736 1.00 84.94 351 VAL A C 1
ATOM 2897 O O . VAL A 1 351 ? 34.628 0.365 -33.735 1.00 84.94 351 VAL A O 1
ATOM 2900 N N . LEU A 1 352 ? 36.548 -0.091 -32.671 1.00 87.44 352 LEU A N 1
ATOM 2901 C CA . LEU A 1 352 ? 36.198 0.665 -31.467 1.00 87.44 352 LEU A CA 1
ATOM 2902 C C . LEU A 1 352 ? 36.174 2.163 -31.793 1.00 87.44 352 LEU A C 1
ATOM 2904 O O . LEU A 1 352 ? 37.202 2.721 -32.174 1.00 87.44 352 LEU A O 1
ATOM 2908 N N . LYS A 1 353 ? 35.023 2.810 -31.608 1.00 88.25 353 LYS A N 1
ATOM 2909 C CA . LYS A 1 353 ? 34.844 4.245 -31.868 1.00 88.25 353 LYS A CA 1
ATOM 2910 C C . LYS A 1 353 ? 34.763 5.074 -30.597 1.00 88.25 353 LYS A C 1
ATOM 2912 O O . LYS A 1 353 ? 35.253 6.196 -30.582 1.00 88.25 353 LYS A O 1
ATOM 2917 N N . ASP A 1 354 ? 34.157 4.540 -29.537 1.00 83.19 354 ASP A N 1
ATOM 2918 C CA . ASP A 1 354 ? 33.941 5.293 -28.296 1.00 83.19 354 ASP A CA 1
ATOM 2919 C C . ASP A 1 354 ? 33.762 4.358 -27.078 1.00 83.19 354 ASP A C 1
ATOM 2921 O O . ASP A 1 354 ? 33.650 3.134 -27.215 1.00 83.19 354 ASP A O 1
ATOM 2925 N N . SER A 1 355 ? 33.739 4.914 -25.863 1.00 82.88 355 SER A N 1
ATOM 2926 C CA . SER A 1 355 ? 33.398 4.186 -24.638 1.00 82.88 355 SER A CA 1
ATOM 2927 C C . SER A 1 355 ? 32.699 5.061 -23.592 1.00 82.88 355 SER A C 1
ATOM 2929 O O . SER A 1 355 ? 33.116 6.185 -23.336 1.00 82.88 355 SER A O 1
ATOM 2931 N N . ILE A 1 356 ? 31.692 4.509 -22.908 1.00 77.00 356 ILE A N 1
ATOM 2932 C CA . ILE A 1 356 ? 31.017 5.139 -21.763 1.00 77.00 356 ILE A CA 1
ATOM 2933 C C . ILE A 1 356 ? 31.536 4.504 -20.479 1.00 77.00 356 ILE A C 1
ATOM 2935 O O . ILE A 1 356 ? 31.475 3.285 -20.307 1.00 77.00 356 ILE A O 1
ATOM 2939 N N . SER A 1 357 ? 31.992 5.325 -19.536 1.00 71.94 357 SER A N 1
ATOM 2940 C CA . SER A 1 357 ? 32.321 4.852 -18.190 1.00 71.94 357 SER A CA 1
ATOM 2941 C C . SER A 1 357 ? 31.127 5.024 -17.256 1.00 71.94 357 SER A C 1
ATOM 2943 O O . SER A 1 357 ? 30.629 6.131 -17.065 1.00 71.94 357 SER A O 1
ATOM 2945 N N . PHE A 1 358 ? 30.682 3.931 -16.640 1.00 67.19 358 PHE A N 1
ATOM 2946 C CA . PHE A 1 358 ? 29.635 3.960 -15.625 1.00 67.19 358 PHE A CA 1
ATOM 2947 C C . PHE A 1 358 ? 30.279 4.056 -14.239 1.00 67.19 358 PHE A C 1
ATOM 2949 O O . PHE A 1 358 ? 31.115 3.235 -13.884 1.00 67.19 358 PHE A O 1
ATOM 2956 N N . ARG A 1 359 ? 29.895 5.049 -13.426 1.00 55.16 359 ARG A N 1
ATOM 2957 C CA . ARG A 1 359 ? 30.505 5.269 -12.096 1.00 55.16 359 ARG A CA 1
ATOM 2958 C C . ARG A 1 359 ? 30.130 4.204 -11.050 1.00 55.16 359 ARG A C 1
ATOM 2960 O O . ARG A 1 359 ? 30.864 4.031 -10.088 1.00 55.16 359 ARG A O 1
ATOM 2967 N N . TYR A 1 360 ? 28.994 3.519 -11.222 1.00 53.12 360 TYR A N 1
ATOM 2968 C CA . TYR A 1 360 ? 28.448 2.550 -10.250 1.00 53.12 360 TYR A CA 1
ATOM 2969 C C . TYR A 1 360 ? 28.251 1.134 -10.808 1.00 53.12 360 TYR A C 1
ATOM 2971 O O . TYR A 1 360 ? 27.687 0.285 -10.126 1.00 53.12 360 TYR A O 1
ATOM 2979 N N . TYR A 1 361 ? 28.708 0.867 -12.032 1.00 50.81 361 TYR A N 1
ATOM 2980 C CA . TYR A 1 361 ? 28.741 -0.480 -12.598 1.00 50.81 361 TYR A CA 1
ATOM 2981 C C . TYR A 1 361 ? 30.193 -0.824 -12.927 1.00 50.81 361 TYR A C 1
ATOM 2983 O O . TYR A 1 361 ? 30.897 0.038 -13.448 1.00 50.81 361 TYR A O 1
ATOM 2991 N N . PRO A 1 362 ? 30.660 -2.056 -12.668 1.00 48.28 362 PRO A N 1
ATOM 2992 C CA . PRO A 1 362 ? 32.060 -2.418 -12.884 1.00 48.28 362 PRO A CA 1
ATOM 2993 C C . PRO A 1 362 ? 32.475 -2.450 -14.366 1.00 48.28 362 PRO A C 1
ATOM 2995 O O . PRO A 1 362 ? 33.633 -2.723 -14.661 1.00 48.28 362 PRO A O 1
ATOM 2998 N N . ASN A 1 363 ? 31.578 -2.143 -15.307 1.00 63.78 363 ASN A N 1
ATOM 2999 C CA . ASN A 1 363 ? 31.846 -2.271 -16.734 1.00 63.78 363 ASN A CA 1
ATOM 3000 C C . ASN A 1 363 ? 31.733 -0.916 -17.426 1.00 63.78 363 ASN A C 1
ATOM 3002 O O . ASN A 1 363 ? 30.757 -0.202 -17.227 1.00 63.78 363 ASN A O 1
ATOM 3006 N N . LYS A 1 364 ? 32.714 -0.589 -18.272 1.00 75.62 364 LYS A N 1
ATOM 3007 C CA . LYS A 1 364 ? 32.574 0.421 -19.328 1.00 75.62 364 LYS A CA 1
ATOM 3008 C C . LYS A 1 364 ? 31.708 -0.170 -20.445 1.00 75.62 364 LYS A C 1
ATOM 3010 O O . LYS A 1 364 ? 31.833 -1.356 -20.731 1.00 75.62 364 LYS A O 1
ATOM 3015 N N . ALA A 1 365 ? 30.860 0.626 -21.090 1.00 79.00 365 ALA A N 1
ATOM 3016 C CA . ALA A 1 365 ? 30.315 0.236 -22.391 1.00 79.00 365 ALA A CA 1
ATOM 3017 C C . ALA A 1 365 ? 31.293 0.667 -23.476 1.00 79.00 365 ALA A C 1
ATOM 3019 O O . ALA A 1 365 ? 31.851 1.760 -23.416 1.00 79.00 365 ALA A O 1
ATOM 3020 N N . TYR A 1 366 ? 31.479 -0.184 -24.467 1.00 84.69 366 TYR A N 1
ATOM 3021 C CA . TYR A 1 366 ? 32.301 0.057 -25.636 1.00 84.69 366 TYR A CA 1
ATOM 3022 C C . TYR A 1 366 ? 31.391 0.138 -26.853 1.00 84.69 366 TYR A C 1
ATOM 3024 O O . TYR A 1 366 ? 30.490 -0.688 -27.010 1.00 84.69 366 TYR A O 1
ATOM 3032 N N . ILE A 1 367 ? 31.628 1.145 -27.685 1.00 85.81 367 ILE A N 1
ATOM 3033 C CA . ILE A 1 367 ? 30.869 1.414 -28.897 1.00 85.81 367 ILE A CA 1
ATOM 3034 C C . ILE A 1 367 ? 31.749 1.017 -30.067 1.00 85.81 367 ILE A C 1
ATOM 3036 O O . ILE A 1 367 ? 32.809 1.609 -30.287 1.00 85.81 367 ILE A O 1
ATOM 3040 N N . PHE A 1 368 ? 31.304 0.011 -30.801 1.00 86.06 368 PHE A N 1
ATOM 3041 C CA . PHE A 1 368 ? 31.957 -0.463 -32.003 1.00 86.06 368 PHE A CA 1
ATOM 3042 C C . PHE A 1 368 ? 31.124 -0.104 -33.225 1.00 86.06 368 PHE A C 1
ATOM 3044 O O . PHE A 1 368 ? 29.899 -0.168 -33.185 1.00 86.06 368 PHE A O 1
ATOM 3051 N N . GLU A 1 369 ? 31.793 0.240 -34.313 1.00 86.50 369 GLU A N 1
ATOM 3052 C CA . GLU A 1 369 ? 31.175 0.383 -35.626 1.00 86.50 369 GLU A CA 1
ATOM 3053 C C . GLU A 1 369 ? 31.556 -0.824 -36.477 1.00 86.50 369 GLU A C 1
ATOM 3055 O O . GLU A 1 369 ? 32.736 -1.170 -36.601 1.00 86.50 369 GLU A O 1
ATOM 3060 N N . VAL A 1 370 ? 30.543 -1.488 -37.024 1.00 84.69 370 VAL A N 1
ATOM 3061 C CA . VAL A 1 370 ? 30.696 -2.581 -37.977 1.00 84.69 370 VAL A CA 1
ATOM 3062 C C . VAL A 1 370 ? 30.410 -2.012 -39.355 1.00 84.69 370 VAL A C 1
ATOM 3064 O O . VAL A 1 370 ? 29.281 -1.617 -39.647 1.00 84.69 370 VAL A O 1
ATOM 3067 N N . HIS A 1 371 ? 31.434 -1.970 -40.198 1.00 79.50 371 HIS A N 1
ATOM 3068 C CA . HIS A 1 371 ? 31.264 -1.661 -41.610 1.00 79.50 371 HIS A CA 1
ATOM 3069 C C . HIS A 1 371 ? 30.879 -2.937 -42.353 1.00 79.50 371 HIS A C 1
ATOM 3071 O O . HIS A 1 371 ? 31.419 -4.007 -42.054 1.00 79.50 371 HIS A O 1
ATOM 3077 N N . SER A 1 372 ? 29.970 -2.829 -43.328 1.00 65.06 372 SER A N 1
ATOM 3078 C CA . SER A 1 372 ? 29.669 -3.958 -44.207 1.00 65.06 372 SER A CA 1
ATOM 3079 C C . SER A 1 372 ? 30.990 -4.466 -44.792 1.00 65.06 372 SER A C 1
ATOM 3081 O O . SER A 1 372 ? 31.782 -3.660 -45.297 1.00 65.06 372 SER A O 1
ATOM 3083 N N . ARG A 1 373 ? 31.259 -5.777 -44.703 1.00 57.69 373 ARG A N 1
ATOM 3084 C CA . ARG A 1 373 ? 32.351 -6.372 -45.481 1.00 57.69 373 ARG A CA 1
ATOM 3085 C C . ARG A 1 373 ? 32.027 -6.065 -46.941 1.00 57.69 373 ARG A C 1
ATOM 3087 O O . ARG A 1 373 ? 31.079 -6.636 -47.477 1.00 57.69 373 ARG A O 1
ATOM 3094 N N . LEU A 1 374 ? 32.762 -5.123 -47.538 1.00 45.03 374 LEU A N 1
ATOM 3095 C CA . LEU A 1 374 ? 32.793 -4.945 -48.985 1.00 45.03 374 LEU A CA 1
ATOM 3096 C C . LEU A 1 374 ? 32.992 -6.345 -49.571 1.00 45.03 374 LEU A C 1
ATOM 3098 O O . LEU A 1 374 ? 33.946 -7.030 -49.196 1.00 45.03 374 LEU A O 1
ATOM 3102 N N . LYS A 1 375 ? 32.000 -6.793 -50.345 1.00 38.03 375 LYS A N 1
ATOM 3103 C CA . LYS A 1 375 ? 32.031 -8.082 -51.035 1.00 38.03 375 LYS A CA 1
ATOM 3104 C C . LYS A 1 375 ? 33.272 -8.206 -51.901 1.00 38.03 375 LYS A C 1
ATOM 3106 O O . LYS A 1 375 ? 33.616 -7.193 -52.552 1.00 38.03 375 LYS A O 1
#

Radius of gyration: 27.85 Å; chains: 1; bounding box: 64×56×78 Å

Foldseek 3Di:
DLVVCVVVVVLLCNQQVLLVVLLVVCVVQNPLSVVLSVLLVCLSCVVVVNNVSCPDVSNVVNVVVSCCSNVVVVVVVCVVPPPCVVVVVVCRCCVLPVQFLPPVDDVLLVVLLPVVVVVLLVVPPPLLLLVCLCVDVQLVVVLVVDPLLVSLVSSLVRSCVRVSRGSPDDSVVCVVSVVSNSVSSVSSLQRHDDDPSNVCLLCVLVVLLVVLLVVLVCLVVPQPDDPQPCSVVLSVVLNVQSVVLNVVSVVDPGPSNVSVVSSVVSVVVSCCSRPVVVCCVPDLLVVLLVVLLVVLVVQAPWQEEEAPPPDPSSLVSSCVNNVHHHHHDDLPDQWGKYKDQDPVSDHPPWDFDDWADRPPDPTIITITGHDHPPD

Secondary structure (DSSP, 8-state):
-HHHHHHTT-HHHHHHHHHHHHHHHHHHH-THHHHHHHHHHHHHHHHTT-GGGGGSHHHHHHHHHHHHHHHHHHHHHHHHSTT-HHHHHHHHHHHHHTTSTTTT-HHHHHHHHHHHHHHHHHHTTTTTGGGGGGGSHHHHHHHTTSHHHHHHHHHHHHHHHHHHT-TT--GGGGGGTHHHHHHHHHHHHHHPPS-HHHHHHHHHHHHHHHHHHHHHHHHHHH---TT-TTHHHHHHHHHHHHHHHHHHHHH--S-TTHHHHHHHHHHHHHHHHHHHHHHHHH-HHHHHHHHHHHHHHHTTTS-EEE-TTS-HHHHHHHHHHHTSPPEEP-S---SEEEEESSGGGSPTTPEEEEEEPPSSSS--EEEEEE-----

Sequence (375 aa):
LMFHFFNKQKYSYLFILTYIIASSTFLMKGIPALAFQAISLLVLFIWGKQFKKLFLPSHFLAIGIFVFLVGGYYFLFNLKNPGVLPEIVKTLIYESTHKTGVKMGFWTTFGHLFTFPFELFYHFLPWTLPIFLLLFKKTFVNTFKNSFIKYNAIIFIANIIIYWFSPEAFPRYLFMMMPLVFTIGFYAYSVSDKNILKQILDYLPLIASFIAIGLLLYVPFFLKEKGIVNMALLSLLFIAIFIFIIYLWKKQTTNRIMLLAFFLLSFKIAYNLFVIPSRAENTANTTVKTESIRIANQYEGQQFYVAANIPTISMYYFSSARHSLLKLSSKEVSEGIVVVTQKREAPEGAVLKDSISFRYYPNKAYIFEVHSRLK

pLDDT: mean 87.39, std 11.24, range [38.03, 98.25]